Protein AF-0000000076745850 (afdb_homodimer)

InterPro domains:
  IPR009875 PilZ domain [PF07238] (132-235)
  IPR009926 Type III secretion system flagellar brake protein YcgR, PilZN domain [PF12945] (37-125)
  IPR012349 FMN-binding split barrel [G3DSA:2.30.110.10] (21-134)

Organism: NCBI:txid190893

Foldseek 3Di:
DPPPPPPPPPPPPPPPPPPQDKDKDFLVVLLVLADFQFKKKKWWADPVGDIDIFIWTFHHADPVQWTKIADGDDDPVCCVVGQDFFIKMWMWTWGQFFQIKIKIDIWTFHDADCPPGGMTITHTDGMIMITGDHPGTKFADWWWKWKDFPVDIDTWTWGIATLFWTKIKDFPPDDDDDFFTWIWIWTDLVDPPPDGQGTQTFTWHDWDDDPGIIMTITTGDPVNSVSRVVQQVQWDDPPRGTDGD/DPPPPPPPPPPPPPPPPPPQDKDKDFQVVLLVLADFQFKKKKWWADPVGDIDIFIWTFHHADPVQWTKIADGDDDPVCCVVGQDFFIKMWMWTWGQFFQIKIKIDIWTFHDADDPPGGMTITHTDGMIMITGDHPGTKFADWWWKWKDFPVDIDTWTWGIATLFWTKIKDFPPDDDDDFFTWIWIWTDLVDPPPDGQGTQTFTWHDWDDDPGIIMTITTGDPVNSVSRVVQQVQWDDPPRGTDGD

Sequence (490 aa):
MNTQAVAKTDKSSPVSSRDKSVSTLNSTDALAMLEHGGELTMGITTPVGTTFRCKSTFIGTHSKNFVLAELPKISDDDLDFFFQSGFWTAVRAISHRGEGAIVHFRSQLEHVMTEPIPMVALTIPNAMQVTQLRKEPRYDVNLAARVVASTHKLDCQIRDLSKSGCRFVTAPLSRPFQVGDDIALEVHSGMGKSNKFEPLFGKICNLQSSLHYARYGVQFDENGTINAKHLLANLKFDGSKLTLRMNTQAVAKTDKSSPVSSRDKSVSTLNSTDALAMLEHGGELTMGITTPVGTTFRCKSTFIGTHSKNFVLAELPKISDDDLDFFFQSGFWTAVRAISHRGEGAIVHFRSQLEHVMTEPIPMVALTIPNAMQVTQLRKEPRYDVNLAARVVASTHKLDCQIRDLSKSGCRFVTAPLSRPFQVGDDIALEVHSGMGKSNKFEPLFGKICNLQSSLHYARYGVQFDENGTINAKHLLANLKFDGSKLTLR

Solvent-accessible surface area (backbone atoms only — not comparable to full-atom values): 25885 Å² total; per-residue (Å²): 137,84,79,74,79,77,76,75,74,76,75,71,69,73,74,74,70,79,66,78,63,70,42,80,35,48,34,73,66,52,54,69,55,47,52,50,63,24,55,25,36,39,38,32,36,45,96,88,66,56,71,50,74,48,60,37,35,29,17,31,42,46,93,92,51,27,40,34,28,40,55,54,93,66,54,67,67,55,44,66,68,61,63,39,67,70,30,39,30,43,36,41,33,50,24,73,61,10,31,24,30,38,41,35,40,62,33,31,32,63,45,72,35,75,67,96,62,47,24,32,31,26,45,63,48,73,53,29,37,37,29,67,65,45,96,59,40,31,32,46,35,78,41,50,29,34,39,38,42,94,85,53,71,43,69,31,34,33,44,32,40,30,56,53,31,37,32,34,33,31,60,57,89,48,86,76,83,52,73,67,40,60,36,33,36,37,58,60,63,87,54,66,89,85,59,72,58,68,46,40,30,26,29,29,73,38,76,49,78,54,95,74,27,30,37,35,32,32,42,37,41,73,65,11,24,55,32,32,46,55,51,56,72,47,42,38,76,64,42,70,37,42,37,81,110,136,85,80,76,78,77,76,77,74,77,74,71,69,74,76,74,69,77,67,78,61,70,43,78,36,48,33,72,66,51,54,68,55,47,51,50,65,24,54,27,36,40,38,32,35,44,96,89,66,55,72,49,75,49,59,37,33,31,17,31,41,44,94,91,51,28,40,34,27,39,54,54,93,67,53,68,68,55,45,66,68,63,63,39,68,69,30,41,30,41,37,41,33,51,24,76,60,10,30,24,29,38,40,35,42,62,33,32,32,64,45,74,36,76,67,97,61,48,23,34,32,26,46,62,50,73,52,30,38,37,30,66,65,44,95,59,41,32,32,46,34,78,43,48,29,34,40,38,42,94,85,53,69,45,70,32,36,32,45,30,41,30,55,54,28,35,33,35,34,31,59,56,90,50,87,76,83,51,72,69,41,59,37,33,36,38,56,59,63,87,55,66,90,84,60,70,59,67,47,40,29,25,31,29,73,38,79,48,77,53,96,73,29,32,38,34,32,33,42,38,41,75,66,10,25,55,33,31,47,55,52,57,72,46,41,40,75,66,42,72,36,40,38,80,110

Radius of gyration: 26.57 Å; Cα contacts (8 Å, |Δi|>4): 1151; chains: 2; bounding box: 82×92×88 Å

pLDDT: mean 89.72, std 17.52, range [29.03, 98.81]

Nearest PDB structures (foldseek):
  2rde-assembly1_A  TM=9.278E-01  e=2.836E-30  Vibrio cholerae O395
  1yln-assembly1_A-2  TM=5.076E-01  e=2.561E-29  Vibrio cholerae O1
  3kyg-assembly1_B  TM=5.300E-01  e=1.997E-28  Vibrio cholerae
  5vx6-assembly1_A  TM=5.788E-01  e=2.142E-09  Bacillus subtilis subsp. subtilis str. 168
  5vx6-assembly2_B  TM=5.722E-01  e=4.029E-08  Bacillus subtilis subsp. subtilis str. 168

Structure (mmCIF, N/CA/C/O backbone):
data_AF-0000000076745850-model_v1
#
loop_
_entity.id
_entity.type
_entity.pdbx_description
1 polymer 'Cation tolerance protein CutA'
#
loop_
_atom_site.group_PDB
_atom_site.id
_atom_site.type_symbol
_atom_site.label_atom_id
_atom_site.label_alt_id
_atom_site.label_comp_id
_atom_site.label_asym_id
_atom_site.label_entity_id
_atom_site.label_seq_id
_atom_site.pdbx_PDB_ins_code
_atom_site.Cartn_x
_atom_site.Cartn_y
_atom_site.Cartn_z
_atom_site.occupancy
_atom_site.B_iso_or_equiv
_atom_site.auth_seq_id
_atom_site.auth_comp_id
_atom_site.auth_asym_id
_atom_site.auth_atom_id
_atom_site.pdbx_PDB_model_num
ATOM 1 N N . MET A 1 1 ? 43.531 23.094 56.094 1 30.16 1 MET A N 1
ATOM 2 C CA . MET A 1 1 ? 42.094 23.062 55.75 1 30.16 1 MET A CA 1
ATOM 3 C C . MET A 1 1 ? 41.875 22.422 54.406 1 30.16 1 MET A C 1
ATOM 5 O O . MET A 1 1 ? 42.188 23.016 53.375 1 30.16 1 MET A O 1
ATOM 9 N N . ASN A 1 2 ? 42 21.078 54.281 1 34.09 2 ASN A N 1
ATOM 10 C CA . ASN A 1 2 ? 42 20.094 53.219 1 34.09 2 ASN A CA 1
ATOM 11 C C . ASN A 1 2 ? 40.656 20.062 52.469 1 34.09 2 ASN A C 1
ATOM 13 O O . ASN A 1 2 ? 39.656 19.688 53.062 1 34.09 2 ASN A O 1
ATOM 17 N N . THR A 1 3 ? 40.375 21 51.562 1 31.61 3 THR A N 1
ATOM 18 C CA . THR A 1 3 ? 39.188 21.156 50.719 1 31.61 3 THR A CA 1
ATOM 19 C C . THR A 1 3 ? 38.969 19.891 49.875 1 31.61 3 THR A C 1
ATOM 21 O O . THR A 1 3 ? 39.75 19.578 48.969 1 31.61 3 THR A O 1
ATOM 24 N N . GLN A 1 4 ? 38.469 18.797 50.438 1 29.78 4 GLN A N 1
ATOM 25 C CA . GLN A 1 4 ? 38.094 17.594 49.719 1 29.78 4 GLN A CA 1
ATOM 26 C C . GLN A 1 4 ? 37 17.906 48.688 1 29.78 4 GLN A C 1
ATOM 28 O O . GLN A 1 4 ? 35.938 18.375 49.031 1 29.78 4 GLN A O 1
ATOM 33 N N . ALA A 1 5 ? 37.438 18.188 47.406 1 34.41 5 ALA A N 1
ATOM 34 C CA . ALA A 1 5 ? 36.562 18.312 46.25 1 34.41 5 ALA A CA 1
ATOM 35 C C . ALA A 1 5 ? 35.688 17.094 46.062 1 34.41 5 ALA A C 1
ATOM 37 O O . ALA A 1 5 ? 36.188 15.969 45.938 1 34.41 5 ALA A O 1
ATOM 38 N N . VAL A 1 6 ? 34.5 17.078 46.688 1 33.72 6 VAL A N 1
ATOM 39 C CA . VAL A 1 6 ? 33.5 16.031 46.438 1 33.72 6 VAL A CA 1
ATOM 40 C C . VAL A 1 6 ? 33.188 15.961 44.938 1 33.72 6 VAL A C 1
ATOM 42 O O . VAL A 1 6 ? 32.781 16.953 44.344 1 33.72 6 VAL A O 1
ATOM 45 N N . ALA A 1 7 ? 33.844 15.062 44.156 1 33.69 7 ALA A N 1
ATOM 46 C CA . ALA A 1 7 ? 33.531 14.758 42.75 1 33.69 7 ALA A CA 1
ATOM 47 C C . ALA A 1 7 ? 32.062 14.406 42.594 1 33.69 7 ALA A C 1
ATOM 49 O O . ALA A 1 7 ? 31.562 13.469 43.219 1 33.69 7 ALA A O 1
ATOM 50 N N . LYS A 1 8 ? 31.219 15.391 42.281 1 33.38 8 LYS A N 1
ATOM 51 C CA . LYS A 1 8 ? 29.844 15.133 41.844 1 33.38 8 LYS A CA 1
ATOM 52 C C . LYS A 1 8 ? 29.812 14.07 40.75 1 33.38 8 LYS A C 1
ATOM 54 O O . LYS A 1 8 ? 30.406 14.258 39.688 1 33.38 8 LYS A O 1
ATOM 59 N N . THR A 1 9 ? 29.781 12.797 41.125 1 33.66 9 THR A N 1
ATOM 60 C CA . THR A 1 9 ? 29.5 11.734 40.156 1 33.66 9 THR A CA 1
ATOM 61 C C . THR A 1 9 ? 28.266 12.07 39.312 1 33.66 9 THR A C 1
ATOM 63 O O . THR A 1 9 ? 27.188 12.281 39.844 1 33.66 9 THR A O 1
ATOM 66 N N . ASP A 1 10 ? 28.516 12.766 38.188 1 33.06 10 ASP A N 1
ATOM 67 C CA . ASP A 1 10 ? 27.484 12.953 37.188 1 33.06 10 ASP A CA 1
ATOM 68 C C . ASP A 1 10 ? 26.766 11.633 36.906 1 33.06 10 ASP A C 1
ATOM 70 O O . ASP A 1 10 ? 27.375 10.672 36.438 1 33.06 10 ASP A O 1
ATOM 74 N N . LYS A 1 11 ? 25.781 11.148 37.75 1 34.22 11 LYS A N 1
ATOM 75 C CA . LYS A 1 11 ? 24.875 10.086 37.344 1 34.22 11 LYS A CA 1
ATOM 76 C C . LYS A 1 11 ? 24.297 10.336 35.969 1 34.22 11 LYS A C 1
ATOM 78 O O . LYS A 1 11 ? 23.547 11.289 35.75 1 34.22 11 LYS A O 1
ATOM 83 N N . SER A 1 12 ? 25.141 10.086 34.938 1 35.56 12 SER A N 1
ATOM 84 C CA . SER A 1 12 ? 24.578 9.984 33.594 1 35.56 12 SER A CA 1
ATOM 85 C C . SER A 1 12 ? 23.281 9.188 33.594 1 35.56 12 SER A C 1
ATOM 87 O O . SER A 1 12 ? 23.219 8.086 34.125 1 35.56 12 SER A O 1
ATOM 89 N N . SER A 1 13 ? 22.156 9.906 33.781 1 37.91 13 SER A N 1
ATOM 90 C CA . SER A 1 13 ? 20.859 9.266 33.594 1 37.91 13 SER A CA 1
ATOM 91 C C . SER A 1 13 ? 20.906 8.289 32.406 1 37.91 13 SER A C 1
ATOM 93 O O . SER A 1 13 ? 21.453 8.609 31.359 1 37.91 13 SER A O 1
ATOM 95 N N . PRO A 1 14 ? 20.891 7.031 32.75 1 36.09 14 PRO A N 1
ATOM 96 C CA . PRO A 1 14 ? 20.844 6.086 31.625 1 36.09 14 PRO A CA 1
ATOM 97 C C . PRO A 1 14 ? 19.938 6.551 30.484 1 36.09 14 PRO A C 1
ATOM 99 O O . PRO A 1 14 ? 18.906 7.176 30.75 1 36.09 14 PRO A O 1
ATOM 102 N N . VAL A 1 15 ? 20.453 6.996 29.391 1 36.12 15 VAL A N 1
ATOM 103 C CA . VAL A 1 15 ? 19.688 7.133 28.141 1 36.12 15 VAL A CA 1
ATOM 104 C C . VAL A 1 15 ? 18.656 6.012 28.047 1 36.12 15 VAL A C 1
ATOM 106 O O . VAL A 1 15 ? 19 4.832 28.172 1 36.12 15 VAL A O 1
ATOM 109 N N . SER A 1 16 ? 17.453 6.223 28.531 1 35.88 16 SER A N 1
ATOM 110 C CA . SER A 1 16 ? 16.359 5.285 28.328 1 35.88 16 SER A CA 1
ATOM 111 C C . SER A 1 16 ? 16.453 4.621 26.953 1 35.88 16 SER A C 1
ATOM 113 O O . SER A 1 16 ? 16.5 5.305 25.922 1 35.88 16 SER A O 1
ATOM 115 N N . SER A 1 17 ? 17.188 3.598 26.828 1 38.75 17 SER A N 1
ATOM 116 C CA . SER A 1 17 ? 17.094 2.746 25.641 1 38.75 17 SER A CA 1
ATOM 117 C C . SER A 1 17 ? 15.672 2.732 25.094 1 38.75 17 SER A C 1
ATOM 119 O O . SER A 1 17 ? 14.727 2.354 25.797 1 38.75 17 SER A O 1
ATOM 121 N N . ARG A 1 18 ? 15.172 3.654 24.406 1 40.62 18 ARG A N 1
ATOM 122 C CA . ARG A 1 18 ? 13.867 3.523 23.766 1 40.62 18 ARG A CA 1
ATOM 123 C C . ARG A 1 18 ? 13.617 2.086 23.328 1 40.62 18 ARG A C 1
ATOM 125 O O . ARG A 1 18 ? 14.328 1.559 22.469 1 40.62 18 ARG A O 1
ATOM 132 N N . ASP A 1 19 ? 13.328 1.176 24.188 1 47.31 19 ASP A N 1
ATOM 133 C CA . ASP A 1 19 ? 12.914 -0.216 24.016 1 47.31 19 ASP A CA 1
ATOM 134 C C . ASP A 1 19 ? 12.133 -0.411 22.719 1 47.31 19 ASP A C 1
ATOM 136 O O . ASP A 1 19 ? 11.219 0.352 22.422 1 47.31 19 ASP A O 1
ATOM 140 N N . LYS A 1 20 ? 12.734 -0.907 21.672 1 60.31 20 LYS A N 1
ATOM 141 C CA . LYS A 1 20 ? 12.047 -1.302 20.453 1 60.31 20 LYS A CA 1
ATOM 142 C C . LYS A 1 20 ? 10.656 -1.85 20.75 1 60.31 20 LYS A C 1
ATOM 144 O O . LYS A 1 20 ? 10.516 -2.871 21.422 1 60.31 20 LYS A O 1
ATOM 149 N N . SER A 1 21 ? 9.586 -0.965 20.75 1 76.69 21 SER A N 1
ATOM 150 C CA . SER A 1 21 ? 8.188 -1.246 21.062 1 76.69 21 SER A CA 1
ATOM 151 C C . SER A 1 21 ? 7.617 -2.295 20.109 1 76.69 21 SER A C 1
ATOM 153 O O . SER A 1 21 ? 7.613 -2.102 18.891 1 76.69 21 SER A O 1
ATOM 155 N N . VAL A 1 22 ? 7.785 -3.564 20.516 1 89 22 VAL A N 1
ATOM 156 C CA . VAL A 1 22 ? 7.145 -4.668 19.797 1 89 22 VAL A CA 1
ATOM 157 C C . VAL A 1 22 ? 5.648 -4.68 20.109 1 89 22 VAL A C 1
ATOM 159 O O . VAL A 1 22 ? 5.246 -4.57 21.266 1 89 22 VAL A O 1
ATOM 162 N N . SER A 1 23 ? 4.902 -4.625 19.031 1 94.56 23 SER A N 1
ATOM 163 C CA . SER A 1 23 ? 3.457 -4.75 19.203 1 94.56 23 SER A CA 1
ATOM 164 C C . SER A 1 23 ? 2.91 -5.945 18.438 1 94.56 23 SER A C 1
ATOM 166 O O . SER A 1 23 ? 3.539 -6.418 17.484 1 94.56 23 SER A O 1
ATOM 168 N N . THR A 1 24 ? 1.836 -6.504 18.891 1 97.06 24 THR A N 1
ATOM 169 C CA . THR A 1 24 ? 1.136 -7.578 18.203 1 97.06 24 THR A CA 1
ATOM 170 C C . THR A 1 24 ? -0.122 -7.051 17.516 1 97.06 24 THR A C 1
ATOM 172 O O . THR A 1 24 ? -0.952 -6.395 18.141 1 97.06 24 THR A O 1
ATOM 175 N N . LEU A 1 25 ? -0.252 -7.289 16.266 1 96.81 25 LEU A N 1
ATOM 176 C CA . LEU A 1 25 ? -1.429 -6.906 15.492 1 96.81 25 LEU A CA 1
ATOM 177 C C . LEU A 1 25 ? -2.102 -8.133 14.891 1 96.81 25 LEU A C 1
ATOM 179 O O . LEU A 1 25 ? -1.442 -9.148 14.625 1 96.81 25 LEU A O 1
ATOM 183 N N . ASN A 1 26 ? -3.438 -8 14.703 1 95.69 26 ASN A N 1
ATOM 184 C CA . ASN A 1 26 ? -4.051 -9.055 13.898 1 95.69 26 ASN A CA 1
ATOM 185 C C . ASN A 1 26 ? -3.518 -9.039 12.469 1 95.69 26 ASN A C 1
ATOM 187 O O . ASN A 1 26 ? -2.998 -8.023 12 1 95.69 26 ASN A O 1
ATOM 191 N N . SER A 1 27 ? -3.592 -10.117 11.742 1 96.56 27 SER A N 1
ATOM 192 C CA . SER A 1 27 ? -2.943 -10.289 10.445 1 96.56 27 SER A CA 1
ATOM 193 C C . SER A 1 27 ? -3.521 -9.328 9.414 1 96.56 27 SER A C 1
ATOM 195 O O . SER A 1 27 ? -2.807 -8.867 8.516 1 96.56 27 SER A O 1
ATOM 197 N N . THR A 1 28 ? -4.816 -9.023 9.531 1 94.88 28 THR A N 1
ATOM 198 C CA . THR A 1 28 ? -5.43 -8.094 8.594 1 94.88 28 THR A CA 1
ATOM 199 C C . THR A 1 28 ? -4.742 -6.73 8.664 1 94.88 28 THR A C 1
ATOM 201 O O . THR A 1 28 ? -4.359 -6.172 7.629 1 94.88 28 THR A O 1
ATOM 204 N N . ASP A 1 29 ? -4.547 -6.215 9.859 1 95.69 29 ASP A N 1
ATOM 205 C CA . ASP A 1 29 ? -3.918 -4.914 10.055 1 95.69 29 ASP A CA 1
ATOM 206 C C . ASP A 1 29 ? -2.43 -4.969 9.719 1 95.69 29 ASP A C 1
ATOM 208 O O . ASP A 1 29 ? -1.89 -4.043 9.109 1 95.69 29 ASP A O 1
ATOM 212 N N . ALA A 1 30 ? -1.798 -6.055 10.094 1 97.25 30 ALA A N 1
ATOM 213 C CA . ALA A 1 30 ? -0.362 -6.184 9.859 1 97.25 30 ALA A CA 1
ATOM 214 C C . ALA A 1 30 ? -0.055 -6.285 8.367 1 97.25 30 ALA A C 1
ATOM 216 O O . ALA A 1 30 ? 0.862 -5.625 7.871 1 97.25 30 ALA A O 1
ATOM 217 N N . LEU A 1 31 ? -0.806 -7.086 7.648 1 97.19 31 LEU A N 1
ATOM 218 C CA . LEU A 1 31 ? -0.558 -7.297 6.227 1 97.19 31 LEU A CA 1
ATOM 219 C C . LEU A 1 31 ? -0.863 -6.031 5.43 1 97.19 31 LEU A C 1
ATOM 221 O O . LEU A 1 31 ? -0.262 -5.797 4.379 1 97.19 31 LEU A O 1
ATOM 225 N N . ALA A 1 32 ? -1.753 -5.219 5.969 1 95.31 32 ALA A N 1
ATOM 226 C CA . ALA A 1 32 ? -2.105 -3.971 5.297 1 95.31 32 ALA A CA 1
ATOM 227 C C . ALA A 1 32 ? -0.919 -3.012 5.266 1 95.31 32 ALA A C 1
ATOM 229 O O . ALA A 1 32 ? -0.911 -2.051 4.492 1 95.31 32 ALA A O 1
ATOM 230 N N . MET A 1 33 ? 0.07 -3.275 6.059 1 96.06 33 MET A N 1
ATOM 231 C CA . MET A 1 33 ? 1.252 -2.422 6.113 1 96.06 33 MET A CA 1
ATOM 232 C C . MET A 1 33 ? 2.217 -2.752 4.98 1 96.06 33 MET A C 1
ATOM 234 O O . MET A 1 33 ? 3.141 -1.984 4.699 1 96.06 33 MET A O 1
ATOM 238 N N . LEU A 1 34 ? 1.989 -3.855 4.355 1 97.62 34 LEU A N 1
ATOM 239 C CA . LEU A 1 34 ? 2.955 -4.34 3.375 1 97.62 34 LEU A CA 1
ATOM 240 C C . LEU A 1 34 ? 2.533 -3.959 1.96 1 97.62 34 LEU A C 1
ATOM 242 O O . LEU A 1 34 ? 1.349 -4.016 1.624 1 97.62 34 LEU A O 1
ATOM 246 N N . GLU A 1 35 ? 3.508 -3.6 1.195 1 96.75 35 GLU A N 1
ATOM 247 C CA . GLU A 1 35 ? 3.287 -3.266 -0.209 1 96.75 35 GLU A CA 1
ATOM 248 C C . GLU A 1 35 ? 3.73 -4.406 -1.122 1 96.75 35 GLU A C 1
ATOM 250 O O . GLU A 1 35 ? 4.766 -5.031 -0.885 1 96.75 35 GLU A O 1
ATOM 255 N N . HIS A 1 36 ? 2.943 -4.633 -2.152 1 97.81 36 HIS A N 1
ATOM 256 C CA . HIS A 1 36 ? 3.4 -5.617 -3.129 1 97.81 36 HIS A CA 1
ATOM 257 C C . HIS A 1 36 ? 4.738 -5.207 -3.74 1 97.81 36 HIS A C 1
ATOM 259 O O . HIS A 1 36 ? 4.98 -4.02 -3.969 1 97.81 36 HIS A O 1
ATOM 265 N N . GLY A 1 37 ? 5.547 -6.191 -3.932 1 95.62 37 GLY A N 1
ATOM 266 C CA . GLY A 1 37 ? 6.883 -5.926 -4.441 1 95.62 37 GLY A CA 1
ATOM 267 C C . GLY A 1 37 ? 7.902 -5.676 -3.348 1 95.62 37 GLY A C 1
ATOM 268 O O . GLY A 1 37 ? 9.094 -5.52 -3.623 1 95.62 37 GLY A O 1
ATOM 269 N N . GLY A 1 38 ? 7.43 -5.688 -2.088 1 95.69 38 GLY A N 1
ATOM 270 C CA . GLY A 1 38 ? 8.32 -5.414 -0.972 1 95.69 38 GLY A CA 1
ATOM 271 C C . GLY A 1 38 ? 9.234 -6.582 -0.642 1 95.69 38 GLY A C 1
ATOM 272 O O . GLY A 1 38 ? 8.977 -7.715 -1.051 1 95.69 38 GLY A O 1
ATOM 273 N N . GLU A 1 39 ? 10.234 -6.281 0.117 1 95.19 39 GLU A N 1
ATOM 274 C CA . GLU A 1 39 ? 11.211 -7.293 0.51 1 95.19 39 GLU A CA 1
ATOM 275 C C . GLU A 1 39 ? 10.656 -8.203 1.605 1 95.19 39 GLU A C 1
ATOM 277 O O . GLU A 1 39 ? 9.984 -7.73 2.527 1 95.19 39 GLU A O 1
ATOM 282 N N . LEU A 1 40 ? 11.047 -9.438 1.463 1 97 40 LEU A N 1
ATOM 283 C CA . LEU A 1 40 ? 10.625 -10.484 2.393 1 97 40 LEU A CA 1
ATOM 284 C C . LEU A 1 40 ? 11.758 -11.469 2.646 1 97 40 LEU A C 1
ATOM 286 O O . LEU A 1 40 ? 12.461 -11.867 1.716 1 97 40 LEU A O 1
ATOM 290 N N . THR A 1 41 ? 11.969 -11.859 3.906 1 98.38 41 THR A N 1
ATOM 291 C CA . THR A 1 41 ? 12.914 -12.906 4.266 1 98.38 41 THR A CA 1
ATOM 292 C C . THR A 1 41 ? 12.195 -14.102 4.875 1 98.38 41 THR A C 1
ATOM 294 O O . THR A 1 41 ? 11.281 -13.938 5.691 1 98.38 41 THR A O 1
ATOM 297 N N . MET A 1 42 ? 12.656 -15.25 4.484 1 98.5 42 MET A N 1
ATOM 298 C CA . MET A 1 42 ? 12.078 -16.484 4.992 1 98.5 42 MET A CA 1
ATOM 299 C C . MET A 1 42 ? 13.141 -17.359 5.656 1 98.5 42 MET A C 1
ATOM 301 O O . MET A 1 42 ? 14.227 -17.562 5.105 1 98.5 42 MET A O 1
ATOM 305 N N . GLY A 1 43 ? 12.828 -17.797 6.812 1 98.56 43 GLY A N 1
ATOM 306 C CA . GLY A 1 43 ? 13.602 -18.828 7.488 1 98.56 43 GLY A CA 1
ATOM 307 C C . GLY A 1 43 ? 12.875 -20.156 7.602 1 98.56 43 GLY A C 1
ATOM 308 O O . GLY A 1 43 ? 12.07 -20.344 8.508 1 98.56 43 GLY A O 1
ATOM 309 N N . ILE A 1 44 ? 13.227 -21.047 6.719 1 98.44 44 ILE A N 1
ATOM 310 C CA . ILE A 1 44 ? 12.531 -22.328 6.656 1 98.44 44 ILE A CA 1
ATOM 311 C C . ILE A 1 44 ? 13.195 -23.328 7.613 1 98.44 44 ILE A C 1
ATOM 313 O O . ILE A 1 44 ? 14.422 -23.391 7.699 1 98.44 44 ILE A O 1
ATOM 317 N N . THR A 1 45 ? 12.422 -24.062 8.273 1 97.19 45 THR A N 1
ATOM 318 C CA . THR A 1 45 ? 12.883 -25.109 9.172 1 97.19 45 THR A CA 1
ATOM 319 C C . THR A 1 45 ? 12.328 -26.469 8.75 1 97.19 45 THR A C 1
ATOM 321 O O . THR A 1 45 ? 11.109 -26.641 8.648 1 97.19 45 THR A O 1
ATOM 324 N N . THR A 1 46 ? 13.188 -27.422 8.562 1 95.31 46 THR A N 1
ATOM 325 C CA . THR A 1 46 ? 12.758 -28.781 8.219 1 95.31 46 THR A CA 1
ATOM 326 C C . THR A 1 46 ? 12.281 -29.531 9.461 1 95.31 46 THR A C 1
ATOM 328 O O . THR A 1 46 ? 12.555 -29.109 10.594 1 95.31 46 THR A O 1
ATOM 331 N N . PRO A 1 47 ? 11.633 -30.625 9.203 1 92.62 47 PRO A N 1
ATOM 332 C CA . PRO A 1 47 ? 11.172 -31.406 10.344 1 92.62 47 PRO A CA 1
ATOM 333 C C . PRO A 1 47 ? 12.312 -31.922 11.219 1 92.62 47 PRO A C 1
ATOM 335 O O . PRO A 1 47 ? 12.125 -32.156 12.422 1 92.62 47 PRO A O 1
ATOM 338 N N . VAL A 1 48 ? 13.484 -32.094 10.727 1 92.94 48 VAL A N 1
ATOM 339 C CA . VAL A 1 48 ? 14.609 -32.625 11.5 1 92.94 48 VAL A CA 1
ATOM 340 C C . VAL A 1 48 ? 15.406 -31.453 12.109 1 92.94 48 VAL A C 1
ATOM 342 O O . VAL A 1 48 ? 16.453 -31.672 12.727 1 92.94 48 VAL A O 1
ATOM 345 N N . GLY A 1 49 ? 14.984 -30.172 11.844 1 92.5 49 GLY A N 1
ATOM 346 C CA . GLY A 1 49 ? 15.523 -29.047 12.578 1 92.5 49 GLY A CA 1
ATOM 347 C C . GLY A 1 49 ? 16.531 -28.234 11.773 1 92.5 49 GLY A C 1
ATOM 348 O O . GLY A 1 49 ? 17.047 -27.219 12.258 1 92.5 49 GLY A O 1
ATOM 349 N N . THR A 1 50 ? 16.844 -28.625 10.531 1 95.19 50 THR A N 1
ATOM 350 C CA . THR A 1 50 ? 17.734 -27.859 9.664 1 95.19 50 THR A CA 1
ATOM 351 C C . THR A 1 50 ? 17.047 -26.578 9.18 1 95.19 50 THR A C 1
ATOM 353 O O . THR A 1 50 ? 15.867 -26.609 8.82 1 95.19 50 THR A O 1
ATOM 356 N N . THR A 1 51 ? 17.828 -25.5 9.211 1 96.5 51 THR A N 1
ATOM 357 C CA . THR A 1 51 ? 17.219 -24.219 8.844 1 96.5 51 THR A CA 1
ATOM 358 C C . THR A 1 51 ? 17.875 -23.656 7.582 1 96.5 51 THR A C 1
ATOM 360 O O . THR A 1 51 ? 19.016 -24 7.258 1 96.5 51 THR A O 1
ATOM 363 N N . PHE A 1 52 ? 17.156 -22.875 6.793 1 97.69 52 PHE A N 1
ATOM 364 C CA . PHE A 1 52 ? 17.594 -22.188 5.582 1 97.69 52 PHE A CA 1
ATOM 365 C C . PHE A 1 52 ? 16.984 -20.797 5.504 1 97.69 52 PHE A C 1
ATOM 367 O O . PHE A 1 52 ? 15.781 -20.625 5.727 1 97.69 52 PHE A O 1
ATOM 374 N N . ARG A 1 53 ? 17.797 -19.844 5.273 1 98.19 53 ARG A N 1
ATOM 375 C CA . ARG A 1 53 ? 17.328 -18.469 5.176 1 98.19 53 ARG A CA 1
ATOM 376 C C . ARG A 1 53 ? 17.531 -17.922 3.771 1 98.19 53 ARG A C 1
ATOM 378 O O . ARG A 1 53 ? 18.578 -18.156 3.152 1 98.19 53 ARG A O 1
ATOM 385 N N . CYS A 1 54 ? 16.531 -17.219 3.297 1 98.06 54 CYS A N 1
ATOM 386 C CA . CYS A 1 54 ? 16.641 -16.641 1.962 1 98.06 54 CYS A CA 1
ATOM 387 C C . CYS A 1 54 ? 15.789 -15.391 1.843 1 98.06 54 CYS A C 1
ATOM 389 O O . CYS A 1 54 ? 14.875 -15.172 2.648 1 98.06 54 CYS A O 1
ATOM 391 N N . LYS A 1 55 ? 16.094 -14.586 0.856 1 97.56 55 LYS A N 1
ATOM 392 C CA . LYS A 1 55 ? 15.32 -13.391 0.52 1 97.56 55 LYS A CA 1
ATOM 393 C C . LYS A 1 55 ? 14.336 -13.672 -0.616 1 97.56 55 LYS A C 1
ATOM 395 O O . LYS A 1 55 ? 14.617 -14.5 -1.488 1 97.56 55 LYS A O 1
ATOM 400 N N . SER A 1 56 ? 13.281 -13.055 -0.515 1 97.5 56 SER A N 1
ATOM 401 C CA . SER A 1 56 ? 12.258 -13.125 -1.553 1 97.5 56 SER A CA 1
ATOM 402 C C . SER A 1 56 ? 11.5 -11.805 -1.678 1 97.5 56 SER A C 1
ATOM 404 O O . SER A 1 56 ? 11.992 -10.766 -1.242 1 97.5 56 SER A O 1
ATOM 406 N N . THR A 1 57 ? 10.398 -11.852 -2.465 1 97.81 57 THR A N 1
ATOM 407 C CA . THR A 1 57 ? 9.594 -10.664 -2.73 1 97.81 57 THR A CA 1
ATOM 408 C C . THR A 1 57 ? 8.125 -10.922 -2.404 1 97.81 57 THR A C 1
ATOM 410 O O . THR A 1 57 ? 7.562 -11.938 -2.828 1 97.81 57 THR A O 1
ATOM 413 N N . PHE A 1 58 ? 7.613 -10.047 -1.65 1 98.69 58 PHE A N 1
ATOM 414 C CA . PHE A 1 58 ? 6.195 -10.109 -1.328 1 98.69 58 PHE A CA 1
ATOM 415 C C . PHE A 1 58 ? 5.348 -9.797 -2.557 1 98.69 58 PHE A C 1
ATOM 417 O O . PHE A 1 58 ? 5.508 -8.742 -3.176 1 98.69 58 PHE A O 1
ATOM 424 N N . ILE A 1 59 ? 4.477 -10.688 -2.906 1 98.69 59 ILE A N 1
ATOM 425 C CA . ILE A 1 59 ? 3.578 -10.461 -4.031 1 98.69 59 ILE A CA 1
ATOM 426 C C . ILE A 1 59 ? 2.285 -9.812 -3.539 1 98.69 59 ILE A C 1
ATOM 428 O O . ILE A 1 59 ? 1.89 -8.75 -4.023 1 98.69 59 ILE A O 1
ATOM 432 N N . GLY A 1 60 ? 1.658 -10.414 -2.652 1 98.69 60 GLY A N 1
ATOM 433 C CA . GLY A 1 60 ? 0.397 -9.961 -2.092 1 98.69 60 GLY A CA 1
ATOM 434 C C . GLY A 1 60 ? -0.367 -11.055 -1.371 1 98.69 60 GLY A C 1
ATOM 435 O O . GLY A 1 60 ? 0.222 -12.047 -0.937 1 98.69 60 GLY A O 1
ATOM 436 N N . THR A 1 61 ? -1.673 -10.836 -1.184 1 98.12 61 THR A N 1
ATOM 437 C CA . THR A 1 61 ? -2.504 -11.805 -0.478 1 98.12 61 THR A CA 1
ATOM 438 C C . THR A 1 61 ? -3.625 -12.32 -1.38 1 98.12 61 THR A C 1
ATOM 440 O O . THR A 1 61 ? -4.008 -11.648 -2.34 1 98.12 61 THR A O 1
ATOM 443 N N . HIS A 1 62 ? -4.039 -13.484 -1.091 1 97.5 62 HIS A N 1
ATOM 444 C CA . HIS A 1 62 ? -5.18 -14.117 -1.738 1 97.5 62 HIS A CA 1
ATOM 445 C C . HIS A 1 62 ? -6.297 -14.391 -0.739 1 97.5 62 HIS A C 1
ATOM 447 O O . HIS A 1 62 ? -6.031 -14.688 0.428 1 97.5 62 HIS A O 1
ATOM 453 N N . SER A 1 63 ? -7.512 -14.336 -1.151 1 91.69 63 SER A N 1
ATOM 454 C CA . SER A 1 63 ? -8.68 -14.438 -0.288 1 91.69 63 SER A CA 1
ATOM 455 C C . SER A 1 63 ? -8.781 -15.82 0.347 1 91.69 63 SER A C 1
ATOM 457 O O . SER A 1 63 ? -9.508 -16.016 1.324 1 91.69 63 SER A O 1
ATOM 459 N N . LYS A 1 64 ? -8.125 -16.875 -0.25 1 87.19 64 LYS A N 1
ATOM 460 C CA . LYS A 1 64 ? -8.078 -18.188 0.367 1 87.19 64 LYS A CA 1
ATOM 461 C C . LYS A 1 64 ? -7.145 -18.203 1.575 1 87.19 64 LYS A C 1
ATOM 463 O O . LYS A 1 64 ? -6.695 -19.266 2.014 1 87.19 64 LYS A O 1
ATOM 468 N N . ASN A 1 65 ? -6.715 -16.969 2.01 1 90.12 65 ASN A N 1
ATOM 469 C CA . ASN A 1 65 ? -5.922 -16.75 3.215 1 90.12 65 ASN A CA 1
ATOM 470 C C . ASN A 1 65 ? -4.473 -17.188 3.021 1 90.12 65 ASN A C 1
ATOM 472 O O . ASN A 1 65 ? -3.918 -17.906 3.854 1 90.12 65 ASN A O 1
ATOM 476 N N . PHE A 1 66 ? -3.902 -16.75 1.881 1 97.38 66 PHE A N 1
ATOM 477 C CA . PHE A 1 66 ? -2.488 -16.969 1.606 1 97.38 66 PHE A CA 1
ATOM 478 C C . PHE A 1 66 ? -1.752 -15.641 1.457 1 97.38 66 PHE A C 1
ATOM 480 O O . PHE A 1 66 ? -2.283 -14.695 0.879 1 97.38 66 PHE A O 1
ATOM 487 N N . VAL A 1 67 ? -0.612 -15.68 1.992 1 98.56 67 VAL A N 1
ATOM 488 C CA . VAL A 1 67 ? 0.417 -14.75 1.551 1 98.56 67 VAL A CA 1
ATOM 489 C C . VAL A 1 67 ? 1.199 -15.352 0.386 1 98.56 67 VAL A C 1
ATOM 491 O O . VAL A 1 67 ? 1.651 -16.5 0.461 1 98.56 67 VAL A O 1
ATOM 494 N N . LEU A 1 68 ? 1.323 -14.633 -0.66 1 98.81 68 LEU A N 1
ATOM 495 C CA . LEU A 1 68 ? 2.102 -15.102 -1.803 1 98.81 68 LEU A CA 1
ATOM 496 C C . LEU A 1 68 ? 3.438 -14.375 -1.885 1 98.81 68 LEU A C 1
ATOM 498 O O . LEU A 1 68 ? 3.496 -13.148 -1.728 1 98.81 68 LEU A O 1
ATOM 502 N N . ALA A 1 69 ? 4.488 -15.125 -2.125 1 98.81 69 ALA A N 1
ATOM 503 C CA . ALA A 1 69 ? 5.84 -14.602 -2.311 1 98.81 69 ALA A CA 1
ATOM 504 C C . ALA A 1 69 ? 6.516 -15.258 -3.512 1 98.81 69 ALA A C 1
ATOM 506 O O . ALA A 1 69 ? 6.18 -16.375 -3.889 1 98.81 69 ALA A O 1
ATOM 507 N N . GLU A 1 70 ? 7.41 -14.562 -4.07 1 98.44 70 GLU A N 1
ATOM 508 C CA . GLU A 1 70 ? 8.156 -15.156 -5.176 1 98.44 70 GLU A CA 1
ATOM 509 C C . GLU A 1 70 ? 9.086 -16.266 -4.684 1 98.44 70 GLU A C 1
ATOM 511 O O . GLU A 1 70 ? 9.594 -16.203 -3.562 1 98.44 70 GLU A O 1
ATOM 516 N N . LEU A 1 71 ? 9.266 -17.234 -5.539 1 97.62 71 LEU A N 1
ATOM 517 C CA . LEU A 1 71 ? 10.297 -18.203 -5.199 1 97.62 71 LEU A CA 1
ATOM 518 C C . LEU A 1 71 ? 11.672 -17.547 -5.168 1 97.62 71 LEU A C 1
ATOM 520 O O . LEU A 1 71 ? 12.016 -16.781 -6.062 1 97.62 71 LEU A O 1
ATOM 524 N N . PRO A 1 72 ? 12.359 -17.844 -4.145 1 97.12 72 PRO A N 1
ATOM 525 C CA . PRO A 1 72 ? 13.695 -17.25 -4.07 1 97.12 72 PRO A CA 1
ATOM 526 C C . PRO A 1 72 ? 14.633 -17.766 -5.152 1 97.12 72 PRO A C 1
ATOM 528 O O . PRO A 1 72 ? 14.422 -18.859 -5.691 1 97.12 72 PRO A O 1
ATOM 531 N N . LYS A 1 73 ? 15.562 -16.984 -5.449 1 94.75 73 LYS A N 1
ATOM 532 C CA . LYS A 1 73 ? 16.609 -17.406 -6.391 1 94.75 73 LYS A CA 1
ATOM 533 C C . LYS A 1 73 ? 17.703 -18.203 -5.688 1 94.75 73 LYS A C 1
ATOM 535 O O . LYS A 1 73 ? 18.719 -17.641 -5.281 1 94.75 73 LYS A O 1
ATOM 540 N N . ILE A 1 74 ? 17.516 -19.484 -5.602 1 96.38 74 ILE A N 1
ATOM 541 C CA . ILE A 1 74 ? 18.438 -20.406 -4.945 1 96.38 74 ILE A CA 1
ATOM 542 C C . ILE A 1 74 ? 18.641 -21.641 -5.805 1 96.38 74 ILE A C 1
ATOM 544 O O . ILE A 1 74 ? 18.016 -21.781 -6.867 1 96.38 74 ILE A O 1
ATOM 548 N N . SER A 1 75 ? 19.531 -22.5 -5.43 1 96.5 75 SER A N 1
ATOM 549 C CA . SER A 1 75 ? 19.781 -23.703 -6.211 1 96.5 75 SER A CA 1
ATOM 550 C C . SER A 1 75 ? 18.562 -24.625 -6.23 1 96.5 75 SER A C 1
ATOM 552 O O . SER A 1 75 ? 17.797 -24.656 -5.27 1 96.5 75 SER A O 1
ATOM 554 N N . ASP A 1 76 ? 18.469 -25.359 -7.242 1 95.69 76 ASP A N 1
ATOM 555 C CA . ASP A 1 76 ? 17.375 -26.312 -7.355 1 95.69 76 ASP A CA 1
ATOM 556 C C . ASP A 1 76 ? 17.406 -27.328 -6.203 1 95.69 76 ASP A C 1
ATOM 558 O O . ASP A 1 76 ? 16.359 -27.734 -5.699 1 95.69 76 ASP A O 1
ATOM 562 N N . ASP A 1 77 ? 18.578 -27.703 -5.852 1 96.31 77 ASP A N 1
ATOM 563 C CA . ASP A 1 77 ? 18.734 -28.656 -4.754 1 96.31 77 ASP A CA 1
ATOM 564 C C . ASP A 1 77 ? 18.156 -28.094 -3.457 1 96.31 77 ASP A C 1
ATOM 566 O O . ASP A 1 77 ? 17.422 -28.781 -2.748 1 96.31 77 ASP A O 1
ATOM 570 N N . ASP A 1 78 ? 18.5 -26.844 -3.18 1 96.38 78 ASP A N 1
ATOM 571 C CA . ASP A 1 78 ? 17.984 -26.203 -1.973 1 96.38 78 ASP A CA 1
ATOM 572 C C . ASP A 1 78 ? 16.469 -26.016 -2.039 1 96.38 78 ASP A C 1
ATOM 574 O O . ASP A 1 78 ? 15.773 -26.234 -1.048 1 96.38 78 ASP A O 1
ATOM 578 N N . LEU A 1 79 ? 16.047 -25.625 -3.174 1 96.81 79 LEU A N 1
ATOM 579 C CA . LEU A 1 79 ? 14.602 -25.438 -3.359 1 96.81 79 LEU A CA 1
ATOM 580 C C . LEU A 1 79 ? 13.852 -26.734 -3.076 1 96.81 79 LEU A C 1
ATOM 582 O O . LEU A 1 79 ? 12.898 -26.75 -2.303 1 96.81 79 LEU A O 1
ATOM 586 N N . ASP A 1 80 ? 14.328 -27.844 -3.6 1 95.88 80 ASP A N 1
ATOM 587 C CA . ASP A 1 80 ? 13.68 -29.141 -3.453 1 95.88 80 ASP A CA 1
ATOM 588 C C . ASP A 1 80 ? 13.727 -29.609 -2.002 1 95.88 80 ASP A C 1
ATOM 590 O O . ASP A 1 80 ? 12.781 -30.25 -1.52 1 95.88 80 ASP A O 1
ATOM 594 N N . PHE A 1 81 ? 14.758 -29.281 -1.417 1 96.69 81 PHE A N 1
ATOM 595 C CA . PHE A 1 81 ? 14.977 -29.781 -0.067 1 96.69 81 PHE A CA 1
ATOM 596 C C . PHE A 1 81 ? 14.18 -28.969 0.948 1 96.69 81 PHE A C 1
ATOM 598 O O . PHE A 1 81 ? 13.531 -29.531 1.832 1 96.69 81 PHE A O 1
ATOM 605 N N . PHE A 1 82 ? 14.172 -27.703 0.791 1 97.81 82 PHE A N 1
ATOM 606 C CA . PHE A 1 82 ? 13.664 -26.844 1.862 1 97.81 82 PHE A CA 1
ATOM 607 C C . PHE A 1 82 ? 12.242 -26.406 1.568 1 97.81 82 PHE A C 1
ATOM 609 O O . PHE A 1 82 ? 11.469 -26.125 2.488 1 97.81 82 PHE A O 1
ATOM 616 N N . PHE A 1 83 ? 11.867 -26.234 0.378 1 98 83 PHE A N 1
ATOM 617 C CA . PHE A 1 83 ? 10.547 -25.719 0.023 1 98 83 PHE A CA 1
ATOM 618 C C . PHE A 1 83 ? 9.57 -26.844 -0.251 1 98 83 PHE A C 1
ATOM 620 O O . PHE A 1 83 ? 9.219 -27.109 -1.403 1 98 83 PHE A O 1
ATOM 627 N N . GLN A 1 84 ? 9.07 -27.375 0.82 1 97 84 GLN A N 1
ATOM 628 C CA . GLN A 1 84 ? 8.094 -28.453 0.777 1 97 84 GLN A CA 1
ATOM 629 C C . GLN A 1 84 ? 6.824 -28.078 1.535 1 97 84 GLN A C 1
ATOM 631 O O . GLN A 1 84 ? 6.891 -27.438 2.594 1 97 84 GLN A O 1
ATOM 636 N N . SER A 1 85 ? 5.711 -28.5 0.954 1 97.06 85 SER A N 1
ATOM 637 C CA . SER A 1 85 ? 4.438 -28.234 1.611 1 97.06 85 SER A CA 1
ATOM 638 C C . SER A 1 85 ? 4.441 -28.734 3.051 1 97.06 85 SER A C 1
ATOM 640 O O . SER A 1 85 ? 4.906 -29.844 3.322 1 97.06 85 SER A O 1
ATOM 642 N N . GLY A 1 86 ? 4.016 -27.922 3.947 1 97.06 86 GLY A N 1
ATOM 643 C CA . GLY A 1 86 ? 3.918 -28.297 5.348 1 97.06 86 GLY A CA 1
ATOM 644 C C . GLY A 1 86 ? 5.082 -27.812 6.188 1 97.06 86 GLY A C 1
ATOM 645 O O . GLY A 1 86 ? 4.992 -27.766 7.414 1 97.06 86 GLY A O 1
ATOM 646 N N . PHE A 1 87 ? 6.215 -27.469 5.586 1 98.06 87 PHE A N 1
ATOM 647 C CA . PHE A 1 87 ? 7.359 -26.969 6.348 1 98.06 87 PHE A CA 1
ATOM 648 C C . PHE A 1 87 ? 7.055 -25.625 6.973 1 98.06 87 PHE A C 1
ATOM 650 O O . PHE A 1 87 ? 6.379 -24.781 6.363 1 98.06 87 PHE A O 1
ATOM 657 N N . TRP A 1 88 ? 7.645 -25.391 8.125 1 98.12 88 TRP A N 1
ATOM 658 C CA . TRP A 1 88 ? 7.473 -24.141 8.836 1 98.12 88 TRP A CA 1
ATOM 659 C C . TRP A 1 88 ? 8.461 -23.094 8.336 1 98.12 88 TRP A C 1
ATOM 661 O O . TRP A 1 88 ? 9.555 -23.422 7.875 1 98.12 88 TRP A O 1
ATOM 671 N N . THR A 1 89 ? 8.055 -21.859 8.461 1 98.5 89 THR A N 1
ATOM 672 C CA . THR A 1 89 ? 8.93 -20.75 8.086 1 98.5 89 THR A CA 1
ATOM 673 C C . THR A 1 89 ? 8.672 -19.531 8.953 1 98.5 89 THR A C 1
ATOM 675 O O . THR A 1 89 ? 7.527 -19.219 9.266 1 98.5 89 THR A O 1
ATOM 678 N N . ALA A 1 90 ? 9.719 -18.906 9.383 1 98.56 90 ALA A N 1
ATOM 679 C CA . ALA A 1 90 ? 9.664 -17.562 9.969 1 98.56 90 ALA A CA 1
ATOM 680 C C . ALA A 1 90 ? 9.797 -16.5 8.898 1 98.56 90 ALA A C 1
ATOM 682 O O . ALA A 1 90 ? 10.758 -16.516 8.117 1 98.56 90 ALA A O 1
ATOM 683 N N . VAL A 1 91 ? 8.906 -15.578 8.906 1 98.75 91 VAL A N 1
ATOM 684 C CA . VAL A 1 91 ? 8.883 -14.586 7.844 1 98.75 91 VAL A CA 1
ATOM 685 C C . VAL A 1 91 ? 9.102 -13.195 8.43 1 98.75 91 VAL A C 1
ATOM 687 O O . VAL A 1 91 ? 8.547 -12.859 9.484 1 98.75 91 VAL A O 1
ATOM 690 N N . ARG A 1 92 ? 9.867 -12.461 7.738 1 98.5 92 ARG A N 1
ATOM 691 C CA . ARG A 1 92 ? 10.078 -11.047 8.031 1 98.5 92 ARG A CA 1
ATOM 692 C C . ARG A 1 92 ? 9.828 -10.188 6.797 1 98.5 92 ARG A C 1
ATOM 694 O O . ARG A 1 92 ? 10.492 -10.352 5.773 1 98.5 92 ARG A O 1
ATOM 701 N N . ALA A 1 93 ? 8.922 -9.312 6.941 1 98.44 93 ALA A N 1
ATOM 702 C CA . ALA A 1 93 ? 8.617 -8.398 5.848 1 98.44 93 ALA A CA 1
ATOM 703 C C . ALA A 1 93 ? 8.766 -6.945 6.289 1 98.44 93 ALA A C 1
ATOM 705 O O . ALA A 1 93 ? 8.508 -6.609 7.445 1 98.44 93 ALA A O 1
ATOM 706 N N . ILE A 1 94 ? 9.102 -6.066 5.355 1 96.88 94 ILE A N 1
ATOM 707 C CA . ILE A 1 94 ? 9.422 -4.688 5.711 1 96.88 94 ILE A CA 1
ATOM 708 C C . ILE A 1 94 ? 8.344 -3.75 5.16 1 96.88 94 ILE A C 1
ATOM 710 O O . ILE A 1 94 ? 7.945 -3.867 4 1 96.88 94 ILE A O 1
ATOM 714 N N . SER A 1 95 ? 7.867 -2.889 5.977 1 95.94 95 SER A N 1
ATOM 715 C CA . SER A 1 95 ? 7.047 -1.739 5.605 1 95.94 95 SER A CA 1
ATOM 716 C C . SER A 1 95 ? 7.867 -0.454 5.598 1 95.94 95 SER A C 1
ATOM 718 O O . SER A 1 95 ? 8.562 -0.149 6.57 1 95.94 95 SER A O 1
ATOM 720 N N . HIS A 1 96 ? 7.723 0.378 4.59 1 92.75 96 HIS A N 1
ATOM 721 C CA . HIS A 1 96 ? 8.594 1.541 4.461 1 92.75 96 HIS A CA 1
ATOM 722 C C . HIS A 1 96 ? 7.863 2.822 4.848 1 92.75 96 HIS A C 1
ATOM 724 O O . HIS A 1 96 ? 8.461 3.898 4.887 1 92.75 96 HIS A O 1
ATOM 730 N N . ARG A 1 97 ? 6.688 2.73 5.219 1 89.81 97 ARG A N 1
ATOM 731 C CA . ARG A 1 97 ? 5.879 3.914 5.492 1 89.81 97 ARG A CA 1
ATOM 732 C C . ARG A 1 97 ? 6.254 4.535 6.836 1 89.81 97 ARG A C 1
ATOM 734 O O . ARG A 1 97 ? 6.418 3.824 7.828 1 89.81 97 ARG A O 1
ATOM 741 N N . GLY A 1 98 ? 6.406 5.891 6.852 1 92.81 98 GLY A N 1
ATOM 742 C CA . GLY A 1 98 ? 6.695 6.594 8.094 1 92.81 98 GLY A CA 1
ATOM 743 C C . GLY A 1 98 ? 7.973 6.125 8.758 1 92.81 98 GLY A C 1
ATOM 744 O O . GLY A 1 98 ? 9.039 6.098 8.133 1 92.81 98 GLY A O 1
ATOM 745 N N . GLU A 1 99 ? 7.824 5.621 9.953 1 93.25 99 GLU A N 1
ATOM 746 C CA . GLU A 1 99 ? 8.984 5.137 10.695 1 93.25 99 GLU A CA 1
ATOM 747 C C . GLU A 1 99 ? 9.367 3.725 10.266 1 93.25 99 GLU A C 1
ATOM 749 O O . GLU A 1 99 ? 10.375 3.182 10.727 1 93.25 99 GLU A O 1
ATOM 754 N N . GLY A 1 100 ? 8.664 3.221 9.328 1 94.06 100 GLY A N 1
ATOM 755 C CA . GLY A 1 100 ? 8.93 1.856 8.898 1 94.06 100 GLY A CA 1
ATOM 756 C C . GLY A 1 100 ? 8.57 0.823 9.953 1 94.06 100 GLY A C 1
ATOM 757 O O . GLY A 1 100 ? 8.352 1.165 11.117 1 94.06 100 GLY A O 1
ATOM 758 N N . ALA A 1 101 ? 8.438 -0.4 9.492 1 96.06 101 ALA A N 1
ATOM 759 C CA . ALA A 1 101 ? 8.133 -1.495 10.406 1 96.06 101 ALA A CA 1
ATOM 760 C C . ALA A 1 101 ? 8.625 -2.8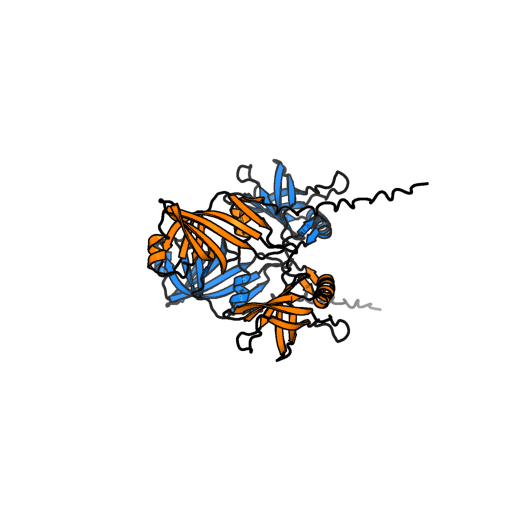28 9.852 1 96.06 101 ALA A C 1
ATOM 762 O O . ALA A 1 101 ? 8.758 -2.99 8.633 1 96.06 101 ALA A O 1
ATOM 763 N N . ILE A 1 102 ? 8.992 -3.672 10.773 1 97.75 102 ILE A N 1
ATOM 764 C CA . ILE A 1 102 ? 9.203 -5.074 10.438 1 97.75 102 ILE A CA 1
ATOM 765 C C . ILE A 1 102 ? 8.016 -5.906 10.914 1 97.75 102 ILE A C 1
ATOM 767 O O . ILE A 1 102 ? 7.648 -5.863 12.086 1 97.75 102 ILE A O 1
ATOM 771 N N . VAL A 1 103 ? 7.445 -6.57 9.992 1 98.44 103 VAL A N 1
ATOM 772 C CA . VAL A 1 103 ? 6.367 -7.5 10.305 1 98.44 103 VAL A CA 1
ATOM 773 C C . VAL A 1 103 ? 6.918 -8.922 10.375 1 98.44 103 VAL A C 1
ATOM 775 O O . VAL A 1 103 ? 7.449 -9.445 9.391 1 98.44 103 VAL A O 1
ATOM 778 N N . HIS A 1 104 ? 6.766 -9.492 11.477 1 98.5 104 HIS A N 1
ATOM 779 C CA . HIS A 1 104 ? 7.281 -10.836 11.719 1 98.5 104 HIS A CA 1
ATOM 780 C C . HIS A 1 104 ? 6.152 -11.805 12.039 1 98.5 104 HIS A C 1
ATOM 782 O O . HIS A 1 104 ? 5.293 -11.516 12.867 1 98.5 104 HIS A O 1
ATOM 788 N N . PHE A 1 105 ? 6.223 -13.016 11.422 1 98.62 105 PHE A N 1
ATOM 789 C CA . PHE A 1 105 ? 5.227 -14.031 11.75 1 98.62 105 PHE A CA 1
ATOM 790 C C . PHE A 1 105 ? 5.715 -15.414 11.352 1 98.62 105 PHE A C 1
ATOM 792 O O . PHE A 1 105 ? 6.629 -15.547 10.531 1 98.62 105 PHE A O 1
ATOM 799 N N . ARG A 1 106 ? 5.121 -16.344 11.906 1 98.19 106 ARG A N 1
ATOM 800 C CA . ARG A 1 106 ? 5.355 -17.734 11.555 1 98.19 106 ARG A CA 1
ATOM 801 C C . ARG A 1 106 ? 4.246 -18.266 10.664 1 98.19 106 ARG A C 1
ATOM 803 O O . ARG A 1 106 ? 3.066 -17.984 10.883 1 98.19 106 ARG A O 1
ATOM 810 N N . SER A 1 107 ? 4.66 -19.047 9.727 1 97.94 107 SER A N 1
ATOM 811 C CA . SER A 1 107 ? 3.723 -19.609 8.758 1 97.94 107 SER A CA 1
ATOM 812 C C . SER A 1 107 ? 4.184 -20.984 8.266 1 97.94 107 SER A C 1
ATOM 814 O O . SER A 1 107 ? 5.211 -21.484 8.719 1 97.94 107 SER A O 1
ATOM 816 N N . GLN A 1 108 ? 3.35 -21.578 7.43 1 98.12 108 GLN A N 1
ATOM 817 C CA . GLN A 1 108 ? 3.709 -22.828 6.766 1 98.12 108 GLN A CA 1
ATOM 818 C C . GLN A 1 108 ? 3.635 -22.688 5.246 1 98.12 108 GLN A C 1
ATOM 820 O O . GLN A 1 108 ? 2.781 -21.953 4.727 1 98.12 108 GLN A O 1
ATOM 825 N N . LEU A 1 109 ? 4.527 -23.453 4.609 1 98.44 109 LEU A N 1
ATOM 826 C CA . LEU A 1 109 ? 4.43 -23.547 3.156 1 98.44 109 LEU A CA 1
ATOM 827 C C . LEU A 1 109 ? 3.223 -24.391 2.748 1 98.44 109 LEU A C 1
ATOM 829 O O . LEU A 1 109 ? 3.152 -25.578 3.07 1 98.44 109 LEU A O 1
ATOM 833 N N . GLU A 1 110 ? 2.291 -23.75 2.09 1 98.25 110 GLU A N 1
ATOM 834 C CA . GLU A 1 110 ? 1.106 -24.5 1.66 1 98.25 110 GLU A CA 1
ATOM 835 C C . GLU A 1 110 ? 1.271 -25.031 0.239 1 98.25 110 GLU A C 1
ATOM 837 O O . GLU A 1 110 ? 1.008 -26.203 -0.026 1 98.25 110 GLU A O 1
ATOM 842 N N . HIS A 1 111 ? 1.638 -24.141 -0.699 1 97.81 111 HIS A N 1
ATOM 843 C CA . HIS A 1 111 ? 1.884 -24.5 -2.09 1 97.81 111 HIS A CA 1
ATOM 844 C C . HIS A 1 111 ? 3.199 -23.922 -2.588 1 97.81 111 HIS A C 1
ATOM 846 O O . HIS A 1 111 ? 3.525 -22.766 -2.281 1 97.81 111 HIS A O 1
ATOM 852 N N . VAL A 1 112 ? 3.928 -24.703 -3.234 1 97.88 112 VAL A N 1
ATOM 853 C CA . VAL A 1 112 ? 5.133 -24.266 -3.926 1 97.88 112 VAL A CA 1
ATOM 854 C C . VAL A 1 112 ? 4.965 -24.469 -5.434 1 97.88 112 VAL A C 1
ATOM 856 O O . VAL A 1 112 ? 4.816 -25.594 -5.906 1 97.88 112 VAL A O 1
ATOM 859 N N . MET A 1 113 ? 4.969 -23.375 -6.129 1 96.5 113 MET A N 1
ATOM 860 C CA . MET A 1 113 ? 4.738 -23.422 -7.57 1 96.5 113 MET A CA 1
ATOM 861 C C . MET A 1 113 ? 5.973 -22.953 -8.336 1 96.5 113 MET A C 1
ATOM 863 O O . MET A 1 113 ? 6.453 -21.844 -8.125 1 96.5 113 MET A O 1
ATOM 867 N N . THR A 1 114 ? 6.426 -23.719 -9.242 1 95.38 114 THR A N 1
ATOM 868 C CA . THR A 1 114 ? 7.605 -23.359 -10.023 1 95.38 114 THR A CA 1
ATOM 869 C C . THR A 1 114 ? 7.211 -22.844 -11.398 1 95.38 114 THR A C 1
ATOM 871 O O . THR A 1 114 ? 7.98 -22.125 -12.047 1 95.38 114 THR A O 1
ATOM 874 N N . GLU A 1 115 ? 6.094 -23.281 -11.875 1 93.94 115 GLU A N 1
ATOM 875 C CA . GLU A 1 115 ? 5.531 -22.875 -13.164 1 93.94 115 GLU A CA 1
ATOM 876 C C . GLU A 1 115 ? 4.016 -22.719 -13.078 1 93.94 115 GLU A C 1
ATOM 878 O O . GLU A 1 115 ? 3.365 -23.375 -12.258 1 93.94 115 GLU A O 1
ATOM 883 N N . PRO A 1 116 ? 3.365 -21.828 -13.914 1 95.75 116 PRO A N 1
ATOM 884 C CA . PRO A 1 116 ? 3.973 -20.891 -14.859 1 95.75 116 PRO A CA 1
ATOM 885 C C . PRO A 1 116 ? 4.531 -19.641 -14.18 1 95.75 116 PRO A C 1
ATOM 887 O O . PRO A 1 116 ? 5.328 -18.922 -14.773 1 95.75 116 PRO A O 1
ATOM 890 N N . ILE A 1 117 ? 4.137 -19.438 -12.93 1 96.44 117 ILE A N 1
ATOM 891 C CA . ILE A 1 117 ? 4.617 -18.297 -12.148 1 96.44 117 ILE A CA 1
ATOM 892 C C . ILE A 1 117 ? 5.285 -18.797 -10.867 1 96.44 117 ILE A C 1
ATOM 894 O O . ILE A 1 117 ? 4.609 -19.266 -9.953 1 96.44 117 ILE A O 1
ATOM 898 N N . PRO A 1 118 ? 6.555 -18.75 -10.812 1 97.56 118 PRO A N 1
ATOM 899 C CA . PRO A 1 118 ? 7.234 -19.25 -9.617 1 97.56 118 PRO A CA 1
ATOM 900 C C . PRO A 1 118 ? 6.867 -18.469 -8.359 1 97.56 118 PRO A C 1
ATOM 902 O O . PRO A 1 118 ? 7.129 -17.266 -8.273 1 97.56 118 PRO A O 1
ATOM 905 N N . MET A 1 119 ? 6.277 -19.141 -7.395 1 98.25 119 MET A N 1
ATOM 906 C CA . MET A 1 119 ? 5.863 -18.484 -6.16 1 98.25 119 MET A CA 1
ATOM 907 C C . MET A 1 119 ? 5.566 -19.516 -5.07 1 98.25 119 MET A C 1
ATOM 909 O O . MET A 1 119 ? 5.461 -20.703 -5.352 1 98.25 119 MET A O 1
ATOM 913 N N . VAL A 1 120 ? 5.477 -19.078 -3.914 1 98.5 120 VAL A N 1
ATOM 914 C CA . VAL A 1 120 ? 5.125 -19.906 -2.76 1 98.5 120 VAL A CA 1
ATOM 915 C C . VAL A 1 120 ? 3.945 -19.266 -2.02 1 98.5 120 VAL A C 1
ATOM 917 O O . VAL A 1 120 ? 3.879 -18.047 -1.868 1 98.5 120 VAL A O 1
ATOM 920 N N . ALA A 1 121 ? 3.031 -20.109 -1.645 1 98.69 121 ALA A N 1
ATOM 921 C CA . ALA A 1 121 ? 1.888 -19.703 -0.84 1 98.69 121 ALA A CA 1
ATOM 922 C C . ALA A 1 121 ? 2.094 -20.047 0.631 1 98.69 121 ALA A C 1
ATOM 924 O O . ALA A 1 121 ? 2.354 -21.203 0.971 1 98.69 121 ALA A O 1
ATOM 925 N N . LEU A 1 122 ? 1.951 -19.078 1.463 1 98.75 122 LEU A N 1
ATOM 926 C CA . LEU A 1 122 ? 2.123 -19.234 2.902 1 98.75 122 LEU A CA 1
ATOM 927 C C . LEU A 1 122 ? 0.796 -19.047 3.631 1 98.75 122 LEU A C 1
ATOM 929 O O . LEU A 1 122 ? -0.004 -18.188 3.268 1 98.75 122 LEU A O 1
ATOM 933 N N . THR A 1 123 ? 0.62 -19.781 4.695 1 98.38 123 THR A N 1
ATOM 934 C CA . THR A 1 123 ? -0.574 -19.594 5.512 1 98.38 123 THR A CA 1
ATOM 935 C C . THR A 1 123 ? -0.507 -18.281 6.277 1 98.38 123 THR A C 1
ATOM 937 O O . THR A 1 123 ? 0.581 -17.766 6.535 1 98.38 123 THR A O 1
ATOM 940 N N . ILE A 1 124 ? -1.611 -17.766 6.594 1 97.88 124 ILE A N 1
ATOM 941 C CA . ILE A 1 124 ? -1.688 -16.516 7.348 1 97.88 124 ILE A CA 1
ATOM 942 C C . ILE A 1 124 ? -2.076 -16.812 8.797 1 97.88 124 ILE A C 1
ATOM 944 O O . ILE A 1 124 ? -3.162 -17.328 9.062 1 97.88 124 ILE A O 1
ATOM 948 N N . PRO A 1 125 ? -1.229 -16.484 9.727 1 97.44 125 PRO A N 1
ATOM 949 C CA . PRO A 1 125 ? -1.614 -16.641 11.133 1 97.44 125 PRO A CA 1
ATOM 950 C C . PRO A 1 125 ? -2.643 -15.602 11.578 1 97.44 125 PRO A C 1
ATOM 952 O O . PRO A 1 125 ? -2.975 -14.688 10.812 1 97.44 125 PRO A O 1
ATOM 955 N N . ASN A 1 126 ? -3.113 -15.711 12.781 1 94.94 126 ASN A N 1
ATOM 956 C CA . ASN A 1 126 ? -4.129 -14.789 13.289 1 94.94 126 ASN A CA 1
ATOM 957 C C . ASN A 1 126 ? -3.523 -13.438 13.664 1 94.94 126 ASN A C 1
ATOM 959 O O . ASN A 1 126 ? -4.199 -12.406 13.578 1 94.94 126 ASN A O 1
ATOM 963 N N . ALA A 1 127 ? -2.232 -13.555 14.094 1 96.69 127 ALA A N 1
ATOM 964 C CA . ALA A 1 127 ? -1.567 -12.336 14.555 1 96.69 127 ALA A CA 1
ATOM 965 C C . ALA A 1 127 ? -0.108 -12.305 14.109 1 96.69 127 ALA A C 1
ATOM 967 O O . ALA A 1 127 ? 0.476 -13.352 13.805 1 96.69 127 ALA A O 1
ATOM 968 N N . MET A 1 128 ? 0.408 -11.18 14.078 1 98.19 128 MET A N 1
ATOM 969 C CA . MET A 1 128 ? 1.792 -10.938 13.68 1 98.19 128 MET A CA 1
ATOM 970 C C . MET A 1 128 ? 2.459 -9.93 14.602 1 98.19 128 MET A C 1
ATOM 972 O O . MET A 1 128 ? 1.782 -9.094 15.203 1 98.19 128 MET A O 1
ATOM 976 N N . GLN A 1 129 ? 3.705 -9.992 14.664 1 98.31 129 GLN A N 1
ATOM 977 C CA . GLN A 1 129 ? 4.488 -9.047 15.453 1 98.31 129 GLN A CA 1
ATOM 978 C C . GLN A 1 129 ? 5.012 -7.91 14.578 1 98.31 129 GLN A C 1
ATOM 980 O O . GLN A 1 129 ? 5.488 -8.141 13.461 1 98.31 129 GLN A O 1
ATOM 985 N N . VAL A 1 130 ? 4.891 -6.727 15.125 1 97.56 130 VAL A N 1
ATOM 986 C CA . VAL A 1 130 ? 5.348 -5.555 14.391 1 97.56 130 VAL A CA 1
ATOM 987 C C . VAL A 1 130 ? 6.332 -4.758 15.25 1 97.56 130 VAL A C 1
ATOM 989 O O . VAL A 1 130 ? 6.051 -4.453 16.406 1 97.56 130 VAL A O 1
ATOM 992 N N . THR A 1 131 ? 7.438 -4.477 14.648 1 96.56 131 THR A N 1
ATOM 993 C CA . THR A 1 131 ? 8.453 -3.666 15.312 1 96.56 131 THR A CA 1
ATOM 994 C C . THR A 1 131 ? 8.805 -2.443 14.469 1 96.56 131 THR A C 1
ATOM 996 O O . THR A 1 131 ? 8.945 -2.541 13.25 1 96.56 131 THR A O 1
ATOM 999 N N . GLN A 1 132 ? 8.984 -1.377 15.18 1 93.19 132 GLN A N 1
ATOM 1000 C CA . GLN A 1 132 ? 9.359 -0.158 14.469 1 93.19 132 GLN A CA 1
ATOM 1001 C C . GLN A 1 132 ? 10.781 -0.266 13.914 1 93.19 132 GLN A C 1
ATOM 1003 O O . GLN A 1 132 ? 11.68 -0.767 14.586 1 93.19 132 GLN A O 1
ATOM 1008 N N . LEU A 1 133 ? 11.039 0.255 12.719 1 92.88 133 LEU A N 1
ATOM 1009 C CA . LEU A 1 133 ? 12.297 0.096 12 1 92.88 133 LEU A CA 1
ATOM 1010 C C . LEU A 1 133 ? 13.18 1.322 12.18 1 92.88 133 LEU A C 1
ATOM 1012 O O . LEU A 1 133 ? 14.406 1.197 12.312 1 92.88 133 LEU A O 1
ATOM 1016 N N . ARG A 1 134 ? 12.594 2.561 12.055 1 91.94 134 ARG A N 1
ATOM 1017 C CA . ARG A 1 134 ? 13.398 3.779 12.016 1 91.94 134 ARG A CA 1
ATOM 1018 C C . ARG A 1 134 ? 13.078 4.68 13.203 1 91.94 134 ARG A C 1
ATOM 1020 O O . ARG A 1 134 ? 11.945 4.691 13.695 1 91.94 134 ARG A O 1
ATOM 1027 N N . LYS A 1 135 ? 14.047 5.441 13.586 1 87.06 135 LYS A N 1
ATOM 1028 C CA . LYS A 1 135 ? 13.891 6.41 14.664 1 87.06 135 LYS A CA 1
ATOM 1029 C C . LYS A 1 135 ? 13.078 7.617 14.211 1 87.06 135 LYS A C 1
ATOM 1031 O O . LYS A 1 135 ? 12.352 8.227 15 1 87.06 135 LYS A O 1
ATOM 1036 N N . GLU A 1 136 ? 13.242 7.941 12.953 1 91.5 136 GLU A N 1
ATOM 1037 C CA . GLU A 1 136 ? 12.531 9.078 12.375 1 91.5 136 GLU A CA 1
ATOM 1038 C C . GLU A 1 136 ? 11.719 8.656 11.148 1 91.5 136 GLU A C 1
ATOM 1040 O O . GLU A 1 136 ? 12.172 7.82 10.359 1 91.5 136 GLU A O 1
ATOM 1045 N N . PRO A 1 137 ? 10.602 9.352 11.039 1 95.12 137 PRO A N 1
ATOM 1046 C CA . PRO A 1 137 ? 9.75 8.969 9.906 1 95.12 137 PRO A CA 1
ATOM 1047 C C . PRO A 1 137 ? 10.289 9.469 8.57 1 95.12 137 PRO A C 1
ATOM 1049 O O . PRO A 1 137 ? 10.883 10.547 8.5 1 95.12 137 PRO A O 1
ATOM 1052 N N . ARG A 1 138 ? 10.047 8.719 7.539 1 95.5 138 ARG A N 1
ATOM 1053 C CA . ARG A 1 138 ? 10.164 9.156 6.152 1 95.5 138 ARG A CA 1
ATOM 1054 C C . ARG A 1 138 ? 8.812 9.609 5.605 1 95.5 138 ARG A C 1
ATOM 1056 O O . ARG A 1 138 ? 7.781 8.992 5.883 1 95.5 138 ARG A O 1
ATOM 1063 N N . TYR A 1 139 ? 8.836 10.695 4.863 1 97.25 139 TYR A N 1
ATOM 1064 C CA . TYR A 1 139 ? 7.621 11.211 4.238 1 97.25 139 TYR A CA 1
ATOM 1065 C C . TYR A 1 139 ? 7.66 11.008 2.729 1 97.25 139 TYR A C 1
ATOM 1067 O O . TYR A 1 139 ? 8.664 11.32 2.078 1 97.25 139 TYR A O 1
ATOM 1075 N N . ASP A 1 140 ? 6.559 10.5 2.174 1 96 140 ASP A N 1
ATOM 1076 C CA . ASP A 1 140 ? 6.441 10.422 0.721 1 96 140 ASP A CA 1
ATOM 1077 C C . ASP A 1 140 ? 6.34 11.82 0.107 1 96 140 ASP A C 1
ATOM 1079 O O . ASP A 1 140 ? 5.559 12.656 0.574 1 96 140 ASP A O 1
ATOM 1083 N N . VAL A 1 141 ? 7.156 12.086 -0.887 1 96.5 141 VAL A N 1
ATOM 1084 C CA . VAL A 1 141 ? 7.137 13.336 -1.633 1 96.5 141 VAL A CA 1
ATOM 1085 C C . VAL A 1 141 ? 7.281 13.055 -3.127 1 96.5 141 VAL A C 1
ATOM 1087 O O . VAL A 1 141 ? 7.445 11.898 -3.531 1 96.5 141 VAL A O 1
ATOM 1090 N N . ASN A 1 142 ? 7.059 13.969 -3.936 1 94.81 142 ASN A N 1
ATOM 1091 C CA . ASN A 1 142 ? 7.375 14 -5.359 1 94.81 142 ASN A CA 1
ATOM 1092 C C . ASN A 1 142 ? 7.902 15.367 -5.789 1 94.81 142 ASN A C 1
ATOM 1094 O O . ASN A 1 142 ? 7.191 16.141 -6.434 1 94.81 142 ASN A O 1
ATOM 1098 N N . LEU A 1 143 ? 9.172 15.578 -5.523 1 96.38 143 LEU A N 1
ATOM 1099 C CA . LEU A 1 143 ? 9.773 16.891 -5.738 1 96.38 143 LEU A CA 1
ATOM 1100 C C . LEU A 1 143 ? 10.773 16.844 -6.891 1 96.38 143 LEU A C 1
ATOM 1102 O O . LEU A 1 143 ? 11.703 16.047 -6.883 1 96.38 143 LEU A O 1
ATOM 1106 N N . ALA A 1 144 ? 10.57 17.703 -7.82 1 96.56 144 ALA A N 1
ATOM 1107 C CA . ALA A 1 144 ? 11.555 17.859 -8.883 1 96.56 144 ALA A CA 1
ATOM 1108 C C . ALA A 1 144 ? 12.844 18.484 -8.352 1 96.56 144 ALA A C 1
ATOM 1110 O O . ALA A 1 144 ? 12.797 19.453 -7.574 1 96.56 144 ALA A O 1
ATOM 1111 N N . ALA A 1 145 ? 13.977 17.891 -8.773 1 96.94 145 ALA A N 1
ATOM 1112 C CA . ALA A 1 145 ? 15.266 18.391 -8.305 1 96.94 145 ALA A CA 1
ATOM 1113 C C . ALA A 1 145 ? 16.359 18.125 -9.32 1 96.94 145 ALA A C 1
ATOM 1115 O O . ALA A 1 145 ? 16.125 17.516 -10.367 1 96.94 145 ALA A O 1
ATOM 1116 N N . ARG A 1 146 ? 17.5 18.688 -9.039 1 97.19 146 ARG A N 1
ATOM 1117 C CA . ARG A 1 146 ? 18.75 18.406 -9.742 1 97.19 146 ARG A CA 1
ATOM 1118 C C . ARG A 1 146 ? 19.797 17.844 -8.789 1 97.19 146 ARG A C 1
ATOM 1120 O O . ARG A 1 146 ? 20.047 18.422 -7.719 1 97.19 146 ARG A O 1
ATOM 1127 N N . VAL A 1 147 ? 20.328 16.688 -9.195 1 97.88 147 VAL A N 1
ATOM 1128 C CA . VAL A 1 147 ? 21.406 16.125 -8.406 1 97.88 147 VAL A CA 1
ATOM 1129 C C . VAL A 1 147 ? 22.75 16.516 -9.023 1 97.88 147 VAL A C 1
ATOM 1131 O O . VAL A 1 147 ? 22.969 16.344 -10.227 1 97.88 147 VAL A O 1
ATOM 1134 N N . VAL A 1 148 ? 23.625 17.078 -8.172 1 97.56 148 VAL A N 1
ATOM 1135 C CA . VAL A 1 148 ? 24.938 17.531 -8.609 1 97.56 148 VAL A CA 1
ATOM 1136 C C . VAL A 1 148 ? 26.031 16.734 -7.887 1 97.56 148 VAL A C 1
ATOM 1138 O O . VAL A 1 148 ? 26.062 16.703 -6.652 1 97.56 148 VAL A O 1
ATOM 1141 N N . ALA A 1 149 ? 26.859 16.094 -8.617 1 96.19 149 ALA A N 1
ATOM 1142 C CA . ALA A 1 149 ? 28.078 15.461 -8.117 1 96.19 149 ALA A CA 1
ATOM 1143 C C . ALA A 1 149 ? 29.312 16.094 -8.742 1 96.19 149 ALA A C 1
ATOM 1145 O O . ALA A 1 149 ? 29.203 17.031 -9.523 1 96.19 149 ALA A O 1
ATOM 1146 N N . SER A 1 150 ? 30.531 15.625 -8.305 1 93.69 150 SER A N 1
ATOM 1147 C CA . SER A 1 150 ? 31.766 16.141 -8.867 1 93.69 150 SER A CA 1
ATOM 1148 C C . SER A 1 150 ? 31.891 15.797 -10.352 1 93.69 150 SER A C 1
ATOM 1150 O O . SER A 1 150 ? 32.5 16.562 -11.117 1 93.69 150 SER A O 1
ATOM 1152 N N . THR A 1 151 ? 31.188 14.773 -10.758 1 90.44 151 THR A N 1
ATOM 1153 C CA . THR A 1 151 ? 31.375 14.25 -12.102 1 90.44 151 THR A CA 1
ATOM 1154 C C . THR A 1 151 ? 30.344 14.836 -13.055 1 90.44 151 THR A C 1
ATOM 1156 O O . THR A 1 151 ? 30.672 15.211 -14.188 1 90.44 151 THR A O 1
ATOM 1159 N N . HIS A 1 152 ? 29.109 14.859 -12.641 1 92.69 152 HIS A N 1
ATOM 1160 C CA . HIS A 1 152 ? 28.047 15.32 -13.516 1 92.69 152 HIS A CA 1
ATOM 1161 C C . HIS A 1 152 ? 26.797 15.711 -12.719 1 92.69 152 HIS A C 1
ATOM 1163 O O . HIS A 1 152 ? 26.781 15.602 -11.492 1 92.69 152 HIS A O 1
ATOM 1169 N N . LYS A 1 153 ? 25.828 16.281 -13.469 1 95.25 153 LYS A N 1
ATOM 1170 C CA . LYS A 1 153 ? 24.531 16.656 -12.906 1 95.25 153 LYS A CA 1
ATOM 1171 C C . LYS A 1 153 ? 23.391 16.047 -13.711 1 95.25 153 LYS A C 1
ATOM 1173 O O . LYS A 1 153 ? 23.5 15.852 -14.922 1 95.25 153 LYS A O 1
ATOM 1178 N N . LEU A 1 154 ? 22.328 15.734 -13 1 96.06 154 LEU A N 1
ATOM 1179 C CA . LEU A 1 154 ? 21.172 15.133 -13.641 1 96.06 154 LEU A CA 1
ATOM 1180 C C . LEU A 1 154 ? 19.875 15.625 -13 1 96.06 154 LEU A C 1
ATOM 1182 O O . LEU A 1 154 ? 19.844 15.898 -11.797 1 96.06 154 LEU A O 1
ATOM 1186 N N . ASP A 1 155 ? 18.828 15.734 -13.836 1 96.06 155 ASP A N 1
ATOM 1187 C CA . ASP A 1 155 ? 17.5 15.93 -13.273 1 96.06 155 ASP A CA 1
ATOM 1188 C C . ASP A 1 155 ? 17.031 14.672 -12.547 1 96.06 155 ASP A C 1
ATOM 1190 O O . ASP A 1 155 ? 17.328 13.555 -12.969 1 96.06 155 ASP A O 1
ATOM 1194 N N . CYS A 1 156 ? 16.297 14.883 -11.469 1 97 156 CYS A N 1
ATOM 1195 C CA . CYS A 1 156 ? 15.805 13.75 -10.695 1 97 156 CYS A CA 1
ATOM 1196 C C . CYS A 1 156 ? 14.508 14.102 -9.969 1 97 156 CYS A C 1
ATOM 1198 O O . CYS A 1 156 ? 14 15.211 -10.102 1 97 156 CYS A O 1
ATOM 1200 N N . GLN A 1 157 ? 13.945 13.102 -9.375 1 96.94 157 GLN A N 1
ATOM 1201 C CA . GLN A 1 157 ? 12.766 13.258 -8.523 1 96.94 157 GLN A CA 1
ATOM 1202 C C . GLN A 1 157 ? 13.023 12.695 -7.125 1 96.94 157 GLN A C 1
ATOM 1204 O O . GLN A 1 157 ? 13.43 11.547 -6.977 1 96.94 157 GLN A O 1
ATOM 1209 N N . ILE A 1 158 ? 12.82 13.539 -6.117 1 98.12 158 ILE A N 1
ATOM 1210 C CA . ILE A 1 158 ? 12.883 13.047 -4.746 1 98.12 158 ILE A CA 1
ATOM 1211 C C . ILE A 1 158 ? 11.555 12.383 -4.383 1 98.12 158 ILE A C 1
ATOM 1213 O O . ILE A 1 158 ? 10.492 13 -4.484 1 98.12 158 ILE A O 1
ATOM 1217 N N . ARG A 1 159 ? 11.648 11.156 -3.893 1 97.25 159 ARG A N 1
ATOM 1218 C CA . ARG A 1 159 ? 10.438 10.352 -3.721 1 97.25 159 ARG A CA 1
ATOM 1219 C C . ARG A 1 159 ? 10.086 10.203 -2.246 1 97.25 159 ARG A C 1
ATOM 1221 O O . ARG A 1 159 ? 8.938 9.906 -1.904 1 97.25 159 ARG A O 1
ATOM 1228 N N . ASP A 1 160 ? 11.031 10.266 -1.402 1 97.44 160 ASP A N 1
ATOM 1229 C CA . ASP A 1 160 ? 10.781 10.344 0.033 1 97.44 160 ASP A CA 1
ATOM 1230 C C . ASP A 1 160 ? 11.828 11.211 0.729 1 97.44 160 ASP A C 1
ATOM 1232 O O . ASP A 1 160 ? 12.859 11.539 0.14 1 97.44 160 ASP A O 1
ATOM 1236 N N . LEU A 1 161 ? 11.477 11.656 1.913 1 97.75 161 LEU A N 1
ATOM 1237 C CA . LEU A 1 161 ? 12.32 12.602 2.629 1 97.75 161 LEU A CA 1
ATOM 1238 C C . LEU A 1 161 ? 12.195 12.414 4.137 1 97.75 161 LEU A C 1
ATOM 1240 O O . LEU A 1 161 ? 11.094 12.242 4.656 1 97.75 161 LEU A O 1
ATOM 1244 N N . SER A 1 162 ? 13.289 12.312 4.777 1 97.19 162 SER A N 1
ATOM 1245 C CA . SER A 1 162 ? 13.383 12.438 6.23 1 97.19 162 SER A CA 1
ATOM 1246 C C . SER A 1 162 ? 14.367 13.539 6.621 1 97.19 162 SER A C 1
ATOM 1248 O O . SER A 1 162 ? 14.992 14.156 5.758 1 97.19 162 SER A O 1
ATOM 1250 N N . LYS A 1 163 ? 14.492 13.797 7.887 1 96.94 163 LYS A N 1
ATOM 1251 C CA . LYS A 1 163 ? 15.445 14.797 8.367 1 96.94 163 LYS A CA 1
ATOM 1252 C C . LYS A 1 163 ? 16.875 14.398 8.031 1 96.94 163 LYS A C 1
ATOM 1254 O O . LYS A 1 163 ? 17.734 15.258 7.82 1 96.94 163 LYS A O 1
ATOM 1259 N N . SER A 1 164 ? 17.047 13.07 7.836 1 97.62 164 SER A N 1
ATOM 1260 C CA . SER A 1 164 ? 18.438 12.602 7.77 1 97.62 164 SER A CA 1
ATOM 1261 C C . SER A 1 164 ? 18.75 12.023 6.395 1 97.62 164 SER A C 1
ATOM 1263 O O . SER A 1 164 ? 19.906 11.688 6.109 1 97.62 164 SER A O 1
ATOM 1265 N N . GLY A 1 165 ? 17.719 11.914 5.559 1 97.88 165 GLY A N 1
ATOM 1266 C CA . GLY A 1 165 ? 18.016 11.312 4.27 1 97.88 165 GLY A CA 1
ATOM 1267 C C . GLY A 1 165 ? 16.828 11.336 3.324 1 97.88 165 GLY A C 1
ATOM 1268 O O . GLY A 1 165 ? 15.766 11.875 3.66 1 97.88 165 GLY A O 1
ATOM 1269 N N . CYS A 1 166 ? 17.109 10.773 2.148 1 98.5 166 CYS A N 1
ATOM 1270 C CA . CYS A 1 166 ? 16.047 10.727 1.148 1 98.5 166 CYS A CA 1
ATOM 1271 C C . CYS A 1 166 ? 16.344 9.664 0.095 1 98.5 166 CYS A C 1
ATOM 1273 O O . CYS A 1 166 ? 17.406 9.055 0.101 1 98.5 166 CYS A O 1
ATOM 1275 N N . ARG A 1 167 ? 15.328 9.383 -0.647 1 97.94 167 ARG A N 1
ATOM 1276 C CA . ARG A 1 167 ? 15.461 8.602 -1.871 1 97.94 167 ARG A CA 1
ATOM 1277 C C . ARG A 1 167 ? 15.125 9.438 -3.098 1 97.94 167 ARG A C 1
ATOM 1279 O O . ARG A 1 167 ? 14.109 10.141 -3.117 1 97.94 167 ARG A O 1
ATOM 1286 N N . PHE A 1 168 ? 15.969 9.469 -4.074 1 98.06 168 PHE A N 1
ATOM 1287 C CA . PHE A 1 168 ? 15.641 10.109 -5.344 1 98.06 168 PHE A CA 1
ATOM 1288 C C . PHE A 1 168 ? 15.82 9.125 -6.5 1 98.06 168 PHE A C 1
ATOM 1290 O O . PHE A 1 168 ? 16.469 8.086 -6.348 1 98.06 168 PHE A O 1
ATOM 1297 N N . VAL A 1 169 ? 15.164 9.445 -7.648 1 97.38 169 VAL A N 1
ATOM 1298 C CA . VAL A 1 169 ? 15.227 8.555 -8.797 1 97.38 169 VAL A CA 1
ATOM 1299 C C . VAL A 1 169 ? 15.617 9.336 -10.047 1 97.38 169 VAL A C 1
ATOM 1301 O O . VAL A 1 169 ? 15.336 10.539 -10.148 1 97.38 169 VAL A O 1
ATOM 1304 N N . THR A 1 170 ? 16.328 8.734 -10.922 1 96.62 170 THR A N 1
ATOM 1305 C CA . THR A 1 170 ? 16.656 9.242 -12.25 1 96.62 170 THR A CA 1
ATOM 1306 C C . THR A 1 170 ? 16.219 8.266 -13.336 1 96.62 170 THR A C 1
ATOM 1308 O O . THR A 1 170 ? 15.828 7.133 -13.039 1 96.62 170 THR A O 1
ATOM 1311 N N . ALA A 1 171 ? 16.234 8.789 -14.547 1 92 171 ALA A N 1
ATOM 1312 C CA . ALA A 1 171 ? 16.016 7.871 -15.664 1 92 171 ALA A CA 1
ATOM 1313 C C . ALA A 1 171 ? 17.109 6.812 -15.719 1 92 171 ALA A C 1
ATOM 1315 O O . ALA A 1 171 ? 18.266 7.086 -15.375 1 92 171 ALA A O 1
ATOM 1316 N N . PRO A 1 172 ? 16.719 5.633 -16.156 1 86.38 172 PRO A N 1
ATOM 1317 C CA . PRO A 1 172 ? 17.672 4.523 -16.141 1 86.38 172 PRO A CA 1
ATOM 1318 C C . PRO A 1 172 ? 18.859 4.75 -17.078 1 86.38 172 PRO A C 1
ATOM 1320 O O . PRO A 1 172 ? 19.953 4.238 -16.844 1 86.38 172 PRO A O 1
ATOM 1323 N N . LEU A 1 173 ? 18.797 5.512 -18.156 1 76.56 173 LEU A N 1
ATOM 1324 C CA . LEU A 1 173 ? 19.812 5.648 -19.188 1 76.56 173 LEU A CA 1
ATOM 1325 C C . LEU A 1 173 ? 20.828 6.723 -18.797 1 76.56 173 LEU A C 1
ATOM 1327 O O . LEU A 1 173 ? 21.812 6.93 -19.5 1 76.56 173 LEU A O 1
ATOM 1331 N N . SER A 1 174 ? 20.734 7.145 -17.656 1 78.31 174 SER A N 1
ATOM 1332 C CA . SER A 1 174 ? 21.656 8.172 -17.203 1 78.31 174 SER A CA 1
ATOM 1333 C C . SER A 1 174 ? 22.922 7.547 -16.609 1 78.31 174 SER A C 1
ATOM 1335 O O . SER A 1 174 ? 22.906 6.402 -16.156 1 78.31 174 SER A O 1
ATOM 1337 N N . ARG A 1 175 ? 24.031 8.258 -16.766 1 87.12 175 ARG A N 1
ATOM 1338 C CA . ARG A 1 175 ? 25.234 7.832 -16.062 1 87.12 175 ARG A CA 1
ATOM 1339 C C . ARG A 1 175 ? 24.969 7.695 -14.562 1 87.12 175 ARG A C 1
ATOM 1341 O O . ARG A 1 175 ? 24.656 8.68 -13.891 1 87.12 175 ARG A O 1
ATOM 1348 N N . PRO A 1 176 ? 25.109 6.48 -14.07 1 91.06 176 PRO A N 1
ATOM 1349 C CA . PRO A 1 176 ? 24.75 6.254 -12.664 1 91.06 176 PRO A CA 1
ATOM 1350 C C . PRO A 1 176 ? 25.734 6.887 -11.688 1 91.06 176 PRO A C 1
ATOM 1352 O O . PRO A 1 176 ? 26.922 6.977 -11.984 1 91.06 176 PRO A O 1
ATOM 1355 N N . PHE A 1 177 ? 25.203 7.367 -10.625 1 95.25 177 PHE A N 1
ATOM 1356 C CA . PHE A 1 177 ? 26.016 7.699 -9.461 1 95.25 177 PHE A CA 1
ATOM 1357 C C . PHE A 1 177 ? 26.422 6.441 -8.703 1 95.25 177 PHE A C 1
ATOM 1359 O O . PHE A 1 177 ? 25.812 5.383 -8.875 1 95.25 177 PHE A O 1
ATOM 1366 N N . GLN A 1 178 ? 27.484 6.586 -7.926 1 95 178 GLN A N 1
ATOM 1367 C CA . GLN A 1 178 ? 27.984 5.426 -7.203 1 95 178 GLN A CA 1
ATOM 1368 C C . GLN A 1 178 ? 27.797 5.594 -5.695 1 95 178 GLN A C 1
ATOM 1370 O O . GLN A 1 178 ? 27.828 6.711 -5.18 1 95 178 GLN A O 1
ATOM 1375 N N . VAL A 1 179 ? 27.609 4.453 -5.086 1 96.94 179 VAL A N 1
ATOM 1376 C CA . VAL A 1 179 ? 27.609 4.473 -3.625 1 96.94 179 VAL A CA 1
ATOM 1377 C C . VAL A 1 179 ? 28.891 5.109 -3.109 1 96.94 179 VAL A C 1
ATOM 1379 O O . VAL A 1 179 ? 29.984 4.773 -3.564 1 96.94 179 VAL A O 1
ATOM 1382 N N . GLY A 1 180 ? 28.734 6.035 -2.215 1 97.5 180 GLY A N 1
ATOM 1383 C CA . GLY A 1 180 ? 29.891 6.746 -1.686 1 97.5 180 GLY A CA 1
ATOM 1384 C C . GLY A 1 180 ? 30.047 8.141 -2.268 1 97.5 180 GLY A C 1
ATOM 1385 O O . GLY A 1 180 ? 30.75 8.977 -1.707 1 97.5 180 GLY A O 1
ATOM 1386 N N . ASP A 1 181 ? 29.391 8.43 -3.4 1 97.62 181 ASP A N 1
ATOM 1387 C CA . ASP A 1 181 ? 29.484 9.75 -4.016 1 97.62 181 ASP A CA 1
ATOM 1388 C C . ASP A 1 181 ? 28.891 10.82 -3.105 1 97.62 181 ASP A C 1
ATOM 1390 O O . ASP A 1 181 ? 27.812 10.625 -2.533 1 97.62 181 ASP A O 1
ATOM 1394 N N . ASP A 1 182 ? 29.609 11.93 -2.971 1 98.5 182 ASP A N 1
ATOM 1395 C CA . ASP A 1 182 ? 29.047 13.133 -2.369 1 98.5 182 ASP A CA 1
ATOM 1396 C C . ASP A 1 182 ? 28.203 13.906 -3.383 1 98.5 182 ASP A C 1
ATOM 1398 O O . ASP A 1 182 ? 28.656 14.18 -4.496 1 98.5 182 ASP A O 1
ATOM 1402 N N . ILE A 1 183 ? 26.984 14.242 -2.908 1 98.5 183 ILE A N 1
ATOM 1403 C CA . ILE A 1 183 ? 26.109 14.906 -3.875 1 98.5 183 ILE A CA 1
ATOM 1404 C C . ILE A 1 183 ? 25.406 16.078 -3.203 1 98.5 183 ILE A C 1
ATOM 1406 O O . ILE A 1 183 ? 25.422 16.203 -1.976 1 98.5 183 ILE A O 1
ATOM 1410 N N . ALA A 1 184 ? 24.844 16.953 -4.051 1 98.62 184 ALA A N 1
ATOM 1411 C CA . ALA A 1 184 ? 23.922 18.016 -3.666 1 98.62 184 ALA A CA 1
ATOM 1412 C C . ALA A 1 184 ? 22.625 17.922 -4.457 1 98.62 184 ALA A C 1
ATOM 1414 O O . ALA A 1 184 ? 22.641 17.844 -5.688 1 98.62 184 ALA A O 1
ATOM 1415 N N . LEU A 1 185 ? 21.516 17.859 -3.775 1 98.31 185 LEU A N 1
ATOM 1416 C CA . LEU A 1 185 ? 20.203 17.875 -4.414 1 98.31 185 LEU A CA 1
ATOM 1417 C C . LEU A 1 185 ? 19.594 19.281 -4.363 1 98.31 185 LEU A C 1
ATOM 1419 O O . LEU A 1 185 ? 19.344 19.812 -3.281 1 98.31 185 LEU A O 1
ATOM 1423 N N . GLU A 1 186 ? 19.312 19.812 -5.48 1 97.12 186 GLU A N 1
ATOM 1424 C CA . GLU A 1 186 ? 18.703 21.141 -5.594 1 97.12 186 GLU A CA 1
ATOM 1425 C C . GLU A 1 186 ? 17.219 21.031 -5.957 1 97.12 186 GLU A C 1
ATOM 1427 O O . GLU A 1 186 ? 16.891 20.75 -7.109 1 97.12 186 GLU A O 1
ATOM 1432 N N . VAL A 1 187 ? 16.391 21.312 -5.023 1 96.62 187 VAL A N 1
ATOM 1433 C CA . VAL A 1 187 ? 14.945 21.172 -5.219 1 96.62 187 VAL A CA 1
ATOM 1434 C C . VAL A 1 187 ? 14.422 22.359 -6.031 1 96.62 187 VAL A C 1
ATOM 1436 O O . VAL A 1 187 ? 14.766 23.5 -5.754 1 96.62 187 VAL A O 1
ATOM 1439 N N . HIS A 1 188 ? 13.531 22 -6.977 1 90.56 188 HIS A N 1
ATOM 1440 C CA . HIS A 1 188 ? 12.914 23.031 -7.793 1 90.56 188 HIS A CA 1
ATOM 1441 C C . HIS A 1 188 ? 11.656 23.578 -7.125 1 90.56 188 HIS A C 1
ATOM 1443 O O . HIS A 1 188 ? 10.742 22.828 -6.797 1 90.56 188 HIS A O 1
ATOM 1449 N N . SER A 1 189 ? 11.523 24.719 -6.621 1 76.44 189 SER A N 1
ATOM 1450 C CA . SER A 1 189 ? 10.398 25.266 -5.879 1 76.44 189 SER A CA 1
ATOM 1451 C C . SER A 1 189 ? 9.297 25.75 -6.824 1 76.44 189 SER A C 1
ATOM 1453 O O . SER A 1 189 ? 8.148 25.906 -6.41 1 76.44 189 SER A O 1
ATOM 1455 N N . GLY A 1 190 ? 9.352 25.422 -8.117 1 66.81 190 GLY A N 1
ATOM 1456 C CA . GLY A 1 190 ? 8.383 25.969 -9.055 1 66.81 190 GLY A CA 1
ATOM 1457 C C . GLY A 1 190 ? 8.219 27.484 -8.922 1 66.81 190 GLY A C 1
ATOM 1458 O O . GLY A 1 190 ? 7.637 28.125 -9.797 1 66.81 190 GLY A O 1
ATOM 1459 N N . MET A 1 191 ? 8.219 28.047 -7.629 1 57.84 191 MET A N 1
ATOM 1460 C CA . MET A 1 191 ? 7.934 29.453 -7.418 1 57.84 191 MET A CA 1
ATOM 1461 C C . MET A 1 191 ? 9.164 30.312 -7.715 1 57.84 191 MET A C 1
ATOM 1463 O O . MET A 1 191 ? 10.289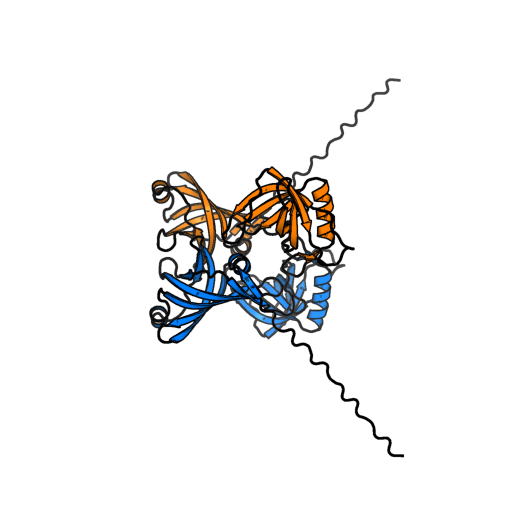 29.906 -7.402 1 57.84 191 MET A O 1
ATOM 1467 N N . GLY A 1 192 ? 9.148 31.047 -8.625 1 54.22 192 GLY A N 1
ATOM 1468 C CA . GLY A 1 192 ? 10.125 32.031 -9.039 1 54.22 192 GLY A CA 1
ATOM 1469 C C . GLY A 1 192 ? 11.328 32.125 -8.109 1 54.22 192 GLY A C 1
ATOM 1470 O O . GLY A 1 192 ? 11.469 31.297 -7.203 1 54.22 192 GLY A O 1
ATOM 1471 N N . LYS A 1 193 ? 12.398 32.969 -8.422 1 54.81 193 LYS A N 1
ATOM 1472 C CA . LYS A 1 193 ? 13.742 33.188 -7.891 1 54.81 193 LYS A CA 1
ATOM 1473 C C . LYS A 1 193 ? 13.711 33.344 -6.371 1 54.81 193 LYS A C 1
ATOM 1475 O O . LYS A 1 193 ? 14.695 33.031 -5.691 1 54.81 193 LYS A O 1
ATOM 1480 N N . SER A 1 194 ? 12.617 33.75 -5.715 1 53.41 194 SER A N 1
ATOM 1481 C CA . SER A 1 194 ? 12.641 34.25 -4.348 1 53.41 194 SER A CA 1
ATOM 1482 C C . SER A 1 194 ? 12.547 33.125 -3.33 1 53.41 194 SER A C 1
ATOM 1484 O O . SER A 1 194 ? 12.953 33.281 -2.178 1 53.41 194 SER A O 1
ATOM 1486 N N . ASN A 1 195 ? 12.039 31.875 -3.639 1 61.31 195 ASN A N 1
ATOM 1487 C CA . ASN A 1 195 ? 11.93 30.859 -2.59 1 61.31 195 ASN A CA 1
ATOM 1488 C C . ASN A 1 195 ? 12.812 29.656 -2.875 1 61.31 195 ASN A C 1
ATOM 1490 O O . ASN A 1 195 ? 12.32 28.531 -2.969 1 61.31 195 ASN A O 1
ATOM 1494 N N . LYS A 1 196 ? 14.102 29.969 -2.918 1 80.38 196 LYS A N 1
ATOM 1495 C CA . LYS A 1 196 ? 15.07 28.938 -3.25 1 80.38 196 LYS A CA 1
ATOM 1496 C C . LYS A 1 196 ? 15.5 28.156 -2.006 1 80.38 196 LYS A C 1
ATOM 1498 O O . LYS A 1 196 ? 15.914 28.75 -1.01 1 80.38 196 LYS A O 1
ATOM 1503 N N . PHE A 1 197 ? 15.203 26.922 -1.979 1 92.31 197 PHE A N 1
ATOM 1504 C CA . PHE A 1 197 ? 15.695 26.047 -0.923 1 92.31 197 PHE A CA 1
ATOM 1505 C C . PHE A 1 197 ? 17.172 25.75 -1.109 1 92.31 197 PHE A C 1
ATOM 1507 O O . PHE A 1 197 ? 17.641 25.562 -2.236 1 92.31 197 PHE A O 1
ATOM 1514 N N . GLU A 1 198 ? 17.891 25.797 0.087 1 96.19 198 GLU A N 1
ATOM 1515 C CA . GLU A 1 198 ? 19.281 25.375 0.054 1 96.19 198 GLU A CA 1
ATOM 1516 C C . GLU A 1 198 ? 19.406 23.906 -0.335 1 96.19 198 GLU A C 1
ATOM 1518 O O . GLU A 1 198 ? 18.516 23.094 -0.031 1 96.19 198 GLU A O 1
ATOM 1523 N N . PRO A 1 199 ? 20.469 23.516 -0.938 1 97.81 199 PRO A N 1
ATOM 1524 C CA . PRO A 1 199 ? 20.641 22.141 -1.4 1 97.81 199 PRO A CA 1
ATOM 1525 C C . PRO A 1 199 ? 20.672 21.141 -0.252 1 97.81 199 PRO A C 1
ATOM 1527 O O . PRO A 1 199 ? 21.109 21.469 0.852 1 97.81 199 PRO A O 1
ATOM 1530 N N . LEU A 1 200 ? 20.25 19.938 -0.532 1 98.69 200 LEU A N 1
ATOM 1531 C CA . LEU A 1 200 ? 20.375 18.812 0.389 1 98.69 200 LEU A CA 1
ATOM 1532 C C . LEU A 1 200 ? 21.688 18.047 0.146 1 98.69 200 LEU A C 1
ATOM 1534 O O . LEU A 1 200 ? 21.75 17.203 -0.745 1 98.69 200 LEU A O 1
ATOM 1538 N N . PHE A 1 201 ? 22.672 18.297 1.011 1 98.75 201 PHE A N 1
ATOM 1539 C CA . PHE A 1 201 ? 23.984 17.688 0.867 1 98.75 201 PHE A CA 1
ATOM 1540 C C . PHE A 1 201 ? 24.031 16.328 1.536 1 98.75 201 PHE A C 1
ATOM 1542 O O . PHE A 1 201 ? 23.484 16.141 2.627 1 98.75 201 PHE A O 1
ATOM 1549 N N . GLY A 1 202 ? 24.625 15.398 0.825 1 98.69 202 GLY A N 1
ATOM 1550 C CA . GLY A 1 202 ? 24.75 14.078 1.431 1 98.69 202 GLY A CA 1
ATOM 1551 C C . GLY A 1 202 ? 25.562 13.109 0.592 1 98.69 202 GLY A C 1
ATOM 1552 O O . GLY A 1 202 ? 26.25 13.516 -0.344 1 98.69 202 GLY A O 1
ATOM 1553 N N . LYS A 1 203 ? 25.484 11.836 1.018 1 98.75 203 LYS A N 1
ATOM 1554 C CA . LYS A 1 203 ? 26.219 10.75 0.381 1 98.75 203 LYS A CA 1
ATOM 1555 C C . LYS A 1 203 ? 25.281 9.633 -0.068 1 98.75 203 LYS A C 1
ATOM 1557 O O . LYS A 1 203 ? 24.359 9.258 0.663 1 98.75 203 LYS A O 1
ATOM 1562 N N . ILE A 1 204 ? 25.578 9.125 -1.263 1 98.38 204 ILE A N 1
ATOM 1563 C CA . ILE A 1 204 ? 24.797 7.996 -1.753 1 98.38 204 ILE A CA 1
ATOM 1564 C C . ILE A 1 204 ? 25.156 6.734 -0.969 1 98.38 204 ILE A C 1
ATOM 1566 O O . ILE A 1 204 ? 26.328 6.352 -0.908 1 98.38 204 ILE A O 1
ATOM 1570 N N . CYS A 1 205 ? 24.188 6.105 -0.417 1 98.25 205 CYS A N 1
ATOM 1571 C CA . CYS A 1 205 ? 24.438 4.93 0.406 1 98.25 205 CYS A CA 1
ATOM 1572 C C . CYS A 1 205 ? 23.797 3.688 -0.196 1 98.25 205 CYS A C 1
ATOM 1574 O O . CYS A 1 205 ? 24.047 2.57 0.255 1 98.25 205 CYS A O 1
ATOM 1576 N N . ASN A 1 206 ? 22.922 3.885 -1.106 1 95.62 206 ASN A N 1
ATOM 1577 C CA . ASN A 1 206 ? 22.234 2.76 -1.739 1 95.62 206 ASN A CA 1
ATOM 1578 C C . ASN A 1 206 ? 21.906 3.055 -3.199 1 95.62 206 ASN A C 1
ATOM 1580 O O . ASN A 1 206 ? 21.672 4.207 -3.564 1 95.62 206 ASN A O 1
ATOM 1584 N N . LEU A 1 207 ? 21.984 2.049 -3.963 1 94.94 207 LEU A N 1
ATOM 1585 C CA . LEU A 1 207 ? 21.625 2.119 -5.379 1 94.94 207 LEU A CA 1
ATOM 1586 C C . LEU A 1 207 ? 20.859 0.88 -5.809 1 94.94 207 LEU A C 1
ATOM 1588 O O . LEU A 1 207 ? 21.281 -0.247 -5.559 1 94.94 207 LEU A O 1
ATOM 1592 N N . GLN A 1 208 ? 19.656 1.147 -6.359 1 90.38 208 GLN A N 1
ATOM 1593 C CA . GLN A 1 208 ? 18.828 0.075 -6.91 1 90.38 208 GLN A CA 1
ATOM 1594 C C . GLN A 1 208 ? 18.297 0.445 -8.289 1 90.38 208 GLN A C 1
ATOM 1596 O O . GLN A 1 208 ? 17.891 1.586 -8.523 1 90.38 208 GLN A O 1
ATOM 1601 N N . SER A 1 209 ? 18.297 -0.475 -9.164 1 87.56 209 SER A N 1
ATOM 1602 C CA . SER A 1 209 ? 17.781 -0.224 -10.508 1 87.56 209 SER A CA 1
ATOM 1603 C C . SER A 1 209 ? 16.453 -0.946 -10.742 1 87.56 209 SER A C 1
ATOM 1605 O O . SER A 1 209 ? 16.25 -2.045 -10.219 1 87.56 209 SER A O 1
ATOM 1607 N N . SER A 1 210 ? 15.562 -0.254 -11.398 1 82.81 210 SER A N 1
ATOM 1608 C CA . SER A 1 210 ? 14.312 -0.854 -11.859 1 82.81 210 SER A CA 1
ATOM 1609 C C . SER A 1 210 ? 14.07 -0.56 -13.336 1 82.81 210 SER A C 1
ATOM 1611 O O . SER A 1 210 ? 14.93 0.007 -14.016 1 82.81 210 SER A O 1
ATOM 1613 N N . LEU A 1 211 ? 12.875 -1.052 -13.812 1 83.19 211 LEU A N 1
ATOM 1614 C CA . LEU A 1 211 ? 12.508 -0.901 -15.219 1 83.19 211 LEU A CA 1
ATOM 1615 C C . LEU A 1 211 ? 12.516 0.568 -15.625 1 83.19 211 LEU A C 1
ATOM 1617 O O . LEU A 1 211 ? 13.086 0.924 -16.656 1 83.19 211 LEU A O 1
ATOM 1621 N N . HIS A 1 212 ? 12.008 1.452 -14.758 1 91.75 212 HIS A N 1
ATOM 1622 C CA . HIS A 1 212 ? 11.773 2.824 -15.195 1 91.75 212 HIS A CA 1
ATOM 1623 C C . HIS A 1 212 ? 12.703 3.795 -14.477 1 91.75 212 HIS A C 1
ATOM 1625 O O . HIS A 1 212 ? 12.812 4.961 -14.867 1 91.75 212 HIS A O 1
ATOM 1631 N N . TYR A 1 213 ? 13.453 3.225 -13.414 1 93.88 213 TYR A N 1
ATOM 1632 C CA . TYR A 1 213 ? 14.195 4.191 -12.617 1 93.88 213 TYR A CA 1
ATOM 1633 C C . TYR A 1 213 ? 15.492 3.59 -12.086 1 93.88 213 TYR A C 1
ATOM 1635 O O . TYR A 1 213 ? 15.586 2.377 -11.898 1 93.88 213 TYR A O 1
ATOM 1643 N N . ALA A 1 214 ? 16.469 4.438 -11.977 1 95.44 214 ALA A N 1
ATOM 1644 C CA . ALA A 1 214 ? 17.531 4.227 -11.008 1 95.44 214 ALA A CA 1
ATOM 1645 C C . ALA A 1 214 ? 17.219 4.926 -9.688 1 95.44 214 ALA A C 1
ATOM 1647 O O . ALA A 1 214 ? 16.891 6.113 -9.672 1 95.44 214 ALA A O 1
ATOM 1648 N N . ARG A 1 215 ? 17.297 4.203 -8.625 1 96.5 215 ARG A N 1
ATOM 1649 C CA . ARG A 1 215 ? 16.922 4.723 -7.312 1 96.5 215 ARG A CA 1
ATOM 1650 C C . ARG A 1 215 ? 18.141 4.875 -6.41 1 96.5 215 ARG A C 1
ATOM 1652 O O . ARG A 1 215 ? 18.953 3.959 -6.309 1 96.5 215 ARG A O 1
ATOM 1659 N N . TYR A 1 216 ? 18.219 5.992 -5.719 1 97.56 216 TYR A N 1
ATOM 1660 C CA . TYR A 1 216 ? 19.375 6.293 -4.887 1 97.56 216 TYR A CA 1
ATOM 1661 C C . TYR A 1 216 ? 18.938 6.664 -3.469 1 97.56 216 TYR A C 1
ATOM 1663 O O . TYR A 1 216 ? 18.078 7.512 -3.279 1 97.56 216 TYR A O 1
ATOM 1671 N N . GLY A 1 217 ? 19.531 5.98 -2.531 1 98 217 GLY A N 1
ATOM 1672 C CA . GLY A 1 217 ? 19.406 6.398 -1.144 1 98 217 GLY A CA 1
ATOM 1673 C C . GLY A 1 217 ? 20.531 7.312 -0.696 1 98 217 GLY A C 1
ATOM 1674 O O . GLY A 1 217 ? 21.703 7.035 -0.956 1 98 217 GLY A O 1
ATOM 1675 N N . VAL A 1 218 ? 20.141 8.391 0.007 1 98.69 218 VAL A N 1
ATOM 1676 C CA . VAL A 1 218 ? 21.125 9.398 0.395 1 98.69 218 VAL A CA 1
ATOM 1677 C C . VAL A 1 218 ? 21.078 9.609 1.907 1 98.69 218 VAL A C 1
ATOM 1679 O O . VAL A 1 218 ? 20 9.695 2.496 1 98.69 218 VAL A O 1
ATOM 1682 N N . GLN A 1 219 ? 22.172 9.625 2.482 1 98.62 219 GLN A N 1
ATOM 1683 C CA . GLN A 1 219 ? 22.328 10.102 3.854 1 98.62 219 GLN A CA 1
ATOM 1684 C C . GLN A 1 219 ? 22.844 11.539 3.881 1 98.62 219 GLN A C 1
ATOM 1686 O O . GLN A 1 219 ? 23.891 11.836 3.326 1 98.62 219 GLN A O 1
ATOM 1691 N N . PHE A 1 220 ? 22.156 12.398 4.566 1 98.62 220 PHE A N 1
ATOM 1692 C CA . PHE A 1 220 ? 22.516 13.812 4.582 1 98.62 220 PHE A CA 1
ATOM 1693 C C . PHE A 1 220 ? 23.688 14.055 5.531 1 98.62 220 PHE A C 1
ATOM 1695 O O . PHE A 1 220 ? 23.812 13.375 6.555 1 98.62 220 PHE A O 1
ATOM 1702 N N . ASP A 1 221 ? 24.5 15.016 5.211 1 98.56 221 ASP A N 1
ATOM 1703 C CA . ASP A 1 221 ? 25.469 15.516 6.18 1 98.56 221 ASP A CA 1
ATOM 1704 C C . ASP A 1 221 ? 24.844 16.578 7.082 1 98.56 221 ASP A C 1
ATOM 1706 O O . ASP A 1 221 ? 23.625 16.766 7.078 1 98.56 221 ASP A O 1
ATOM 1710 N N . GLU A 1 222 ? 25.625 17.25 7.871 1 98.38 222 GLU A N 1
ATOM 1711 C CA . GLU A 1 222 ? 25.109 18.203 8.844 1 98.38 222 GLU A CA 1
ATOM 1712 C C . GLU A 1 222 ? 24.328 19.328 8.156 1 98.38 222 GLU A C 1
ATOM 1714 O O . GLU A 1 222 ? 23.219 19.656 8.547 1 98.38 222 GLU A O 1
ATOM 1719 N N . ASN A 1 223 ? 24.953 19.891 7.145 1 98.19 223 ASN A N 1
ATOM 1720 C CA . ASN A 1 223 ? 24.281 20.969 6.406 1 98.19 223 ASN A CA 1
ATOM 1721 C C . ASN A 1 223 ? 23.031 20.453 5.695 1 98.19 223 ASN A C 1
ATOM 1723 O O . ASN A 1 223 ? 22.016 21.141 5.668 1 98.19 223 ASN A O 1
ATOM 1727 N N . GLY A 1 224 ? 23.156 19.25 5.102 1 98.38 224 GLY A N 1
ATOM 1728 C CA . GLY A 1 224 ? 22 18.641 4.48 1 98.38 224 GLY A CA 1
ATOM 1729 C C . GLY A 1 224 ? 20.844 18.453 5.445 1 98.38 224 GLY A C 1
ATOM 1730 O O . GLY A 1 224 ? 19.688 18.688 5.082 1 98.38 224 GLY A O 1
ATOM 1731 N N . THR A 1 225 ? 21.141 18.062 6.605 1 98.25 225 THR A N 1
ATOM 1732 C CA . THR A 1 225 ? 20.125 17.844 7.633 1 98.25 225 THR A CA 1
ATOM 1733 C C . THR A 1 225 ? 19.422 19.141 7.992 1 98.25 225 THR A C 1
ATOM 1735 O O . THR A 1 225 ? 18.188 19.172 8.109 1 98.25 225 THR A O 1
ATOM 1738 N N . ILE A 1 226 ? 20.156 20.203 8.148 1 98.25 226 ILE A N 1
ATOM 1739 C CA . ILE A 1 226 ? 19.594 21.5 8.461 1 98.25 226 ILE A CA 1
ATOM 1740 C C . ILE A 1 226 ? 18.656 21.938 7.34 1 98.25 226 ILE A C 1
ATOM 1742 O O . ILE A 1 226 ? 17.531 22.375 7.598 1 98.25 226 ILE A O 1
ATOM 1746 N N . ASN A 1 227 ? 19.109 21.797 6.164 1 97.94 227 ASN A N 1
ATOM 1747 C CA . ASN A 1 227 ? 18.328 22.219 5.004 1 97.94 227 ASN A CA 1
ATOM 1748 C C . ASN A 1 227 ? 17.078 21.359 4.84 1 97.94 227 ASN A C 1
ATOM 1750 O O . ASN A 1 227 ? 16.031 21.859 4.434 1 97.94 227 ASN A O 1
ATOM 1754 N N . ALA A 1 228 ? 17.234 20.047 5.137 1 98.06 228 ALA A N 1
ATOM 1755 C CA . ALA A 1 228 ? 16.094 19.125 5.043 1 98.06 228 ALA A CA 1
ATOM 1756 C C . ALA A 1 228 ? 15 19.516 6.031 1 98.06 228 ALA A C 1
ATOM 1758 O O . ALA A 1 228 ? 13.812 19.469 5.699 1 98.06 228 ALA A O 1
ATOM 1759 N N . LYS A 1 229 ? 15.398 19.891 7.18 1 97.38 229 LYS A N 1
ATOM 1760 C CA . LYS A 1 229 ? 14.43 20.344 8.172 1 97.38 229 LYS A CA 1
ATOM 1761 C C . LYS A 1 229 ? 13.664 21.562 7.688 1 97.38 229 LYS A C 1
ATOM 1763 O O . LYS A 1 229 ? 12.445 21.656 7.863 1 97.38 229 LYS A O 1
ATOM 1768 N N . HIS A 1 230 ? 14.406 22.484 7.105 1 96.5 230 HIS A N 1
ATOM 1769 C CA . HIS A 1 230 ? 13.781 23.672 6.551 1 96.5 230 HIS A CA 1
ATOM 1770 C C . HIS A 1 230 ? 12.812 23.328 5.434 1 96.5 230 HIS A C 1
ATOM 1772 O O . HIS A 1 230 ? 11.703 23.859 5.379 1 96.5 230 HIS A O 1
ATOM 1778 N N . LEU A 1 231 ? 13.242 22.469 4.574 1 96.5 231 LEU A N 1
ATOM 1779 C CA . LEU A 1 231 ? 12.375 22.031 3.477 1 96.5 231 LEU A CA 1
ATOM 1780 C C . LEU A 1 231 ? 11.109 21.375 4.008 1 96.5 231 LEU A C 1
ATOM 1782 O O . LEU A 1 231 ? 10 21.734 3.588 1 96.5 231 LEU A O 1
ATOM 1786 N N . LEU A 1 232 ? 11.273 20.453 4.957 1 96 232 LEU A N 1
ATOM 1787 C CA . LEU A 1 232 ? 10.148 19.719 5.543 1 96 232 LEU A CA 1
ATOM 1788 C C . LEU A 1 232 ? 9.148 20.688 6.16 1 96 232 LEU A C 1
ATOM 1790 O O . LEU A 1 232 ? 7.938 20.469 6.082 1 96 232 LEU A O 1
ATOM 1794 N N . ALA A 1 233 ? 9.602 21.781 6.727 1 94.75 233 ALA A N 1
ATOM 1795 C CA . ALA A 1 233 ? 8.758 22.766 7.379 1 94.75 233 ALA A CA 1
ATOM 1796 C C . ALA A 1 233 ? 7.906 23.531 6.363 1 94.75 233 ALA A C 1
ATOM 1798 O O . ALA A 1 233 ? 6.949 24.203 6.727 1 94.75 233 ALA A O 1
ATOM 1799 N N . ASN A 1 234 ? 8.297 23.375 5.113 1 94.06 234 ASN A N 1
ATOM 1800 C CA . ASN A 1 234 ? 7.59 24.109 4.066 1 94.06 234 ASN A CA 1
ATOM 1801 C C . ASN A 1 234 ? 6.742 23.188 3.203 1 94.06 234 ASN A C 1
ATOM 1803 O O . ASN A 1 234 ? 6.332 23.547 2.102 1 94.06 234 ASN A O 1
ATOM 1807 N N . LEU A 1 235 ? 6.574 21.969 3.631 1 93.88 235 LEU A N 1
ATOM 1808 C CA . LEU A 1 235 ? 5.723 21 2.943 1 93.88 235 LEU A CA 1
ATOM 1809 C C . LEU A 1 235 ? 4.414 20.797 3.695 1 93.88 235 LEU A C 1
ATOM 1811 O O . LEU A 1 235 ? 4.359 20.969 4.914 1 93.88 235 LEU A O 1
ATOM 1815 N N . LYS A 1 236 ? 3.393 20.547 2.984 1 92.12 236 LYS A N 1
ATOM 1816 C CA . LYS A 1 236 ? 2.078 20.25 3.549 1 92.12 236 LYS A CA 1
ATOM 1817 C C . LYS A 1 236 ? 1.564 18.891 3.068 1 92.12 236 LYS A C 1
ATOM 1819 O O . LYS A 1 236 ? 1.787 18.516 1.918 1 92.12 236 LYS A O 1
ATOM 1824 N N . PHE A 1 237 ? 0.861 18.25 3.961 1 93.88 237 PHE A N 1
ATOM 1825 C CA . PHE A 1 237 ? 0.318 16.922 3.637 1 93.88 237 PHE A CA 1
ATOM 1826 C C . PHE A 1 237 ? -0.999 17.062 2.881 1 93.88 237 PHE A C 1
ATOM 1828 O O . PHE A 1 237 ? -1.93 17.719 3.354 1 93.88 237 PHE A O 1
ATOM 1835 N N . ASP A 1 238 ? -1.154 16.344 1.751 1 87.69 238 ASP A N 1
ATOM 1836 C CA . ASP A 1 238 ? -2.332 16.516 0.906 1 87.69 238 ASP A CA 1
ATOM 1837 C C . ASP A 1 238 ? -3.256 15.312 0.996 1 87.69 238 ASP A C 1
ATOM 1839 O O . ASP A 1 238 ? -4.168 15.156 0.181 1 87.69 238 ASP A O 1
ATOM 1843 N N . GLY A 1 239 ? -2.9 14.391 1.91 1 88.94 239 GLY A N 1
ATOM 1844 C CA . GLY A 1 239 ? -3.684 13.172 2.029 1 88.94 239 GLY A CA 1
ATOM 1845 C C . GLY A 1 239 ? -2.949 11.938 1.533 1 88.94 239 GLY A C 1
ATOM 1846 O O . GLY A 1 239 ? -3.287 10.812 1.907 1 88.94 239 GLY A O 1
ATOM 1847 N N . SER A 1 240 ? -1.936 12.203 0.717 1 89.69 240 SER A N 1
ATOM 1848 C CA . SER A 1 240 ? -1.175 11.086 0.163 1 89.69 240 SER A CA 1
ATOM 1849 C C . SER A 1 240 ? 0.325 11.312 0.313 1 89.69 240 SER A C 1
ATOM 1851 O O . SER A 1 240 ? 1.067 10.391 0.65 1 89.69 240 SER A O 1
ATOM 1853 N N . LYS A 1 241 ? 0.702 12.539 0.082 1 93.31 241 LYS A N 1
ATOM 1854 C CA . LYS A 1 241 ? 2.111 12.906 0.139 1 93.31 241 LYS A CA 1
ATOM 1855 C C . LYS A 1 241 ? 2.283 14.328 0.667 1 93.31 241 LYS A C 1
ATOM 1857 O O . LYS A 1 241 ? 1.314 15.086 0.759 1 93.31 241 LYS A O 1
ATOM 1862 N N . LEU A 1 242 ? 3.541 14.617 1.005 1 94.06 242 LEU A N 1
ATOM 1863 C CA . LEU A 1 242 ? 3.879 16 1.293 1 94.06 242 LEU A CA 1
ATOM 1864 C C . LEU A 1 242 ? 4.184 16.766 0.008 1 94.06 242 LEU A C 1
ATOM 1866 O O . LEU A 1 242 ? 4.898 16.266 -0.863 1 94.06 242 LEU A O 1
ATOM 1870 N N . THR A 1 243 ? 3.627 17.906 -0.142 1 92.25 243 THR A N 1
ATOM 1871 C CA . THR A 1 243 ? 3.836 18.781 -1.297 1 92.25 243 THR A CA 1
ATOM 1872 C C . THR A 1 243 ? 4.246 20.172 -0.855 1 92.25 243 THR A C 1
ATOM 1874 O O . THR A 1 243 ? 4.02 20.562 0.293 1 92.25 243 THR A O 1
ATOM 1877 N N . LEU A 1 244 ? 4.879 20.875 -1.792 1 90.25 244 LEU A N 1
ATOM 1878 C CA . LEU A 1 244 ? 5.281 22.25 -1.472 1 90.25 244 LEU A CA 1
ATOM 1879 C C . LEU A 1 244 ? 4.059 23.125 -1.221 1 90.25 244 LEU A C 1
ATOM 1881 O O . LEU A 1 244 ? 3.062 23.031 -1.94 1 90.25 244 LEU A O 1
ATOM 1885 N N . ARG A 1 245 ? 4.004 23.906 -0.172 1 80.31 245 ARG A N 1
ATOM 1886 C CA . ARG A 1 245 ? 2.949 24.844 0.19 1 80.31 245 ARG A CA 1
ATOM 1887 C C . ARG A 1 245 ? 2.799 25.938 -0.867 1 80.31 245 ARG A C 1
ATOM 1889 O O . ARG A 1 245 ? 3.777 26.328 -1.506 1 80.31 245 ARG A O 1
ATOM 1896 N N . MET B 1 1 ? -40.719 59.406 -18.859 1 29.47 1 MET B N 1
ATOM 1897 C CA . MET B 1 1 ? -39.312 59 -18.703 1 29.47 1 MET B CA 1
ATOM 1898 C C . MET B 1 1 ? -39.25 57.5 -18.375 1 29.47 1 MET B C 1
ATOM 1900 O O . MET B 1 1 ? -39.688 57.062 -17.312 1 29.47 1 MET B O 1
ATOM 1904 N N . ASN B 1 2 ? -39.281 56.594 -19.391 1 33.03 2 ASN B N 1
ATOM 1905 C CA . ASN B 1 2 ? -39.375 55.156 -19.547 1 33.03 2 ASN B CA 1
ATOM 1906 C C . ASN B 1 2 ? -38.125 54.469 -18.984 1 33.03 2 ASN B C 1
ATOM 1908 O O . ASN B 1 2 ? -37.031 54.625 -19.516 1 33.03 2 ASN B O 1
ATOM 1912 N N . THR B 1 3 ? -38.031 54.312 -17.656 1 31.3 3 THR B N 1
ATOM 1913 C CA . THR B 1 3 ? -36.969 53.656 -16.906 1 31.3 3 THR B CA 1
ATOM 1914 C C . THR B 1 3 ? -36.844 52.188 -17.359 1 31.3 3 THR B C 1
ATOM 1916 O O . THR B 1 3 ? -37.75 51.375 -17.109 1 31.3 3 THR B O 1
ATOM 1919 N N . GLN B 1 4 ? -36.312 51.906 -18.531 1 29.03 4 GLN B N 1
ATOM 1920 C CA . GLN B 1 4 ? -36.031 50.562 -18.984 1 29.03 4 GLN B CA 1
ATOM 1921 C C . GLN B 1 4 ? -35.031 49.875 -18.031 1 29.03 4 GLN B C 1
ATOM 1923 O O . GLN B 1 4 ? -33.938 50.344 -17.828 1 29.03 4 GLN B O 1
ATOM 1928 N N . ALA B 1 5 ? -35.594 49.125 -17.016 1 34.38 5 ALA B N 1
ATOM 1929 C CA . ALA B 1 5 ? -34.844 48.219 -16.141 1 34.38 5 ALA B CA 1
ATOM 1930 C C . ALA B 1 5 ? -34 47.219 -16.969 1 34.38 5 ALA B C 1
ATOM 1932 O O . ALA B 1 5 ? -34.562 46.438 -17.734 1 34.38 5 ALA B O 1
ATOM 1933 N N . VAL B 1 6 ? -32.812 47.562 -17.344 1 33.25 6 VAL B N 1
ATOM 1934 C CA . VAL B 1 6 ? -31.875 46.625 -17.969 1 33.25 6 VAL B CA 1
ATOM 1935 C C . VAL B 1 6 ? -31.656 45.438 -17.031 1 33.25 6 VAL B C 1
ATOM 1937 O O . VAL B 1 6 ? -31.203 45.625 -15.891 1 33.25 6 VAL B O 1
ATOM 1940 N N . ALA B 1 7 ? -32.438 44.344 -17.125 1 33.38 7 ALA B N 1
ATOM 1941 C CA . ALA B 1 7 ? -32.188 43.094 -16.422 1 33.38 7 ALA B CA 1
ATOM 1942 C C . ALA B 1 7 ? -30.75 42.594 -16.656 1 33.38 7 ALA B C 1
ATOM 1944 O O . ALA B 1 7 ? -30.328 42.406 -17.797 1 33.38 7 ALA B O 1
ATOM 1945 N N . LYS B 1 8 ? -29.844 42.938 -15.773 1 32.88 8 LYS B N 1
ATOM 1946 C CA . LYS B 1 8 ? -28.516 42.344 -15.742 1 32.88 8 LYS B CA 1
ATOM 1947 C C . LYS B 1 8 ? -28.609 40.812 -15.75 1 32.88 8 LYS B C 1
ATOM 1949 O O . LYS B 1 8 ? -29.203 40.219 -14.844 1 32.88 8 LYS B O 1
ATOM 1954 N N . THR B 1 9 ? -28.688 40.188 -16.938 1 33.12 9 THR B N 1
ATOM 1955 C CA . THR B 1 9 ? -28.516 38.75 -17.047 1 33.12 9 THR B CA 1
ATOM 1956 C C . THR B 1 9 ? -27.281 38.312 -16.297 1 33.12 9 THR B C 1
ATOM 1958 O O . THR B 1 9 ? -26.172 38.781 -16.562 1 33.12 9 THR B O 1
ATOM 1961 N N . ASP B 1 10 ? -27.469 37.938 -15.023 1 32.78 10 ASP B N 1
ATOM 1962 C CA . ASP B 1 10 ? -26.453 37.25 -14.25 1 32.78 10 ASP B CA 1
ATOM 1963 C C . ASP B 1 10 ? -25.812 36.125 -15.055 1 32.78 10 ASP B C 1
ATOM 1965 O O . ASP B 1 10 ? -26.5 35.156 -15.414 1 32.78 10 ASP B O 1
ATOM 1969 N N . LYS B 1 11 ? -24.922 36.375 -16.047 1 34.03 11 LYS B N 1
ATOM 1970 C CA . LYS B 1 11 ? -24.078 35.344 -16.609 1 34.03 11 LYS B CA 1
ATOM 1971 C C . LYS B 1 11 ? -23.453 34.469 -15.5 1 34.03 11 LYS B C 1
ATOM 1973 O O . LYS B 1 11 ? 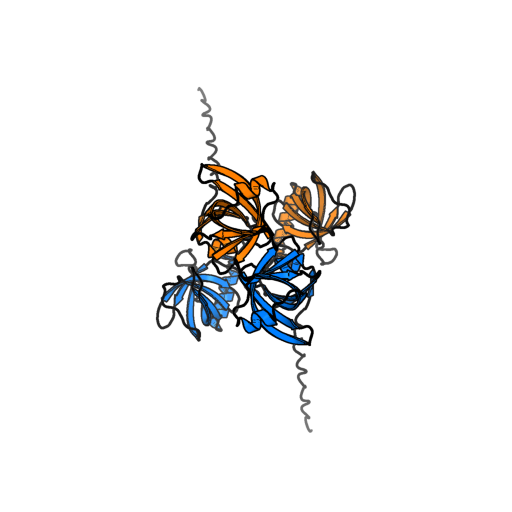-22.641 34.969 -14.727 1 34.03 11 LYS B O 1
ATOM 1978 N N . SER B 1 12 ? -24.297 33.562 -14.922 1 35.19 12 SER B N 1
ATOM 1979 C CA . SER B 1 12 ? -23.734 32.5 -14.109 1 35.19 12 SER B CA 1
ATOM 1980 C C . SER B 1 12 ? -22.469 31.953 -14.75 1 35.19 12 SER B C 1
ATOM 1982 O O . SER B 1 12 ? -22.438 31.625 -15.938 1 35.19 12 SER B O 1
ATOM 1984 N N . SER B 1 13 ? -21.312 32.531 -14.391 1 37.34 13 SER B N 1
ATOM 1985 C CA . SER B 1 13 ? -20.031 31.938 -14.75 1 37.34 13 SER B CA 1
ATOM 1986 C C . SER B 1 13 ? -20.109 30.422 -14.719 1 37.34 13 SER B C 1
ATOM 1988 O O . SER B 1 13 ? -20.656 29.828 -13.781 1 37.34 13 SER B O 1
ATOM 1990 N N . PRO B 1 14 ? -20.141 29.844 -15.883 1 35.84 14 PRO B N 1
ATOM 1991 C CA . PRO B 1 14 ? -20.125 28.375 -15.867 1 35.84 14 PRO B CA 1
ATOM 1992 C C . PRO B 1 14 ? -19.203 27.812 -14.789 1 35.84 14 PRO B C 1
ATOM 1994 O O . PRO B 1 14 ? -18.156 28.391 -14.484 1 35.84 14 PRO B O 1
ATOM 1997 N N . VAL B 1 15 ? -19.703 27.25 -13.734 1 35.78 15 VAL B N 1
ATOM 1998 C CA . VAL B 1 15 ? -18.953 26.375 -12.844 1 35.78 15 VAL B CA 1
ATOM 1999 C C . VAL B 1 15 ? -17.922 25.578 -13.641 1 35.78 15 VAL B C 1
ATOM 2001 O O . VAL B 1 15 ? -18.266 24.906 -14.617 1 35.78 15 VAL B O 1
ATOM 2004 N N . SER B 1 16 ? -16.719 26.078 -13.789 1 35.53 16 SER B N 1
ATOM 2005 C CA . SER B 1 16 ? -15.633 25.312 -14.375 1 35.53 16 SER B CA 1
ATOM 2006 C C . SER B 1 16 ? -15.734 23.828 -14 1 35.53 16 SER B C 1
ATOM 2008 O O . SER B 1 16 ? -15.781 23.5 -12.812 1 35.53 16 SER B O 1
ATOM 2010 N N . SER B 1 17 ? -16.469 23.078 -14.68 1 38.59 17 SER B N 1
ATOM 2011 C CA . SER B 1 17 ? -16.391 21.625 -14.578 1 38.59 17 SER B CA 1
ATOM 2012 C C . SER B 1 17 ? -14.969 21.188 -14.242 1 38.59 17 SER B C 1
ATOM 2014 O O . SER B 1 17 ? -14.031 21.453 -15 1 38.59 17 SER B O 1
ATOM 2016 N N . ARG B 1 18 ? -14.445 21.266 -13.109 1 40.44 18 ARG B N 1
ATOM 2017 C CA . ARG B 1 18 ? -13.141 20.672 -12.797 1 40.44 18 ARG B CA 1
ATOM 2018 C C . ARG B 1 18 ? -12.914 19.391 -13.609 1 40.44 18 ARG B C 1
ATOM 2020 O O . ARG B 1 18 ? -13.641 18.406 -13.445 1 40.44 18 ARG B O 1
ATOM 2027 N N . ASP B 1 19 ? -12.641 19.469 -14.852 1 47.19 19 ASP B N 1
ATOM 2028 C CA . ASP B 1 19 ? -12.266 18.438 -15.82 1 47.19 19 ASP B CA 1
ATOM 2029 C C . ASP B 1 19 ? -11.484 17.312 -15.141 1 47.19 19 ASP B C 1
ATOM 2031 O O . ASP B 1 19 ? -10.555 17.562 -14.375 1 47.19 19 ASP B O 1
ATOM 2035 N N . LYS B 1 20 ? -12.086 16.203 -14.836 1 60.41 20 LYS B N 1
ATOM 2036 C CA . LYS B 1 20 ? -11.414 15 -14.352 1 60.41 20 LYS B CA 1
ATOM 2037 C C . LYS B 1 20 ? -10.039 14.844 -14.984 1 60.41 20 LYS B C 1
ATOM 2039 O O . LYS B 1 20 ? -9.922 14.68 -16.203 1 60.41 20 LYS B O 1
ATOM 2044 N N . SER B 1 21 ? -8.938 15.43 -14.359 1 76.69 21 SER B N 1
ATOM 2045 C CA . SER B 1 21 ? -7.547 15.453 -14.797 1 76.69 21 SER B CA 1
ATOM 2046 C C . SER B 1 21 ? -6.996 14.039 -14.969 1 76.69 21 SER B C 1
ATOM 2048 O O . SER B 1 21 ? -6.992 13.25 -14.031 1 76.69 21 SER B O 1
ATOM 2050 N N . VAL B 1 22 ? -7.176 13.516 -16.203 1 89.06 22 VAL B N 1
ATOM 2051 C CA . VAL B 1 22 ? -6.555 12.25 -16.578 1 89.06 22 VAL B CA 1
ATOM 2052 C C . VAL B 1 22 ? -5.059 12.453 -16.797 1 89.06 22 VAL B C 1
ATOM 2054 O O . VAL B 1 22 ? -4.645 13.398 -17.469 1 89.06 22 VAL B O 1
ATOM 2057 N N . SER B 1 23 ? -4.312 11.664 -16.047 1 94.62 23 SER B N 1
ATOM 2058 C CA . SER B 1 23 ? -2.871 11.688 -16.266 1 94.62 23 SER B CA 1
ATOM 2059 C C . SER B 1 23 ? -2.348 10.312 -16.672 1 94.62 23 SER B C 1
ATOM 2061 O O . SER B 1 23 ? -2.992 9.297 -16.406 1 94.62 23 SER B O 1
ATOM 2063 N N . THR B 1 24 ? -1.276 10.281 -17.406 1 97.06 24 THR B N 1
ATOM 2064 C CA . THR B 1 24 ? -0.601 9.047 -17.781 1 97.06 24 THR B CA 1
ATOM 2065 C C . THR B 1 24 ? 0.66 8.844 -16.938 1 97.06 24 THR B C 1
ATOM 2067 O O . THR B 1 24 ? 1.509 9.734 -16.859 1 97.06 24 THR B O 1
ATOM 2070 N N . LEU B 1 25 ? 0.768 7.742 -16.312 1 96.88 25 LEU B N 1
ATOM 2071 C CA . LEU B 1 25 ? 1.943 7.379 -15.531 1 96.88 25 LEU B CA 1
ATOM 2072 C C . LEU B 1 25 ? 2.59 6.113 -16.078 1 96.88 25 LEU B C 1
ATOM 2074 O O . LEU B 1 25 ? 1.911 5.27 -16.656 1 96.88 25 LEU B O 1
ATOM 2078 N N . ASN B 1 26 ? 3.932 6.039 -15.875 1 95.88 26 ASN B N 1
ATOM 2079 C CA . ASN B 1 26 ? 4.516 4.734 -16.156 1 95.88 26 ASN B CA 1
ATOM 2080 C C . ASN B 1 26 ? 3.975 3.664 -15.203 1 95.88 26 ASN B C 1
ATOM 2082 O O . ASN B 1 26 ? 3.471 3.979 -14.125 1 95.88 26 ASN B O 1
ATOM 2086 N N . SER B 1 27 ? 4.027 2.404 -15.555 1 96.69 27 SER B N 1
ATOM 2087 C CA . SER B 1 27 ? 3.363 1.32 -14.844 1 96.69 27 SER B CA 1
ATOM 2088 C C . SER B 1 27 ? 3.947 1.146 -13.445 1 96.69 27 SER B C 1
ATOM 2090 O O . SER B 1 27 ? 3.23 0.781 -12.508 1 96.69 27 SER B O 1
ATOM 2092 N N . THR B 1 28 ? 5.242 1.406 -13.297 1 95 28 THR B N 1
ATOM 2093 C CA . THR B 1 28 ? 5.859 1.289 -11.984 1 95 28 THR B CA 1
ATOM 2094 C C . THR B 1 28 ? 5.199 2.238 -10.984 1 95 28 THR B C 1
ATOM 2096 O O . THR B 1 28 ? 4.812 1.827 -9.891 1 95 28 THR B O 1
ATOM 2099 N N . ASP B 1 29 ? 5.035 3.494 -11.375 1 95.81 29 ASP B N 1
ATOM 2100 C CA . ASP B 1 29 ? 4.426 4.5 -10.508 1 95.81 29 ASP B CA 1
ATOM 2101 C C . ASP B 1 29 ? 2.934 4.23 -10.32 1 95.81 29 ASP B C 1
ATOM 2103 O O . ASP B 1 29 ? 2.404 4.379 -9.219 1 95.81 29 ASP B O 1
ATOM 2107 N N . ALA B 1 30 ? 2.287 3.822 -11.383 1 97.31 30 ALA B N 1
ATOM 2108 C CA . ALA B 1 30 ? 0.847 3.588 -11.32 1 97.31 30 ALA B CA 1
ATOM 2109 C C . ALA B 1 30 ? 0.524 2.395 -10.43 1 97.31 30 ALA B C 1
ATOM 2111 O O . ALA B 1 30 ? -0.385 2.461 -9.602 1 97.31 30 ALA B O 1
ATOM 2112 N N . LEU B 1 31 ? 1.256 1.314 -10.562 1 97.31 31 LEU B N 1
ATOM 2113 C CA . LEU B 1 31 ? 0.99 0.102 -9.797 1 97.31 31 LEU B CA 1
ATOM 2114 C C . LEU B 1 31 ? 1.313 0.311 -8.32 1 97.31 31 LEU B C 1
ATOM 2116 O O . LEU B 1 31 ? 0.711 -0.325 -7.457 1 97.31 31 LEU B O 1
ATOM 2120 N N . ALA B 1 32 ? 2.217 1.238 -8.07 1 95.44 32 ALA B N 1
ATOM 2121 C CA . ALA B 1 32 ? 2.584 1.528 -6.684 1 95.44 32 ALA B CA 1
ATOM 2122 C C . ALA B 1 32 ? 1.413 2.143 -5.922 1 95.44 32 ALA B C 1
ATOM 2124 O O . ALA B 1 32 ? 1.417 2.182 -4.691 1 95.44 32 ALA B O 1
ATOM 2125 N N . MET B 1 33 ? 0.428 2.586 -6.621 1 96.12 33 MET B N 1
ATOM 2126 C CA . MET B 1 33 ? -0.74 3.201 -6 1 96.12 33 MET B CA 1
ATOM 2127 C C . MET B 1 33 ? -1.721 2.139 -5.512 1 96.12 33 MET B C 1
ATOM 2129 O O . MET B 1 33 ? -2.637 2.439 -4.746 1 96.12 33 MET B O 1
ATOM 2133 N N . LEU B 1 34 ? -1.506 0.947 -5.949 1 97.62 34 LEU B N 1
ATOM 2134 C CA . LEU B 1 34 ? -2.486 -0.099 -5.68 1 97.62 34 LEU B CA 1
ATOM 2135 C C . LEU B 1 34 ? -2.068 -0.935 -4.473 1 97.62 34 LEU B C 1
ATOM 2137 O O . LEU B 1 34 ? -0.887 -1.245 -4.305 1 97.62 34 LEU B O 1
ATOM 2141 N N . GLU B 1 35 ? -3.055 -1.276 -3.693 1 96.75 35 GLU B N 1
ATOM 2142 C CA . GLU B 1 35 ? -2.842 -2.133 -2.531 1 96.75 35 GLU B CA 1
ATOM 2143 C C . GLU B 1 35 ? -3.312 -3.559 -2.801 1 96.75 35 GLU B C 1
ATOM 2145 O O . GLU B 1 35 ? -4.355 -3.766 -3.422 1 96.75 35 GLU B O 1
ATOM 2150 N N . HIS B 1 36 ? -2.529 -4.504 -2.316 1 97.81 36 HIS B N 1
ATOM 2151 C CA . HIS B 1 36 ? -3.014 -5.875 -2.424 1 97.81 36 HIS B CA 1
ATOM 2152 C C . HIS B 1 36 ? -4.348 -6.043 -1.702 1 97.81 36 HIS B C 1
ATOM 2154 O O . HIS B 1 36 ? -4.566 -5.445 -0.649 1 97.81 36 HIS B O 1
ATOM 2160 N N . GLY B 1 37 ? -5.18 -6.82 -2.314 1 95.5 37 GLY B N 1
ATOM 2161 C CA . GLY B 1 37 ? -6.516 -7.008 -1.767 1 95.5 37 GLY B CA 1
ATOM 2162 C C . GLY B 1 37 ? -7.516 -5.988 -2.279 1 95.5 37 GLY B C 1
ATOM 2163 O O . GLY B 1 37 ? -8.703 -6.074 -1.971 1 95.5 37 GLY B O 1
ATOM 2164 N N . GLY B 1 38 ? -7.031 -5.051 -3.111 1 95.62 38 GLY B N 1
ATOM 2165 C CA . GLY B 1 38 ? -7.906 -4.008 -3.623 1 95.62 38 GLY B CA 1
ATOM 2166 C C . GLY B 1 38 ? -8.844 -4.496 -4.715 1 95.62 38 GLY B C 1
ATOM 2167 O O . GLY B 1 38 ? -8.609 -5.551 -5.309 1 95.62 38 GLY B O 1
ATOM 2168 N N . GLU B 1 39 ? -9.82 -3.703 -4.984 1 95.12 39 GLU B N 1
ATOM 2169 C CA . GLU B 1 39 ? -10.812 -4.039 -6 1 95.12 39 GLU B CA 1
ATOM 2170 C C . GLU B 1 39 ? -10.266 -3.811 -7.406 1 95.12 39 GLU B C 1
ATOM 2172 O O . GLU B 1 39 ? -9.57 -2.82 -7.652 1 95.12 39 GLU B O 1
ATOM 2177 N N . LEU B 1 40 ? -10.68 -4.711 -8.258 1 97.06 40 LEU B N 1
ATOM 2178 C CA . LEU B 1 40 ? -10.273 -4.691 -9.656 1 97.06 40 LEU B CA 1
ATOM 2179 C C . LEU B 1 40 ? -11.422 -5.121 -10.57 1 97.06 40 LEU B C 1
ATOM 2181 O O . LEU B 1 40 ? -12.141 -6.074 -10.258 1 97.06 40 LEU B O 1
ATOM 2185 N N . THR B 1 41 ? -11.625 -4.418 -11.68 1 98.38 41 THR B N 1
ATOM 2186 C CA . THR B 1 41 ? -12.594 -4.805 -12.695 1 98.38 41 THR B CA 1
ATOM 2187 C C . THR B 1 41 ? -11.891 -5.133 -14.008 1 98.38 41 THR B C 1
ATOM 2189 O O . THR B 1 41 ? -10.969 -4.422 -14.422 1 98.38 41 THR B O 1
ATOM 2192 N N . MET B 1 42 ? -12.375 -6.16 -14.633 1 98.5 42 MET B N 1
ATOM 2193 C CA . MET B 1 42 ? -11.812 -6.59 -15.906 1 98.5 42 MET B CA 1
ATOM 2194 C C . MET B 1 42 ? -12.891 -6.625 -16.984 1 98.5 42 MET B C 1
ATOM 2196 O O . MET B 1 42 ? -13.977 -7.156 -16.766 1 98.5 42 MET B O 1
ATOM 2200 N N . GLY B 1 43 ? -12.578 -6.035 -18.078 1 98.56 43 GLY B N 1
ATOM 2201 C CA . GLY B 1 43 ? -13.367 -6.172 -19.297 1 98.56 43 GLY B CA 1
ATOM 2202 C C . GLY B 1 43 ? -12.656 -6.961 -20.375 1 98.56 43 GLY B C 1
ATOM 2203 O O . GLY B 1 43 ? -11.852 -6.406 -21.125 1 98.56 43 GLY B O 1
ATOM 2204 N N . ILE B 1 44 ? -13.016 -8.219 -20.484 1 98.38 44 ILE B N 1
ATOM 2205 C CA . ILE B 1 44 ? -12.344 -9.102 -21.422 1 98.38 44 ILE B CA 1
ATOM 2206 C C . ILE B 1 44 ? -13.008 -9.008 -22.781 1 98.38 44 ILE B C 1
ATOM 2208 O O . ILE B 1 44 ? -14.242 -8.961 -22.875 1 98.38 44 ILE B O 1
ATOM 2212 N N . THR B 1 45 ? -12.242 -8.992 -23.781 1 97.12 45 THR B N 1
ATOM 2213 C CA . THR B 1 45 ? -12.719 -8.984 -25.156 1 97.12 45 THR B CA 1
ATOM 2214 C C . THR B 1 45 ? -12.188 -10.195 -25.922 1 97.12 45 THR B C 1
ATOM 2216 O O . THR B 1 45 ? -10.977 -10.406 -26 1 97.12 45 THR B O 1
ATOM 2219 N N . THR B 1 46 ? -13.07 -10.945 -26.531 1 95.31 46 THR B N 1
ATOM 2220 C CA . THR B 1 46 ? -12.672 -12.094 -27.344 1 95.31 46 THR B CA 1
ATOM 2221 C C . THR B 1 46 ? -12.195 -11.641 -28.719 1 95.31 46 THR B C 1
ATOM 2223 O O . THR B 1 46 ? -12.453 -10.508 -29.125 1 95.31 46 THR B O 1
ATOM 2226 N N . PRO B 1 47 ? -11.555 -12.555 -29.391 1 92.56 47 PRO B N 1
ATOM 2227 C CA . PRO B 1 47 ? -11.094 -12.211 -30.734 1 92.56 47 PRO B CA 1
ATOM 2228 C C . PRO B 1 47 ? -12.242 -11.867 -31.672 1 92.56 47 PRO B C 1
ATOM 2230 O O . PRO B 1 47 ? -12.055 -11.117 -32.625 1 92.56 47 PRO B O 1
ATOM 2233 N N . VAL B 1 48 ? -13.422 -12.336 -31.469 1 92.88 48 VAL B N 1
ATOM 2234 C CA . VAL B 1 48 ? -14.555 -12.086 -32.344 1 92.88 48 VAL B CA 1
ATOM 2235 C C . VAL B 1 48 ? -15.328 -10.867 -31.875 1 92.88 48 VAL B C 1
ATOM 2237 O O . VAL B 1 48 ? -16.375 -10.531 -32.438 1 92.88 48 VAL B O 1
ATOM 2240 N N . GLY B 1 49 ? -14.883 -10.219 -30.734 1 92.38 49 GLY B N 1
ATOM 2241 C CA . GLY B 1 49 ? -15.414 -8.922 -30.359 1 92.38 49 GLY B CA 1
ATOM 2242 C C . GLY B 1 49 ? -16.406 -8.984 -29.219 1 92.38 49 GLY B C 1
ATOM 2243 O O . GLY B 1 49 ? -16.906 -7.953 -28.75 1 92.38 49 GLY B O 1
ATOM 2244 N N . THR B 1 50 ? -16.734 -10.18 -28.688 1 95.19 50 THR B N 1
ATOM 2245 C CA . THR B 1 50 ? -17.609 -10.32 -27.531 1 95.19 50 THR B CA 1
ATOM 2246 C C . THR B 1 50 ? -16.906 -9.875 -26.266 1 95.19 50 THR B C 1
ATOM 2248 O O . THR B 1 50 ? -15.727 -10.18 -26.062 1 95.19 50 THR B O 1
ATOM 2251 N N . THR B 1 51 ? -17.672 -9.133 -25.438 1 96.5 51 THR B N 1
ATOM 2252 C CA . THR B 1 51 ? -17.047 -8.594 -24.234 1 96.5 51 THR B CA 1
ATOM 2253 C C . THR B 1 51 ? -17.703 -9.172 -22.984 1 96.5 51 THR B C 1
ATOM 2255 O O . THR B 1 51 ? -18.844 -9.625 -23.031 1 96.5 51 THR B O 1
ATOM 2258 N N . PHE B 1 52 ? -16.984 -9.273 -21.891 1 97.69 52 PHE B N 1
ATOM 2259 C CA . PHE B 1 52 ? -17.406 -9.742 -20.578 1 97.69 52 PHE B CA 1
ATOM 2260 C C . PHE B 1 52 ? -16.781 -8.906 -19.469 1 97.69 52 PHE B C 1
ATOM 2262 O O . PHE B 1 52 ? -15.578 -8.656 -19.484 1 97.69 52 PHE B O 1
ATOM 2269 N N . ARG B 1 53 ? -17.594 -8.461 -18.594 1 98.19 53 ARG B N 1
ATOM 2270 C CA . ARG B 1 53 ? -17.094 -7.645 -17.484 1 98.19 53 ARG B CA 1
ATOM 2271 C C . ARG B 1 53 ? -17.297 -8.352 -16.141 1 98.19 53 ARG B C 1
ATOM 2273 O O . ARG B 1 53 ? -18.359 -8.953 -15.914 1 98.19 53 ARG B O 1
ATOM 2280 N N . CYS B 1 54 ? -16.281 -8.281 -15.32 1 98.06 54 CYS B N 1
ATOM 2281 C CA . CYS B 1 54 ? -16.391 -8.922 -14.016 1 98.06 54 CYS B CA 1
ATOM 2282 C C . CYS B 1 54 ? -15.516 -8.211 -12.992 1 98.06 54 CYS B C 1
ATOM 2284 O O . CYS B 1 54 ? -14.594 -7.477 -13.352 1 98.06 54 CYS B O 1
ATOM 2286 N N . LYS B 1 55 ? -15.828 -8.43 -11.734 1 97.62 55 LYS B N 1
ATOM 2287 C CA . LYS B 1 55 ? -15.031 -7.926 -10.617 1 97.62 55 LYS B CA 1
ATOM 2288 C C . LYS B 1 55 ? -14.07 -8.992 -10.102 1 97.62 55 LYS B C 1
ATOM 2290 O O . LYS B 1 55 ? -14.367 -10.188 -10.164 1 97.62 55 LYS B O 1
ATOM 2295 N N . SER B 1 56 ? -13 -8.531 -9.711 1 97.5 56 SER B N 1
ATOM 2296 C CA . SER B 1 56 ? -11.984 -9.383 -9.102 1 97.5 56 SER B CA 1
ATOM 2297 C C . SER B 1 56 ? -11.211 -8.641 -8.023 1 97.5 56 SER B C 1
ATOM 2299 O O . SER B 1 56 ? -11.68 -7.625 -7.5 1 97.5 56 SER B O 1
ATOM 2301 N N . THR B 1 57 ? -10.109 -9.273 -7.547 1 97.75 57 THR B N 1
ATOM 2302 C CA . THR B 1 57 ? -9.289 -8.727 -6.477 1 97.75 57 THR B CA 1
ATOM 2303 C C . THR B 1 57 ? -7.82 -8.672 -6.898 1 97.75 57 THR B C 1
ATOM 2305 O O . THR B 1 57 ? -7.277 -9.656 -7.402 1 97.75 57 THR B O 1
ATOM 2308 N N . PHE B 1 58 ? -7.281 -7.543 -6.723 1 98.69 58 PHE B N 1
ATOM 2309 C CA . PHE B 1 58 ? -5.859 -7.359 -6.988 1 98.69 58 PHE B CA 1
ATOM 2310 C C . PHE B 1 58 ? -5.016 -8.109 -5.961 1 98.69 58 PHE B C 1
ATOM 2312 O O . PHE B 1 58 ? -5.152 -7.883 -4.758 1 98.69 58 PHE B O 1
ATOM 2319 N N . ILE B 1 59 ? -4.176 -8.961 -6.426 1 98.69 59 ILE B N 1
ATOM 2320 C CA . ILE B 1 59 ? -3.287 -9.695 -5.527 1 98.69 59 ILE B CA 1
ATOM 2321 C C . ILE B 1 59 ? -1.977 -8.922 -5.367 1 98.69 59 ILE B C 1
ATOM 2323 O O . ILE B 1 59 ? -1.565 -8.617 -4.246 1 98.69 59 ILE B O 1
ATOM 2327 N N . GLY B 1 60 ? -1.346 -8.648 -6.402 1 98.69 60 GLY B N 1
ATOM 2328 C CA . GLY B 1 60 ? -0.069 -7.953 -6.426 1 98.69 60 GLY B CA 1
ATOM 2329 C C . GLY B 1 60 ? 0.682 -8.125 -7.734 1 98.69 60 GLY B C 1
ATOM 2330 O O . GLY B 1 60 ? 0.084 -8.453 -8.758 1 98.69 60 GLY B O 1
ATOM 2331 N N . THR B 1 61 ? 1.99 -7.852 -7.707 1 98.25 61 THR B N 1
ATOM 2332 C CA . THR B 1 61 ? 2.809 -7.961 -8.914 1 98.25 61 THR B CA 1
ATOM 2333 C C . THR B 1 61 ? 3.908 -9 -8.727 1 98.25 61 THR B C 1
ATOM 2335 O O . THR B 1 61 ? 4.293 -9.312 -7.598 1 98.25 61 THR B O 1
ATOM 2338 N N . HIS B 1 62 ? 4.297 -9.547 -9.805 1 97.69 62 HIS B N 1
ATOM 2339 C CA . HIS B 1 62 ? 5.41 -10.484 -9.875 1 97.69 62 HIS B CA 1
ATOM 2340 C C . HIS B 1 62 ? 6.539 -9.938 -10.742 1 97.69 62 HIS B C 1
ATOM 2342 O O . HIS B 1 62 ? 6.285 -9.242 -11.734 1 97.69 62 HIS B O 1
ATOM 2348 N N . SER B 1 63 ? 7.754 -10.242 -10.438 1 92.81 63 SER B N 1
ATOM 2349 C CA . SER B 1 63 ? 8.938 -9.68 -11.078 1 92.81 63 SER B CA 1
ATOM 2350 C C . SER B 1 63 ? 9.008 -10.07 -12.547 1 92.81 63 SER B C 1
ATOM 2352 O O . SER B 1 63 ? 9.758 -9.477 -13.32 1 92.81 63 SER B O 1
ATOM 2354 N N . LYS B 1 64 ? 8.273 -11.164 -12.961 1 88.94 64 LYS B N 1
ATOM 2355 C CA . LYS B 1 64 ? 8.211 -11.539 -14.375 1 88.94 64 LYS B CA 1
ATOM 2356 C C . LYS B 1 64 ? 7.297 -10.594 -15.148 1 88.94 64 LYS B C 1
ATOM 2358 O O . LYS B 1 64 ? 6.848 -10.922 -16.25 1 88.94 64 LYS B O 1
ATOM 2363 N N . ASN B 1 65 ? 6.91 -9.438 -14.484 1 91.19 65 ASN B N 1
ATOM 2364 C CA . ASN B 1 65 ? 6.125 -8.359 -15.078 1 91.19 65 ASN B CA 1
ATOM 2365 C C . ASN B 1 65 ? 4.664 -8.766 -15.266 1 91.19 65 ASN B C 1
ATOM 2367 O O . ASN B 1 65 ? 4.098 -8.578 -16.344 1 91.19 65 ASN B O 1
ATOM 2371 N N . PHE B 1 66 ? 4.117 -9.391 -14.195 1 97.75 66 PHE B N 1
ATOM 2372 C CA . PHE B 1 66 ? 2.699 -9.734 -14.172 1 97.75 66 PHE B CA 1
ATOM 2373 C C . PHE B 1 66 ? 1.977 -8.984 -13.062 1 97.75 66 PHE B C 1
ATOM 2375 O O . PHE B 1 66 ? 2.512 -8.82 -11.969 1 97.75 66 PHE B O 1
ATOM 2382 N N . VAL B 1 67 ? 0.847 -8.57 -13.43 1 98.69 67 VAL B N 1
ATOM 2383 C CA . VAL B 1 67 ? -0.172 -8.289 -12.43 1 98.69 67 VAL B CA 1
ATOM 2384 C C . VAL B 1 67 ? -0.974 -9.547 -12.125 1 98.69 67 VAL B C 1
ATOM 2386 O O . VAL B 1 67 ? -1.452 -10.219 -13.039 1 98.69 67 VAL B O 1
ATOM 2389 N N . LEU B 1 68 ? -1.077 -9.875 -10.906 1 98.81 68 LEU B N 1
ATOM 2390 C CA . LEU B 1 68 ? -1.871 -11.039 -10.516 1 98.81 68 LEU B CA 1
ATOM 2391 C C . LEU B 1 68 ? -3.197 -10.609 -9.898 1 98.81 68 LEU B C 1
ATOM 2393 O O . LEU B 1 68 ? -3.23 -9.703 -9.055 1 98.81 68 LEU B O 1
ATOM 2397 N N . ALA B 1 69 ? -4.258 -11.258 -10.312 1 98.81 69 ALA B N 1
ATOM 2398 C CA . ALA B 1 69 ? -5.602 -11.039 -9.781 1 98.81 69 ALA B CA 1
ATOM 2399 C C . ALA B 1 69 ? -6.301 -12.367 -9.484 1 98.81 69 ALA B C 1
ATOM 2401 O O . ALA B 1 69 ? -5.992 -13.383 -10.102 1 98.81 69 ALA B O 1
ATOM 2402 N N . GLU B 1 70 ? -7.184 -12.32 -8.586 1 98.44 70 GLU B N 1
ATOM 2403 C CA . GLU B 1 70 ? -7.953 -13.531 -8.305 1 98.44 70 GLU B CA 1
ATOM 2404 C C . GLU B 1 70 ? -8.898 -13.859 -9.461 1 98.44 70 GLU B C 1
ATOM 2406 O O . GLU B 1 70 ? -9.391 -12.961 -10.148 1 98.44 70 GLU B O 1
ATOM 2411 N N . LEU B 1 71 ? -9.086 -15.141 -9.633 1 97.56 71 LEU B N 1
ATOM 2412 C CA . LEU B 1 71 ? -10.133 -15.5 -10.586 1 97.56 71 LEU B CA 1
ATOM 2413 C C . LEU B 1 71 ? -11.5 -15.023 -10.102 1 97.56 71 LEU B C 1
ATOM 2415 O O . LEU B 1 71 ? -11.836 -15.188 -8.93 1 97.56 71 LEU B O 1
ATOM 2419 N N . PRO B 1 72 ? -12.18 -14.422 -10.992 1 97.12 72 PRO B N 1
ATOM 2420 C CA . PRO B 1 72 ? -13.5 -13.945 -10.578 1 97.12 72 PRO B CA 1
ATOM 2421 C C . PRO B 1 72 ? -14.469 -15.086 -10.258 1 97.12 72 PRO B C 1
ATOM 2423 O O . PRO B 1 72 ? -14.281 -16.203 -10.742 1 97.12 72 PRO B O 1
ATOM 2426 N N . LYS B 1 73 ? -15.383 -14.781 -9.477 1 94.81 73 LYS B N 1
ATOM 2427 C CA . LYS B 1 73 ? -16.438 -15.734 -9.164 1 94.81 73 LYS B CA 1
ATOM 2428 C C . LYS B 1 73 ? -17.547 -15.703 -10.227 1 94.81 73 LYS B C 1
ATOM 2430 O O . LYS B 1 73 ? -18.547 -15.008 -10.062 1 94.81 73 LYS B O 1
ATOM 2435 N N . ILE B 1 74 ? -17.375 -16.484 -11.258 1 96.38 74 ILE B N 1
ATOM 2436 C CA . ILE B 1 74 ? -18.312 -16.562 -12.383 1 96.38 74 ILE B CA 1
ATOM 2437 C C . ILE B 1 74 ? -18.531 -18.031 -12.766 1 96.38 74 ILE B C 1
ATOM 2439 O O . ILE B 1 74 ? -17.922 -18.938 -12.18 1 96.38 74 ILE B O 1
ATOM 2443 N N . SER B 1 75 ? -19.438 -18.281 -13.633 1 96.5 75 SER B N 1
ATOM 2444 C CA . SER B 1 75 ? -19.719 -19.656 -14.039 1 96.5 75 SER B CA 1
ATOM 2445 C C . SER B 1 75 ? -18.516 -20.281 -14.734 1 96.5 75 SER B C 1
ATOM 2447 O O . SER B 1 75 ? -17.734 -19.594 -15.391 1 96.5 75 SER B O 1
ATOM 2449 N N . ASP B 1 76 ? -18.422 -21.531 -14.633 1 95.69 76 ASP B N 1
ATOM 2450 C CA . ASP B 1 76 ? -17.344 -22.266 -15.297 1 95.69 76 ASP B CA 1
ATOM 2451 C C . ASP B 1 76 ? -17.391 -22.047 -16.812 1 95.69 76 ASP B C 1
ATOM 2453 O O . ASP B 1 76 ? -16.344 -21.953 -17.453 1 95.69 76 ASP B O 1
ATOM 2457 N N . ASP B 1 77 ? -18.562 -22.016 -17.312 1 96.25 77 ASP B N 1
ATOM 2458 C CA . ASP B 1 77 ? -18.719 -21.797 -18.75 1 96.25 77 ASP B CA 1
ATOM 2459 C C . ASP B 1 77 ? -18.125 -20.453 -19.172 1 96.25 77 ASP B C 1
ATOM 2461 O O . ASP B 1 77 ? -17.406 -20.375 -20.156 1 96.25 77 ASP B O 1
ATOM 2465 N N . ASP B 1 78 ? -18.453 -19.422 -18.406 1 96.38 78 ASP B N 1
ATOM 2466 C CA . ASP B 1 78 ? -17.938 -18.094 -18.703 1 96.38 78 ASP B CA 1
ATOM 2467 C C . ASP B 1 78 ? -16.422 -18.047 -18.531 1 96.38 78 ASP B C 1
ATOM 2469 O O . ASP B 1 78 ? -15.719 -17.438 -19.344 1 96.38 78 ASP B O 1
ATOM 2473 N N . LEU B 1 79 ? -15.992 -18.656 -17.5 1 96.81 79 LEU B N 1
ATOM 2474 C CA . LEU B 1 79 ? -14.555 -18.703 -17.266 1 96.81 79 LEU B CA 1
ATOM 2475 C C . LEU B 1 79 ? -13.828 -19.344 -18.438 1 96.81 79 LEU B C 1
ATOM 2477 O O . LEU B 1 79 ? -12.859 -18.781 -18.953 1 96.81 79 LEU B O 1
ATOM 2481 N N . ASP B 1 80 ? -14.32 -20.438 -18.922 1 95.81 80 ASP B N 1
ATOM 2482 C CA . ASP B 1 80 ? -13.695 -21.188 -20.016 1 95.81 80 ASP B CA 1
ATOM 2483 C C . ASP B 1 80 ? -13.742 -20.406 -21.312 1 95.81 80 ASP B C 1
ATOM 2485 O O . ASP B 1 80 ? -12.805 -20.453 -22.125 1 95.81 80 ASP B O 1
ATOM 2489 N N . PHE B 1 81 ? -14.766 -19.719 -21.438 1 96.62 81 PHE B N 1
ATOM 2490 C CA . PHE B 1 81 ? -14.969 -19.016 -22.703 1 96.62 81 PHE B CA 1
ATOM 2491 C C . PHE B 1 81 ? -14.156 -17.734 -22.75 1 96.62 81 PHE B C 1
ATOM 2493 O O . PHE B 1 81 ? -13.508 -17.438 -23.766 1 96.62 81 PHE B O 1
ATOM 2500 N N . PHE B 1 82 ? -14.133 -17.016 -21.688 1 97.75 82 PHE B N 1
ATOM 2501 C CA . PHE B 1 82 ? -13.602 -15.664 -21.734 1 97.75 82 PHE B CA 1
ATOM 2502 C C . PHE B 1 82 ? -12.172 -15.617 -21.219 1 97.75 82 PHE B C 1
ATOM 2504 O O . PHE B 1 82 ? -11.391 -14.75 -21.609 1 97.75 82 PHE B O 1
ATOM 2511 N N . PHE B 1 83 ? -11.797 -16.422 -20.328 1 98.06 83 PHE B N 1
ATOM 2512 C CA . PHE B 1 83 ? -10.477 -16.375 -19.703 1 98.06 83 PHE B CA 1
ATOM 2513 C C . PHE B 1 83 ? -9.523 -17.344 -20.391 1 98.06 83 PHE B C 1
ATOM 2515 O O . PHE B 1 83 ? -9.18 -18.391 -19.844 1 98.06 83 PHE B O 1
ATOM 2522 N N . GLN B 1 84 ? -9.031 -16.891 -21.5 1 97 84 GLN B N 1
ATOM 2523 C CA . GLN B 1 84 ? -8.062 -17.641 -22.297 1 97 84 GLN B CA 1
ATOM 2524 C C . GLN B 1 84 ? -6.785 -16.844 -22.5 1 97 84 GLN B C 1
ATOM 2526 O O . GLN B 1 84 ? -6.828 -15.633 -22.719 1 97 84 GLN B O 1
ATOM 2531 N N . SER B 1 85 ? -5.68 -17.578 -22.453 1 97.12 85 SER B N 1
ATOM 2532 C CA . SER B 1 85 ? -4.395 -16.922 -22.688 1 97.12 85 SER B CA 1
ATOM 2533 C C . SER B 1 85 ? -4.395 -16.156 -24 1 97.12 85 SER B C 1
ATOM 2535 O O . SER B 1 85 ? -4.879 -16.656 -25.016 1 97.12 85 SER B O 1
ATOM 2537 N N . GLY B 1 86 ? -3.943 -14.945 -23.969 1 97.12 86 GLY B N 1
ATOM 2538 C CA . GLY B 1 86 ? -3.836 -14.141 -25.172 1 97.12 86 GLY B CA 1
ATOM 2539 C C . GLY B 1 86 ? -4.984 -13.156 -25.328 1 97.12 86 GLY B C 1
ATOM 2540 O O . GLY B 1 86 ? -4.883 -12.203 -26.094 1 97.12 86 GLY B O 1
ATOM 2541 N N . PHE B 1 87 ? -6.125 -13.367 -24.672 1 98.06 87 PHE B N 1
ATOM 2542 C CA . PHE B 1 87 ? -7.25 -12.453 -24.781 1 98.06 87 PHE B CA 1
ATOM 2543 C C . PHE B 1 87 ? -6.918 -11.102 -24.172 1 98.06 87 PHE B C 1
ATOM 2545 O O . PHE B 1 87 ? -6.238 -11.031 -23.141 1 98.06 87 PHE B O 1
ATOM 2552 N N . TRP B 1 88 ? -7.488 -10.07 -24.734 1 98.12 88 TRP B N 1
ATOM 2553 C CA . TRP B 1 88 ? -7.293 -8.711 -24.25 1 98.12 88 TRP B CA 1
ATOM 2554 C C . TRP B 1 88 ? -8.266 -8.391 -23.125 1 98.12 88 TRP B C 1
ATOM 2556 O O . TRP B 1 88 ? -9.367 -8.945 -23.078 1 98.12 88 TRP B O 1
ATOM 2566 N N . THR B 1 89 ? -7.836 -7.508 -22.266 1 98.5 89 THR B N 1
ATOM 2567 C CA . THR B 1 89 ? -8.703 -7.066 -21.188 1 98.5 89 THR B CA 1
ATOM 2568 C C . THR B 1 89 ? -8.414 -5.609 -20.828 1 98.5 89 THR B C 1
ATOM 2570 O O . THR B 1 89 ? -7.258 -5.191 -20.797 1 98.5 89 THR B O 1
ATOM 2573 N N . ALA B 1 90 ? -9.453 -4.859 -20.609 1 98.56 90 ALA B N 1
ATOM 2574 C CA . ALA B 1 90 ? -9.367 -3.547 -19.984 1 98.56 90 ALA B CA 1
ATOM 2575 C C . ALA B 1 90 ? -9.5 -3.664 -18.469 1 98.56 90 ALA B C 1
ATOM 2577 O O . ALA B 1 90 ? -10.461 -4.25 -17.953 1 98.56 90 ALA B O 1
ATOM 2578 N N . VAL B 1 91 ? -8.586 -3.084 -17.781 1 98.75 91 VAL B N 1
ATOM 2579 C CA . VAL B 1 91 ? -8.547 -3.246 -16.328 1 98.75 91 VAL B CA 1
ATOM 2580 C C . VAL B 1 91 ? -8.734 -1.892 -15.656 1 98.75 91 VAL B C 1
ATOM 2582 O O . VAL B 1 91 ? -8.164 -0.89 -16.094 1 98.75 91 VAL B O 1
ATOM 2585 N N . ARG B 1 92 ? -9.5 -1.926 -14.641 1 98.5 92 ARG B N 1
ATOM 2586 C CA . ARG B 1 92 ? -9.672 -0.78 -13.758 1 98.5 92 ARG B CA 1
ATOM 2587 C C . ARG B 1 92 ? -9.422 -1.167 -12.297 1 98.5 92 ARG B C 1
ATOM 2589 O O . ARG B 1 92 ? -10.102 -2.041 -11.758 1 98.5 92 ARG B O 1
ATOM 2596 N N . ALA B 1 93 ? -8.5 -0.508 -11.734 1 98.44 93 ALA B N 1
ATOM 2597 C CA . ALA B 1 93 ? -8.195 -0.748 -10.328 1 98.44 93 ALA B CA 1
ATOM 2598 C C . ALA B 1 93 ? -8.32 0.534 -9.516 1 98.44 93 ALA B C 1
ATOM 2600 O O . ALA B 1 93 ? -8.047 1.628 -10.016 1 98.44 93 ALA B O 1
ATOM 2601 N N . ILE B 1 94 ? -8.648 0.395 -8.234 1 96.88 94 ILE B N 1
ATOM 2602 C CA . ILE B 1 94 ? -8.945 1.563 -7.414 1 96.88 94 ILE B CA 1
ATOM 2603 C C . ILE B 1 94 ? -7.859 1.738 -6.355 1 96.88 94 ILE B C 1
ATOM 2605 O O . ILE B 1 94 ? -7.469 0.774 -5.695 1 96.88 94 ILE B O 1
ATOM 2609 N N . SER B 1 95 ? -7.363 2.916 -6.234 1 95.94 95 SER B N 1
ATOM 2610 C CA . SER B 1 95 ? -6.531 3.367 -5.121 1 95.94 95 SER B CA 1
ATOM 2611 C C . SER B 1 95 ? -7.336 4.199 -4.129 1 95.94 95 SER B C 1
ATOM 2613 O O . SER B 1 95 ? -8.031 5.141 -4.52 1 95.94 95 SER B O 1
ATOM 2615 N N . HIS B 1 96 ? -7.176 3.973 -2.84 1 92.56 96 HIS B N 1
ATOM 2616 C CA . HIS B 1 96 ? -8.016 4.645 -1.856 1 92.56 96 HIS B CA 1
ATOM 2617 C C . HIS B 1 96 ? -7.246 5.754 -1.142 1 92.56 96 HIS B C 1
ATOM 2619 O O . HIS B 1 96 ? -7.812 6.473 -0.315 1 92.56 96 HIS B O 1
ATOM 2625 N N . ARG B 1 97 ? -6.09 5.957 -1.485 1 89.81 97 ARG B N 1
ATOM 2626 C CA . ARG B 1 97 ? -5.246 6.918 -0.78 1 89.81 97 ARG B CA 1
ATOM 2627 C C . ARG B 1 97 ? -5.605 8.352 -1.169 1 89.81 97 ARG B C 1
ATOM 2629 O O . ARG B 1 97 ? -5.793 8.648 -2.35 1 89.81 97 ARG B O 1
ATOM 2636 N N . GLY B 1 98 ? -5.723 9.242 -0.149 1 92.69 98 GLY B N 1
ATOM 2637 C CA . GLY B 1 98 ? -5.988 10.648 -0.412 1 92.69 98 GLY B CA 1
ATOM 2638 C C . GLY B 1 98 ? -7.273 10.875 -1.183 1 92.69 98 GLY B C 1
ATOM 2639 O O . GLY B 1 98 ? -8.336 10.406 -0.777 1 92.69 98 GLY B O 1
ATOM 2640 N N . GLU B 1 99 ? -7.137 11.453 -2.355 1 93.06 99 GLU B N 1
ATOM 2641 C CA . GLU B 1 99 ? -8.305 11.719 -3.188 1 93.06 99 GLU B CA 1
ATOM 2642 C C . GLU B 1 99 ? -8.727 10.484 -3.973 1 93.06 99 GLU B C 1
ATOM 2644 O O . GLU B 1 99 ? -9.742 10.5 -4.672 1 93.06 99 GLU B O 1
ATOM 2649 N N . GLY B 1 100 ? -8.047 9.422 -3.742 1 94 100 GLY B N 1
ATOM 2650 C CA . GLY B 1 100 ? -8.352 8.219 -4.508 1 94 100 GLY B CA 1
ATOM 2651 C C . GLY B 1 100 ? -8 8.344 -5.977 1 94 100 GLY B C 1
ATOM 2652 O O . GLY B 1 100 ? -7.773 9.445 -6.477 1 94 100 GLY B O 1
ATOM 2653 N N . ALA B 1 101 ? -7.875 7.203 -6.617 1 96 101 ALA B N 1
ATOM 2654 C CA . ALA B 1 101 ? -7.578 7.188 -8.047 1 96 101 ALA B CA 1
ATOM 2655 C C . ALA B 1 101 ? -8.094 5.91 -8.703 1 96 101 ALA B C 1
ATOM 2657 O O . ALA B 1 101 ? -8.234 4.879 -8.039 1 96 101 ALA B O 1
ATOM 2658 N N . ILE B 1 102 ? -8.477 6.062 -9.938 1 97.75 102 ILE B N 1
ATOM 2659 C CA . ILE B 1 102 ? -8.711 4.902 -10.789 1 97.75 102 ILE B CA 1
ATOM 2660 C C . ILE B 1 102 ? -7.527 4.707 -11.734 1 97.75 102 ILE B C 1
ATOM 2662 O O . ILE B 1 102 ? -7.152 5.621 -12.469 1 97.75 102 ILE B O 1
ATOM 2666 N N . VAL B 1 103 ? -6.969 3.576 -11.633 1 98.44 103 VAL B N 1
ATOM 2667 C CA . VAL B 1 103 ? -5.902 3.189 -12.555 1 98.44 103 VAL B CA 1
ATOM 2668 C C . VAL B 1 103 ? -6.473 2.334 -13.68 1 98.44 103 VAL B C 1
ATOM 2670 O O . VAL B 1 103 ? -7.016 1.254 -13.43 1 98.44 103 VAL B O 1
ATOM 2673 N N . HIS B 1 104 ? -6.332 2.805 -14.828 1 98.5 104 HIS B N 1
ATOM 2674 C CA . HIS B 1 104 ? -6.871 2.129 -16 1 98.5 104 HIS B CA 1
ATOM 2675 C C . HIS B 1 104 ? -5.758 1.717 -16.969 1 98.5 104 HIS B C 1
ATOM 2677 O O . HIS B 1 104 ? -4.891 2.525 -17.297 1 98.5 104 HIS B O 1
ATOM 2683 N N . PHE B 1 105 ? -5.836 0.462 -17.484 1 98.62 105 PHE B N 1
ATOM 2684 C CA . PHE B 1 105 ? -4.855 0.031 -18.469 1 98.62 105 PHE B CA 1
ATOM 2685 C C . PHE B 1 105 ? -5.371 -1.164 -19.266 1 98.62 105 PHE B C 1
ATOM 2687 O O . PHE B 1 105 ? -6.293 -1.856 -18.828 1 98.62 105 PHE B O 1
ATOM 2694 N N . ARG B 1 106 ? -4.781 -1.348 -20.328 1 98.19 106 ARG B N 1
ATOM 2695 C CA . ARG B 1 106 ? -5.043 -2.518 -21.172 1 98.19 106 ARG B CA 1
ATOM 2696 C C . ARG B 1 106 ? -3.949 -3.566 -21 1 98.19 106 ARG B C 1
ATOM 2698 O O . ARG B 1 106 ? -2.766 -3.23 -20.922 1 98.19 106 ARG B O 1
ATOM 2705 N N . SER B 1 107 ? -4.395 -4.777 -20.984 1 98 107 SER B N 1
ATOM 2706 C CA . SER B 1 107 ? -3.475 -5.895 -20.781 1 98 107 SER B CA 1
ATOM 2707 C C . SER B 1 107 ? -3.959 -7.145 -21.5 1 98 107 SER B C 1
ATOM 2709 O O . SER B 1 107 ? -5 -7.125 -22.156 1 98 107 SER B O 1
ATOM 2711 N N . GLN B 1 108 ? -3.143 -8.195 -21.422 1 98.12 108 GLN B N 1
ATOM 2712 C CA . GLN B 1 108 ? -3.527 -9.5 -21.938 1 98.12 108 GLN B CA 1
ATOM 2713 C C . GLN B 1 108 ? -3.461 -10.562 -20.844 1 98.12 108 GLN B C 1
ATOM 2715 O O . GLN B 1 108 ? -2.598 -10.508 -19.969 1 98.12 108 GLN B O 1
ATOM 2720 N N . LEU B 1 109 ? -4.375 -11.539 -21 1 98.5 109 LEU B N 1
ATOM 2721 C CA . LEU B 1 109 ? -4.293 -12.703 -20.125 1 98.5 109 LEU B CA 1
ATOM 2722 C C . LEU B 1 109 ? -3.107 -13.586 -20.516 1 98.5 109 LEU B C 1
ATOM 2724 O O . LEU B 1 109 ? -3.057 -14.117 -21.625 1 98.5 109 LEU B O 1
ATOM 2728 N N . GLU B 1 110 ? -2.166 -13.695 -19.609 1 98.31 110 GLU B N 1
ATOM 2729 C CA . GLU B 1 110 ? -1 -14.523 -19.906 1 98.31 110 GLU B CA 1
ATOM 2730 C C . GLU B 1 110 ? -1.188 -15.945 -19.375 1 98.31 110 GLU B C 1
ATOM 2732 O O . GLU B 1 110 ? -0.951 -16.906 -20.109 1 98.31 110 GLU B O 1
ATOM 2737 N N . HIS B 1 111 ? -1.546 -16.078 -18.094 1 97.94 111 HIS B N 1
ATOM 2738 C CA . HIS B 1 111 ? -1.813 -17.359 -17.469 1 97.94 111 HIS B CA 1
ATOM 2739 C C . HIS B 1 111 ? -3.123 -17.328 -16.688 1 97.94 111 HIS B C 1
ATOM 2741 O O . HIS B 1 111 ? -3.428 -16.344 -16.016 1 97.94 111 HIS B O 1
ATOM 2747 N N . VAL B 1 112 ? -3.873 -18.328 -16.859 1 97.94 112 VAL B N 1
ATOM 2748 C CA . VAL B 1 112 ? -5.078 -18.547 -16.078 1 97.94 112 VAL B CA 1
ATOM 2749 C C . VAL B 1 112 ? -4.93 -19.828 -15.242 1 97.94 112 VAL B C 1
ATOM 2751 O O . VAL B 1 112 ? -4.801 -20.922 -15.797 1 97.94 112 VAL B O 1
ATOM 2754 N N . MET B 1 113 ? -4.926 -19.641 -13.961 1 96.5 113 MET B N 1
ATOM 2755 C CA . MET B 1 113 ? -4.711 -20.781 -13.062 1 96.5 113 MET B CA 1
ATOM 2756 C C . MET B 1 113 ? -5.941 -21.031 -12.203 1 96.5 113 MET B C 1
ATOM 2758 O O . MET B 1 113 ? -6.398 -20.141 -11.484 1 96.5 113 MET B O 1
ATOM 2762 N N . THR B 1 114 ? -6.418 -22.219 -12.188 1 95.38 114 THR B N 1
ATOM 2763 C CA . THR B 1 114 ? -7.594 -22.562 -11.391 1 95.38 114 THR B CA 1
ATOM 2764 C C . THR B 1 114 ? -7.195 -23.281 -10.109 1 95.38 114 THR B C 1
ATOM 2766 O O . THR B 1 114 ? -7.957 -23.312 -9.141 1 95.38 114 THR B O 1
ATOM 2769 N N . GLU B 1 115 ? -6.086 -23.953 -10.156 1 94.06 115 GLU B N 1
ATOM 2770 C CA . GLU B 1 115 ? -5.52 -24.672 -9.016 1 94.06 115 GLU B CA 1
ATOM 2771 C C . GLU B 1 115 ? -4.004 -24.531 -8.969 1 94.06 115 GLU B C 1
ATOM 2773 O O . GLU B 1 115 ? -3.361 -24.344 -10.008 1 94.06 115 GLU B O 1
ATOM 2778 N N . PRO B 1 116 ? -3.354 -24.594 -7.742 1 95.75 116 PRO B N 1
ATOM 2779 C CA . PRO B 1 116 ? -3.949 -24.703 -6.41 1 95.75 116 PRO B CA 1
ATOM 2780 C C . PRO B 1 116 ? -4.477 -23.359 -5.898 1 95.75 116 PRO B C 1
ATOM 2782 O O . PRO B 1 116 ? -5.266 -23.328 -4.945 1 95.75 116 PRO B O 1
ATOM 2785 N N . ILE B 1 117 ? -4.066 -22.281 -6.559 1 96.31 117 ILE B N 1
ATOM 2786 C CA . ILE B 1 117 ? -4.516 -20.953 -6.195 1 96.31 117 ILE B CA 1
ATOM 2787 C C . ILE B 1 117 ? -5.184 -20.281 -7.398 1 96.31 117 ILE B C 1
ATOM 2789 O O . ILE B 1 117 ? -4.512 -19.906 -8.359 1 96.31 117 ILE B O 1
ATOM 2793 N N . PRO B 1 118 ? -6.449 -20.172 -7.383 1 97.44 118 PRO B N 1
ATOM 2794 C CA . PRO B 1 118 ? -7.133 -19.578 -8.531 1 97.44 118 PRO B CA 1
ATOM 2795 C C . PRO B 1 118 ? -6.742 -18.109 -8.766 1 97.44 118 PRO B C 1
ATOM 2797 O O . PRO B 1 118 ? -6.973 -17.266 -7.898 1 97.44 118 PRO B O 1
ATOM 2800 N N . MET B 1 119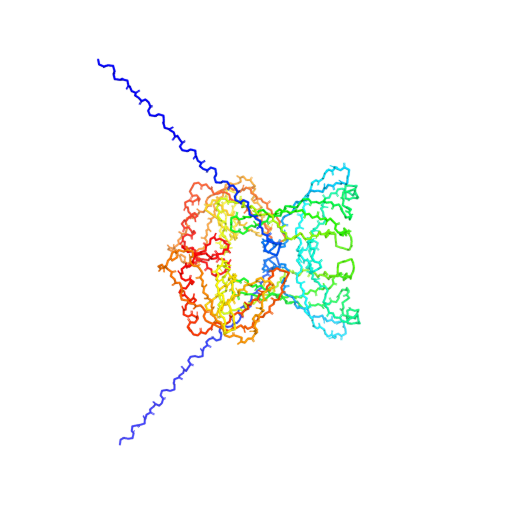 ? -6.168 -17.828 -9.914 1 98.25 119 MET B N 1
ATOM 2801 C CA . MET B 1 119 ? -5.73 -16.484 -10.227 1 98.25 119 MET B CA 1
ATOM 2802 C C . MET B 1 119 ? -5.445 -16.328 -11.719 1 98.25 119 MET B C 1
ATOM 2804 O O . MET B 1 119 ? -5.359 -17.312 -12.445 1 98.25 119 MET B O 1
ATOM 2808 N N . VAL B 1 120 ? -5.336 -15.164 -12.148 1 98.5 120 VAL B N 1
ATOM 2809 C CA . VAL B 1 120 ? -4.984 -14.82 -13.523 1 98.5 120 VAL B CA 1
ATOM 2810 C C . VAL B 1 120 ? -3.787 -13.875 -13.531 1 98.5 120 VAL B C 1
ATOM 2812 O O . VAL B 1 120 ? -3.701 -12.969 -12.703 1 98.5 120 VAL B O 1
ATOM 2815 N N . ALA B 1 121 ? -2.883 -14.156 -14.414 1 98.75 121 ALA B N 1
ATOM 2816 C CA . ALA B 1 121 ? -1.723 -13.289 -14.625 1 98.75 121 ALA B CA 1
ATOM 2817 C C . ALA B 1 121 ? -1.92 -12.391 -15.844 1 98.75 121 ALA B C 1
ATOM 2819 O O . ALA B 1 121 ? -2.193 -12.875 -16.938 1 98.75 121 ALA B O 1
ATOM 2820 N N . LEU B 1 122 ? -1.745 -11.141 -15.648 1 98.81 122 LEU B N 1
ATOM 2821 C CA . LEU B 1 122 ? -1.909 -10.141 -16.703 1 98.81 122 LEU B CA 1
ATOM 2822 C C . LEU B 1 122 ? -0.574 -9.484 -17.047 1 98.81 122 LEU B C 1
ATOM 2824 O O . LEU B 1 122 ? 0.237 -9.211 -16.156 1 98.81 122 LEU B O 1
ATOM 2828 N N . THR B 1 123 ? -0.401 -9.164 -18.297 1 98.44 123 THR B N 1
ATOM 2829 C CA . THR B 1 123 ? 0.8 -8.438 -18.703 1 98.44 123 THR B CA 1
ATOM 2830 C C . THR B 1 123 ? 0.751 -7 -18.203 1 98.44 123 THR B C 1
ATOM 2832 O O . THR B 1 123 ? -0.329 -6.457 -17.953 1 98.44 123 THR B O 1
ATOM 2835 N N . ILE B 1 124 ? 1.868 -6.43 -18.016 1 98 124 ILE B N 1
ATOM 2836 C CA . ILE B 1 124 ? 1.956 -5.047 -17.562 1 98 124 ILE B CA 1
ATOM 2837 C C . ILE B 1 124 ? 2.367 -4.141 -18.719 1 98 124 ILE B C 1
ATOM 2839 O O . ILE B 1 124 ? 3.455 -4.297 -19.281 1 98 124 ILE B O 1
ATOM 2843 N N . PRO B 1 125 ? 1.527 -3.213 -19.078 1 97.62 125 PRO B N 1
ATOM 2844 C CA . PRO B 1 125 ? 1.927 -2.248 -20.109 1 97.62 125 PRO B CA 1
ATOM 2845 C C . PRO B 1 125 ? 2.975 -1.256 -19.609 1 97.62 125 PRO B C 1
ATOM 2847 O O . PRO B 1 125 ? 3.301 -1.244 -18.422 1 97.62 125 PRO B O 1
ATOM 2850 N N . ASN B 1 126 ? 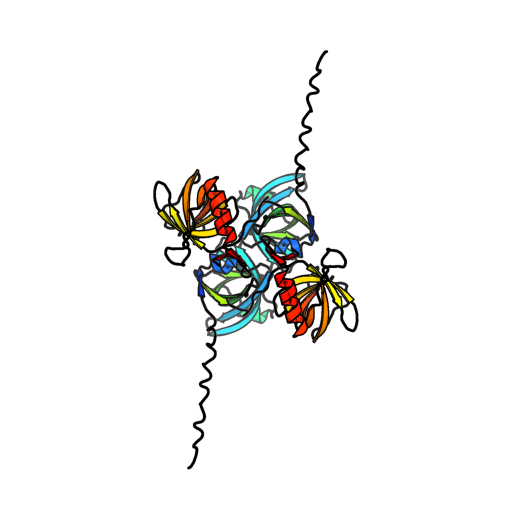3.465 -0.423 -20.469 1 95.19 126 ASN B N 1
ATOM 2851 C CA . ASN B 1 126 ? 4.5 0.537 -20.109 1 95.19 126 ASN B CA 1
ATOM 2852 C C . ASN B 1 126 ? 3.924 1.712 -19.328 1 95.19 126 ASN B C 1
ATOM 2854 O O . ASN B 1 126 ? 4.617 2.314 -18.5 1 95.19 126 ASN B O 1
ATOM 2858 N N . ALA B 1 127 ? 2.637 1.987 -19.688 1 96.81 127 ALA B N 1
ATOM 2859 C CA . ALA B 1 127 ? 1.996 3.139 -19.047 1 96.81 127 ALA B CA 1
ATOM 2860 C C . ALA B 1 127 ? 0.532 2.848 -18.734 1 96.81 127 ALA B C 1
ATOM 2862 O O . ALA B 1 127 ? -0.073 1.953 -19.328 1 96.81 127 ALA B O 1
ATOM 2863 N N . MET B 1 128 ? 0.035 3.574 -17.844 1 98.25 128 MET B N 1
ATOM 2864 C CA . MET B 1 128 ? -1.349 3.445 -17.391 1 98.25 128 MET B CA 1
ATOM 2865 C C . MET B 1 128 ? -1.991 4.816 -17.219 1 98.25 128 MET B C 1
ATOM 2867 O O . MET B 1 128 ? -1.297 5.805 -16.969 1 98.25 128 MET B O 1
ATOM 2871 N N . GLN B 1 129 ? -3.254 4.848 -17.312 1 98.31 129 GLN B N 1
ATOM 2872 C CA . GLN B 1 129 ? -4.016 6.074 -17.094 1 98.31 129 GLN B CA 1
ATOM 2873 C C . GLN B 1 129 ? -4.527 6.152 -15.656 1 98.31 129 GLN B C 1
ATOM 2875 O O . GLN B 1 129 ? -5.016 5.164 -15.109 1 98.31 129 GLN B O 1
ATOM 2880 N N . VAL B 1 130 ? -4.379 7.336 -15.117 1 97.56 130 VAL B N 1
ATOM 2881 C CA . VAL B 1 130 ? -4.82 7.547 -13.742 1 97.56 130 VAL B CA 1
ATOM 2882 C C . VAL B 1 130 ? -5.789 8.727 -13.688 1 97.56 130 VAL B C 1
ATOM 2884 O O . VAL B 1 130 ? -5.492 9.805 -14.203 1 97.56 130 VAL B O 1
ATOM 2887 N N . THR B 1 131 ? -6.895 8.469 -13.07 1 96.56 131 THR B N 1
ATOM 2888 C CA . THR B 1 131 ? -7.895 9.516 -12.875 1 96.56 131 THR B CA 1
ATOM 2889 C C . THR B 1 131 ? -8.234 9.672 -11.398 1 96.56 131 THR B C 1
ATOM 2891 O O . THR B 1 131 ? -8.375 8.68 -10.68 1 96.56 131 THR B O 1
ATOM 2894 N N . GLN B 1 132 ? -8.391 10.898 -11.047 1 93.06 132 GLN B N 1
ATOM 2895 C CA . GLN B 1 132 ? -8.758 11.156 -9.656 1 93.06 132 GLN B CA 1
ATOM 2896 C C . GLN B 1 132 ? -10.18 10.695 -9.367 1 93.06 132 GLN B C 1
ATOM 2898 O O . GLN B 1 132 ? -11.086 10.906 -10.18 1 93.06 132 GLN B O 1
ATOM 2903 N N . LEU B 1 133 ? -10.445 10.148 -8.195 1 92.75 133 LEU B N 1
ATOM 2904 C CA . LEU B 1 133 ? -11.719 9.531 -7.84 1 92.75 133 LEU B CA 1
ATOM 2905 C C . LEU B 1 133 ? -12.57 10.477 -7.008 1 92.75 133 LEU B C 1
ATOM 2907 O O . LEU B 1 133 ? -13.789 10.523 -7.176 1 92.75 133 LEU B O 1
ATOM 2911 N N . ARG B 1 134 ? -11.961 11.164 -5.984 1 91.44 134 ARG B N 1
ATOM 2912 C CA . ARG B 1 134 ? -12.727 11.945 -5.02 1 91.44 134 ARG B CA 1
ATOM 2913 C C . ARG B 1 134 ? -12.383 13.422 -5.105 1 91.44 134 ARG B C 1
ATOM 2915 O O . ARG B 1 134 ? -11.25 13.789 -5.43 1 91.44 134 ARG B O 1
ATOM 2922 N N . LYS B 1 135 ? -13.344 14.219 -4.762 1 86.81 135 LYS B N 1
ATOM 2923 C CA . LYS B 1 135 ? -13.156 15.672 -4.734 1 86.81 135 LYS B CA 1
ATOM 2924 C C . LYS B 1 135 ? -12.32 16.094 -3.533 1 86.81 135 LYS B C 1
ATOM 2926 O O . LYS B 1 135 ? -11.57 17.062 -3.604 1 86.81 135 LYS B O 1
ATOM 2931 N N . GLU B 1 136 ? -12.484 15.344 -2.469 1 91.19 136 GLU B N 1
ATOM 2932 C CA . GLU B 1 136 ? -11.75 15.633 -1.241 1 91.19 136 GLU B CA 1
ATOM 2933 C C . GLU B 1 136 ? -10.961 14.422 -0.773 1 91.19 136 GLU B C 1
ATOM 2935 O O . GLU B 1 136 ? -11.422 13.281 -0.896 1 91.19 136 GLU B O 1
ATOM 2940 N N . PRO B 1 137 ? -9.828 14.773 -0.185 1 95 137 PRO B N 1
ATOM 2941 C CA . PRO B 1 137 ? -8.992 13.648 0.248 1 95 137 PRO B CA 1
ATOM 2942 C C . PRO B 1 137 ? -9.531 12.969 1.505 1 95 137 PRO B C 1
ATOM 2944 O O . PRO B 1 137 ? -10.102 13.633 2.377 1 95 137 PRO B O 1
ATOM 2947 N N . ARG B 1 138 ? -9.305 11.688 1.598 1 95.38 138 ARG B N 1
ATOM 2948 C CA . ARG B 1 138 ? -9.43 10.922 2.832 1 95.38 138 ARG B CA 1
ATOM 2949 C C . ARG B 1 138 ? -8.078 10.773 3.521 1 95.38 138 ARG B C 1
ATOM 2951 O O . ARG B 1 138 ? -7.055 10.562 2.859 1 95.38 138 ARG B O 1
ATOM 2958 N N . TYR B 1 139 ? -8.086 10.914 4.828 1 97.19 139 TYR B N 1
ATOM 2959 C CA . TYR B 1 139 ? -6.867 10.75 5.617 1 97.19 139 TYR B CA 1
ATOM 2960 C C . TYR B 1 139 ? -6.918 9.469 6.441 1 97.19 139 TYR B C 1
ATOM 2962 O O . TYR B 1 139 ? -7.918 9.195 7.113 1 97.19 139 TYR B O 1
ATOM 2970 N N . ASP B 1 140 ? -5.836 8.695 6.395 1 96 140 ASP B N 1
ATOM 2971 C CA . ASP B 1 140 ? -5.73 7.543 7.277 1 96 140 ASP B CA 1
ATOM 2972 C C . ASP B 1 140 ? -5.605 7.977 8.734 1 96 140 ASP B C 1
ATOM 2974 O O . ASP B 1 140 ? -4.805 8.859 9.062 1 96 140 ASP B O 1
ATOM 2978 N N . VAL B 1 141 ? -6.422 7.398 9.594 1 96.44 141 VAL B N 1
ATOM 2979 C CA . VAL B 1 141 ? -6.379 7.645 11.031 1 96.44 141 VAL B CA 1
ATOM 2980 C C . VAL B 1 141 ? -6.539 6.324 11.781 1 96.44 141 VAL B C 1
ATOM 2982 O O . VAL B 1 141 ? -6.723 5.27 11.172 1 96.44 141 VAL B O 1
ATOM 2985 N N . ASN B 1 142 ? -6.316 6.309 13.008 1 94.75 142 ASN B N 1
ATOM 2986 C CA . ASN B 1 142 ? -6.641 5.25 13.961 1 94.75 142 ASN B CA 1
ATOM 2987 C C . ASN B 1 142 ? -7.148 5.816 15.281 1 94.75 142 ASN B C 1
ATOM 2989 O O . ASN B 1 142 ? -6.43 5.805 16.281 1 94.75 142 ASN B O 1
ATOM 2993 N N . LEU B 1 143 ? -8.398 6.176 15.281 1 96.31 143 LEU B N 1
ATOM 2994 C CA . LEU B 1 143 ? -8.984 6.871 16.422 1 96.31 143 LEU B CA 1
ATOM 2995 C C . LEU B 1 143 ? -9.984 5.98 17.156 1 96.31 143 LEU B C 1
ATOM 2997 O O . LEU B 1 143 ? -10.93 5.48 16.547 1 96.31 143 LEU B O 1
ATOM 3001 N N . ALA B 1 144 ? -9.773 5.828 18.406 1 96.5 144 ALA B N 1
ATOM 3002 C CA . ALA B 1 144 ? -10.766 5.137 19.219 1 96.5 144 ALA B CA 1
ATOM 3003 C C . ALA B 1 144 ? -12.031 5.977 19.375 1 96.5 144 ALA B C 1
ATOM 3005 O O . ALA B 1 144 ? -11.961 7.184 19.609 1 96.5 144 ALA B O 1
ATOM 3006 N N . ALA B 1 145 ? -13.188 5.285 19.203 1 96.88 145 ALA B N 1
ATOM 3007 C CA . ALA B 1 145 ? -14.461 5.992 19.297 1 96.88 145 ALA B CA 1
ATOM 3008 C C . ALA B 1 145 ? -15.578 5.059 19.75 1 96.88 145 ALA B C 1
ATOM 3010 O O . ALA B 1 145 ? -15.352 3.865 19.969 1 96.88 145 ALA B O 1
ATOM 3011 N N . ARG B 1 146 ? -16.703 5.668 20.016 1 97.06 146 ARG B N 1
ATOM 3012 C CA . ARG B 1 146 ? -17.953 4.965 20.266 1 97.06 146 ARG B CA 1
ATOM 3013 C C . ARG B 1 146 ? -19.016 5.352 19.234 1 97.06 146 ARG B C 1
ATOM 3015 O O . ARG B 1 146 ? -19.234 6.539 18.984 1 97.06 146 ARG B O 1
ATOM 3022 N N . VAL B 1 147 ? -19.562 4.301 18.609 1 97.81 147 VAL B N 1
ATOM 3023 C CA . VAL B 1 147 ? -20.656 4.555 17.688 1 97.81 147 VAL B CA 1
ATOM 3024 C C . VAL B 1 147 ? -21.984 4.367 18.406 1 97.81 147 VAL B C 1
ATOM 3026 O O . VAL B 1 147 ? -22.203 3.344 19.047 1 97.81 147 VAL B O 1
ATOM 3029 N N . VAL B 1 148 ? -22.828 5.391 18.281 1 97.44 148 VAL B N 1
ATOM 3030 C CA . VAL B 1 148 ? -24.141 5.379 18.922 1 97.44 148 VAL B CA 1
ATOM 3031 C C . VAL B 1 148 ? -25.234 5.438 17.859 1 97.44 148 VAL B C 1
ATOM 3033 O O . VAL B 1 148 ? -25.266 6.355 17.047 1 97.44 148 VAL B O 1
ATOM 3036 N N . ALA B 1 149 ? -26.094 4.48 17.859 1 96 149 ALA B N 1
ATOM 3037 C CA . ALA B 1 149 ? -27.312 4.477 17.062 1 96 149 ALA B CA 1
ATOM 3038 C C . ALA B 1 149 ? -28.547 4.43 17.969 1 96 149 ALA B C 1
ATOM 3040 O O . ALA B 1 149 ? -28.438 4.438 19.188 1 96 149 ALA B O 1
ATOM 3041 N N . SER B 1 150 ? -29.766 4.484 17.328 1 93.31 150 SER B N 1
ATOM 3042 C CA . SER B 1 150 ? -31 4.414 18.109 1 93.31 150 SER B CA 1
ATOM 3043 C C . SER B 1 150 ? -31.141 3.066 18.797 1 93.31 150 SER B C 1
ATOM 3045 O O . SER B 1 150 ? -31.719 2.98 19.891 1 93.31 150 SER B O 1
ATOM 3047 N N . THR B 1 151 ? -30.469 2.078 18.266 1 89.75 151 THR B N 1
ATOM 3048 C CA . THR B 1 151 ? -30.656 0.713 18.75 1 89.75 151 THR B CA 1
ATOM 3049 C C . THR B 1 151 ? -29.625 0.359 19.812 1 89.75 151 THR B C 1
ATOM 3051 O O . THR B 1 151 ? -29.953 -0.246 20.828 1 89.75 151 THR B O 1
ATOM 3054 N N . HIS B 1 152 ? -28.391 0.666 19.547 1 92.06 152 HIS B N 1
ATOM 3055 C CA . HIS B 1 152 ? -27.328 0.285 20.453 1 92.06 152 HIS B CA 1
ATOM 3056 C C . HIS B 1 152 ? -26.062 1.121 20.219 1 92.06 152 HIS B C 1
ATOM 3058 O O . HIS B 1 152 ? -26.047 1.986 19.344 1 92.06 152 HIS B O 1
ATOM 3064 N N . LYS B 1 153 ? -25.094 0.915 21.156 1 94.88 153 LYS B N 1
ATOM 3065 C CA . LYS B 1 153 ? -23.781 1.563 21.047 1 94.88 153 LYS B CA 1
ATOM 3066 C C . LYS B 1 153 ? -22.656 0.538 21.109 1 94.88 153 LYS B C 1
ATOM 3068 O O . LYS B 1 153 ? -22.797 -0.509 21.734 1 94.88 153 LYS B O 1
ATOM 3073 N N . LEU B 1 154 ? -21.594 0.837 20.391 1 95.75 154 LEU B N 1
ATOM 3074 C CA . LEU B 1 154 ? -20.453 -0.065 20.344 1 95.75 154 LEU B CA 1
ATOM 3075 C C . LEU B 1 154 ? -19.141 0.719 20.281 1 95.75 154 LEU B C 1
ATOM 3077 O O . LEU B 1 154 ? -19.094 1.806 19.703 1 95.75 154 LEU B O 1
ATOM 3081 N N . ASP B 1 155 ? -18.125 0.137 20.891 1 95.81 155 ASP B N 1
ATOM 3082 C CA . ASP B 1 155 ? -16.781 0.666 20.656 1 95.81 155 ASP B CA 1
ATOM 3083 C C . ASP B 1 155 ? -16.328 0.392 19.234 1 95.81 155 ASP B C 1
ATOM 3085 O O . ASP B 1 155 ? -16.656 -0.646 18.656 1 95.81 155 ASP B O 1
ATOM 3089 N N . CYS B 1 156 ? -15.578 1.336 18.688 1 96.88 156 CYS B N 1
ATOM 3090 C CA . CYS B 1 156 ? -15.102 1.181 17.312 1 96.88 156 CYS B CA 1
ATOM 3091 C C . CYS B 1 156 ? -13.797 1.937 17.094 1 96.88 156 CYS B C 1
ATOM 3093 O O . CYS B 1 156 ? -13.273 2.551 18.031 1 96.88 156 CYS B O 1
ATOM 3095 N N . GLN B 1 157 ? -13.25 1.738 15.945 1 96.81 157 GLN B N 1
ATOM 3096 C CA . GLN B 1 157 ? -12.062 2.465 15.5 1 96.81 157 GLN B CA 1
ATOM 3097 C C . GLN B 1 157 ? -12.32 3.17 14.172 1 96.81 157 GLN B C 1
ATOM 3099 O O . GLN B 1 157 ? -12.75 2.541 13.203 1 96.81 157 GLN B O 1
ATOM 3104 N N . ILE B 1 158 ? -12.102 4.477 14.156 1 98.12 158 ILE B N 1
ATOM 3105 C CA . ILE B 1 158 ? -12.156 5.199 12.891 1 98.12 158 ILE B CA 1
ATOM 3106 C C . ILE B 1 158 ? -10.844 5.023 12.133 1 98.12 158 ILE B C 1
ATOM 3108 O O . ILE B 1 158 ? -9.773 5.324 12.664 1 98.12 158 ILE B O 1
ATOM 3112 N N . ARG B 1 159 ? -10.953 4.598 10.883 1 97.19 159 ARG B N 1
ATOM 3113 C CA . ARG B 1 159 ? -9.766 4.188 10.148 1 97.19 159 ARG B CA 1
ATOM 3114 C C . ARG B 1 159 ? -9.398 5.207 9.078 1 97.19 159 ARG B C 1
ATOM 3116 O O . ARG B 1 159 ? -8.258 5.254 8.625 1 97.19 159 ARG B O 1
ATOM 3123 N N . ASP B 1 160 ? -10.336 5.91 8.594 1 97.44 160 ASP B N 1
ATOM 3124 C CA . ASP B 1 160 ? -10.07 7.047 7.719 1 97.44 160 ASP B CA 1
ATOM 3125 C C . ASP B 1 160 ? -11.094 8.156 7.93 1 97.44 160 ASP B C 1
ATOM 3127 O O . ASP B 1 160 ? -12.125 7.941 8.57 1 97.44 160 ASP B O 1
ATOM 3131 N N . LEU B 1 161 ? -10.727 9.336 7.504 1 97.69 161 LEU B N 1
ATOM 3132 C CA . LEU B 1 161 ? -11.555 10.508 7.762 1 97.69 161 LEU B CA 1
ATOM 3133 C C . LEU B 1 161 ? -11.422 11.531 6.637 1 97.69 161 LEU B C 1
ATOM 3135 O O . LEU B 1 161 ? -10.312 11.789 6.164 1 97.69 161 LEU B O 1
ATOM 3139 N N . SER B 1 162 ? -12.508 11.969 6.148 1 97.12 162 SER B N 1
ATOM 3140 C CA . SER B 1 162 ? -12.586 13.156 5.309 1 97.12 162 SER B CA 1
ATOM 3141 C C . SER B 1 162 ? -13.531 14.188 5.902 1 97.12 162 SER B C 1
ATOM 3143 O O . SER B 1 162 ? -14.148 13.953 6.941 1 97.12 162 SER B O 1
ATOM 3145 N N . LYS B 1 163 ? -13.648 15.32 5.277 1 96.81 163 LYS B N 1
ATOM 3146 C CA . LYS B 1 163 ? -14.57 16.359 5.734 1 96.81 163 LYS B CA 1
ATOM 3147 C C . LYS B 1 163 ? -16.016 15.867 5.672 1 96.81 163 LYS B C 1
ATOM 3149 O O . LYS B 1 163 ? -16.859 16.281 6.473 1 96.81 163 LYS B O 1
ATOM 3154 N N . SER B 1 164 ? -16.219 14.867 4.785 1 97.56 164 SER B N 1
ATOM 3155 C CA . SER B 1 164 ? -17.609 14.539 4.488 1 97.56 164 SER B CA 1
ATOM 3156 C C . SER B 1 164 ? -17.953 13.125 4.941 1 97.56 164 SER B C 1
ATOM 3158 O O . SER B 1 164 ? -19.125 12.719 4.898 1 97.56 164 SER B O 1
ATOM 3160 N N . GLY B 1 165 ? -16.938 12.398 5.395 1 97.81 165 GLY B N 1
ATOM 3161 C CA . GLY B 1 165 ? -17.25 11.023 5.77 1 97.81 165 GLY B CA 1
ATOM 3162 C C . GLY B 1 165 ? -16.062 10.297 6.391 1 97.81 165 GLY B C 1
ATOM 3163 O O . GLY B 1 165 ? -15 10.883 6.574 1 97.81 165 GLY B O 1
ATOM 3164 N N . CYS B 1 166 ? -16.375 9.047 6.723 1 98.44 166 CYS B N 1
ATOM 3165 C CA . CYS B 1 166 ? -15.32 8.234 7.328 1 98.44 166 CYS B CA 1
ATOM 3166 C C . CYS B 1 166 ? -15.641 6.754 7.207 1 98.44 166 CYS B C 1
ATOM 3168 O O . CYS B 1 166 ? -16.719 6.379 6.75 1 98.44 166 CYS B O 1
ATOM 3170 N N . ARG B 1 167 ? -14.648 5.988 7.465 1 97.94 167 ARG B N 1
ATOM 3171 C CA . ARG B 1 167 ? -14.805 4.551 7.664 1 97.94 167 ARG B CA 1
ATOM 3172 C C . ARG B 1 167 ? -14.461 4.156 9.094 1 97.94 167 ARG B C 1
ATOM 3174 O O . ARG B 1 167 ? -13.438 4.574 9.633 1 97.94 167 ARG B O 1
ATOM 3181 N N . PHE B 1 168 ? -15.312 3.453 9.758 1 98 168 PHE B N 1
ATOM 3182 C CA . PHE B 1 168 ? -14.984 2.891 11.062 1 98 168 PHE B CA 1
ATOM 3183 C C . PHE B 1 168 ? -15.188 1.38 11.07 1 98 168 PHE B C 1
ATOM 3185 O O . PHE B 1 168 ? -15.852 0.835 10.188 1 98 168 PHE B O 1
ATOM 3192 N N . VAL B 1 169 ? -14.539 0.702 12.047 1 97.19 169 VAL B N 1
ATOM 3193 C CA . VAL B 1 169 ? -14.625 -0.753 12.109 1 97.19 169 VAL B CA 1
ATOM 3194 C C . VAL B 1 169 ? -15.016 -1.182 13.523 1 97.19 169 VAL B C 1
ATOM 3196 O O . VAL B 1 169 ? -14.703 -0.489 14.5 1 97.19 169 VAL B O 1
ATOM 3199 N N . THR B 1 170 ? -15.734 -2.23 13.648 1 96.5 170 THR B N 1
ATOM 3200 C CA . THR B 1 170 ? -16.062 -2.902 14.898 1 96.5 170 THR B CA 1
ATOM 3201 C C . THR B 1 170 ? -15.648 -4.367 14.852 1 96.5 170 THR B C 1
ATOM 3203 O O . THR B 1 170 ? -15.289 -4.883 13.797 1 96.5 170 THR B O 1
ATOM 3206 N N . ALA B 1 171 ? -15.648 -4.953 16.047 1 91.62 171 ALA B N 1
ATOM 3207 C CA . ALA B 1 171 ? -15.469 -6.402 16.062 1 91.62 171 ALA B CA 1
ATOM 3208 C C . ALA B 1 171 ? -16.594 -7.105 15.305 1 91.62 171 ALA B C 1
ATOM 3210 O O . ALA B 1 171 ? -17.734 -6.633 15.289 1 91.62 171 ALA B O 1
ATOM 3211 N N . PRO B 1 172 ? -16.219 -8.203 14.688 1 86.25 172 PRO B N 1
ATOM 3212 C CA . PRO B 1 172 ? -17.203 -8.898 13.859 1 86.25 172 PRO B CA 1
ATOM 3213 C C . PRO B 1 172 ? -18.375 -9.438 14.68 1 86.25 172 PRO B C 1
ATOM 3215 O O . PRO B 1 172 ? -19.484 -9.57 14.156 1 86.25 172 PRO B O 1
ATOM 3218 N N . LEU B 1 173 ? -18.281 -9.742 15.953 1 75.94 173 LEU B N 1
ATOM 3219 C CA . LEU B 1 173 ? -19.312 -10.398 16.766 1 75.94 173 LEU B CA 1
ATOM 3220 C C . LEU B 1 173 ? -20.297 -9.383 17.312 1 75.94 173 LEU B C 1
ATOM 3222 O O . LEU B 1 173 ? -21.281 -9.758 17.953 1 75.94 173 LEU B O 1
ATOM 3226 N N . SER B 1 174 ? -20.219 -8.258 16.828 1 77.25 174 SER B N 1
ATOM 3227 C CA . SER B 1 174 ? -21.125 -7.223 17.312 1 77.25 174 S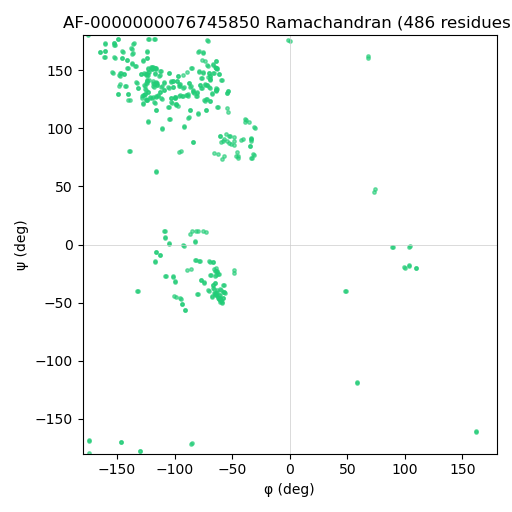ER B CA 1
ATOM 3228 C C . SER B 1 174 ? -22.391 -7.164 16.453 1 77.25 174 SER B C 1
ATOM 3230 O O . SER B 1 174 ? -22.391 -7.562 15.289 1 77.25 174 SER B O 1
ATOM 3232 N N . ARG B 1 175 ? -23.484 -6.848 17.094 1 86.19 175 ARG B N 1
ATOM 3233 C CA . ARG B 1 175 ? -24.703 -6.574 16.312 1 86.19 175 ARG B CA 1
ATOM 3234 C C . ARG B 1 175 ? -24.438 -5.52 15.25 1 86.19 175 ARG B C 1
ATOM 3236 O O . ARG B 1 175 ? -24.156 -4.363 15.562 1 86.19 175 ARG B O 1
ATOM 3243 N N . PRO B 1 176 ? -24.531 -5.934 13.992 1 90.5 176 PRO B N 1
ATOM 3244 C CA . PRO B 1 176 ? -24.156 -5.012 12.922 1 90.5 176 PRO B CA 1
ATOM 3245 C C . PRO B 1 176 ? -25.141 -3.85 12.766 1 90.5 176 PRO B C 1
ATOM 3247 O O . PRO B 1 176 ? -26.328 -4.012 13.016 1 90.5 176 PRO B O 1
ATOM 3250 N N . PHE B 1 177 ? -24.594 -2.723 12.477 1 95.12 177 PHE B N 1
ATOM 3251 C CA . PHE B 1 177 ? -25.391 -1.608 11.984 1 95.12 177 PHE B CA 1
ATOM 3252 C C . PHE B 1 177 ? -25.812 -1.841 10.539 1 95.12 177 PHE B C 1
ATOM 3254 O O . PHE B 1 177 ? -25.219 -2.656 9.836 1 95.12 177 PHE B O 1
ATOM 3261 N N . GLN B 1 178 ? -26.891 -1.145 10.156 1 94.81 178 GLN B N 1
ATOM 3262 C CA . GLN B 1 178 ? -27.406 -1.334 8.805 1 94.81 178 GLN B CA 1
ATOM 3263 C C . GLN B 1 178 ? -27.203 -0.082 7.957 1 94.81 178 GLN B C 1
ATOM 3265 O O . GLN B 1 178 ? -27.219 1.035 8.477 1 94.81 178 GLN B O 1
ATOM 3270 N N . VAL B 1 179 ? -27.031 -0.351 6.684 1 96.81 179 VAL B N 1
ATOM 3271 C CA . VAL B 1 179 ? -27.016 0.774 5.758 1 96.81 179 VAL B CA 1
ATOM 3272 C C . VAL B 1 179 ? -28.297 1.6 5.926 1 96.81 179 VAL B C 1
ATOM 3274 O O . VAL B 1 179 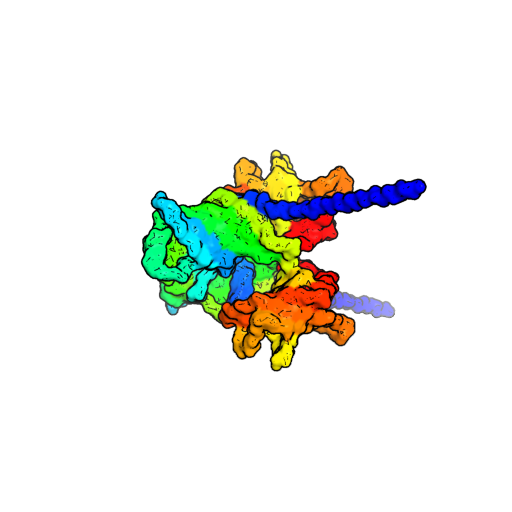? -29.391 1.049 5.977 1 96.81 179 VAL B O 1
ATOM 3277 N N . GLY B 1 180 ? -28.109 2.875 6.055 1 97.38 180 GLY B N 1
ATOM 3278 C CA . GLY B 1 180 ? -29.25 3.756 6.27 1 97.38 180 GLY B CA 1
ATOM 3279 C C . GLY B 1 180 ? -29.391 4.219 7.707 1 97.38 180 GLY B C 1
ATOM 3280 O O . GLY B 1 180 ? -30.078 5.195 7.988 1 97.38 180 GLY B O 1
ATOM 3281 N N . ASP B 1 181 ? -28.75 3.529 8.656 1 97.5 181 ASP B N 1
ATOM 3282 C CA . ASP B 1 181 ? -28.812 3.914 10.062 1 97.5 181 ASP B CA 1
ATOM 3283 C C . ASP B 1 181 ? -28.188 5.293 10.289 1 97.5 181 ASP B C 1
ATOM 3285 O O . ASP B 1 181 ? -27.109 5.582 9.766 1 97.5 181 ASP B O 1
ATOM 3289 N N . ASP B 1 182 ? -28.891 6.129 11.047 1 98.44 182 ASP B N 1
ATOM 3290 C CA . ASP B 1 182 ? -28.281 7.355 11.562 1 98.44 182 ASP B CA 1
ATOM 3291 C C . ASP B 1 182 ? -27.438 7.07 12.805 1 98.44 182 ASP B C 1
ATOM 3293 O O . ASP B 1 182 ? -27.906 6.41 13.742 1 98.44 182 ASP B O 1
ATOM 3297 N N . ILE B 1 183 ? -26.219 7.617 12.742 1 98.5 183 ILE B N 1
ATOM 3298 C CA . ILE B 1 183 ? -25.344 7.301 13.875 1 98.5 183 ILE B CA 1
ATOM 3299 C C . ILE B 1 183 ? -24.609 8.562 14.328 1 98.5 183 ILE B C 1
ATOM 3301 O O . ILE B 1 183 ? -24.609 9.57 13.625 1 98.5 183 ILE B O 1
ATOM 3305 N N . ALA B 1 184 ? -24.031 8.484 15.539 1 98.56 184 ALA B N 1
ATOM 3306 C CA . ALA B 1 184 ? -23.094 9.445 16.094 1 98.56 184 ALA B CA 1
ATOM 3307 C C . ALA B 1 184 ? -21.797 8.758 16.516 1 98.56 184 ALA B C 1
ATOM 3309 O O . ALA B 1 184 ? -21.828 7.777 17.266 1 98.56 184 ALA B O 1
ATOM 3310 N N . LEU B 1 185 ? -20.688 9.211 16.016 1 98.25 185 LEU B N 1
ATOM 3311 C CA . LEU B 1 185 ? -19.391 8.711 16.438 1 98.25 185 LEU B CA 1
ATOM 3312 C C . LEU B 1 185 ? -18.75 9.641 17.453 1 98.25 185 LEU B C 1
ATOM 3314 O O . LEU B 1 185 ? -18.484 10.805 17.156 1 98.25 185 LEU B O 1
ATOM 3318 N N . GLU B 1 186 ? -18.469 9.148 18.578 1 97.12 186 GLU B N 1
ATOM 3319 C CA . GLU B 1 186 ? -17.828 9.906 19.656 1 97.12 186 GLU B CA 1
ATOM 3320 C C . GLU B 1 186 ? -16.359 9.531 19.797 1 97.12 186 GLU B C 1
ATOM 3322 O O . GLU B 1 186 ? -16.031 8.469 20.328 1 97.12 186 GLU B O 1
ATOM 3327 N N . VAL B 1 187 ? -15.5 10.398 19.406 1 96.56 187 VAL B N 1
ATOM 3328 C CA . VAL B 1 187 ? -14.07 10.141 19.422 1 96.56 187 VAL B CA 1
ATOM 3329 C C . VAL B 1 187 ? -13.523 10.281 20.828 1 96.56 187 VAL B C 1
ATOM 3331 O O . VAL B 1 187 ? -13.844 11.242 21.531 1 96.56 187 VAL B O 1
ATOM 3334 N N . HIS B 1 188 ? -12.656 9.32 21.156 1 90.5 188 HIS B N 1
ATOM 3335 C CA . HIS B 1 188 ? -12.023 9.359 22.484 1 90.5 188 HIS B CA 1
ATOM 3336 C C . HIS B 1 188 ? -10.75 10.195 22.453 1 90.5 188 HIS B C 1
ATOM 3338 O O . HIS B 1 188 ? -9.844 9.93 21.656 1 90.5 188 HIS B O 1
ATOM 3344 N N . SER B 1 189 ? -10.602 11.32 22.984 1 76.31 189 SER B N 1
ATOM 3345 C CA . SER B 1 189 ? -9.453 12.219 22.922 1 76.31 189 SER B CA 1
ATOM 3346 C C . SER B 1 189 ? -8.359 11.797 23.891 1 76.31 189 SER B C 1
ATOM 3348 O O . SER B 1 189 ? -7.203 12.203 23.75 1 76.31 189 SER B O 1
ATOM 3350 N N . GLY B 1 190 ? -8.422 10.586 24.484 1 66.75 190 GLY B N 1
ATOM 3351 C CA . GLY B 1 190 ? -7.461 10.219 25.5 1 66.75 190 GLY B CA 1
ATOM 3352 C C . GLY B 1 190 ? -7.281 11.297 26.562 1 66.75 190 GLY B C 1
ATOM 3353 O O . GLY B 1 190 ? -6.711 11.039 27.625 1 66.75 190 GLY B O 1
ATOM 3354 N N . MET B 1 191 ? -7.254 12.641 26.156 1 57.72 191 MET B N 1
ATOM 3355 C CA . MET B 1 191 ? -6.949 13.711 27.094 1 57.72 191 MET B CA 1
ATOM 3356 C C . MET B 1 191 ? -8.172 14.062 27.938 1 57.72 191 MET B C 1
ATOM 3358 O O . MET B 1 191 ? -9.297 14.078 27.422 1 57.72 191 MET B O 1
ATOM 3362 N N . GLY B 1 192 ? -8.156 13.82 29.094 1 53.97 192 GLY B N 1
ATOM 3363 C CA . GLY B 1 192 ? -9.117 14.172 30.125 1 53.97 192 GLY B CA 1
ATOM 3364 C C . GLY B 1 192 ? -10.297 14.961 29.594 1 53.97 192 GLY B C 1
ATOM 3365 O O . GLY B 1 192 ? -10.445 15.133 28.391 1 53.97 192 GLY B O 1
ATOM 3366 N N . LYS B 1 193 ? -11.367 15.289 30.469 1 54.66 193 LYS B N 1
ATOM 3367 C CA . LYS B 1 193 ? -12.703 15.867 30.297 1 54.66 193 LYS B CA 1
ATOM 3368 C C . LYS B 1 193 ? -12.656 17.125 29.438 1 54.66 193 LYS B C 1
ATOM 3370 O O . LYS B 1 193 ? -13.641 17.453 28.766 1 54.66 193 LYS B O 1
ATOM 3375 N N . SER B 1 194 ? -11.555 17.844 29.281 1 53.09 194 SER B N 1
ATOM 3376 C CA . SER B 1 194 ? -11.562 19.219 28.797 1 53.09 194 SER B CA 1
ATOM 3377 C C . SER B 1 194 ? -11.477 19.266 27.281 1 53.09 194 SER B C 1
ATOM 3379 O O . SER B 1 194 ? -11.867 20.266 26.672 1 53.09 194 SER B O 1
ATOM 3381 N N . ASN B 1 195 ? -10.977 18.219 26.531 1 61.03 195 ASN B N 1
ATOM 3382 C CA . ASN B 1 195 ? -10.883 18.375 25.078 1 61.03 195 ASN B CA 1
ATOM 3383 C C . ASN B 1 195 ? -11.789 17.391 24.344 1 61.03 195 ASN B C 1
ATOM 3385 O O . ASN B 1 195 ? -11.312 16.547 23.578 1 61.03 195 ASN B O 1
ATOM 3389 N N . LYS B 1 196 ? -13.062 17.594 24.609 1 80.38 196 LYS B N 1
ATOM 3390 C CA . LYS B 1 196 ? -14.055 16.688 24.047 1 80.38 196 LYS B CA 1
ATOM 3391 C C . LYS B 1 196 ? -14.477 17.125 22.656 1 80.38 196 LYS B C 1
ATOM 3393 O O . LYS B 1 196 ? -14.859 18.281 22.453 1 80.38 196 LYS B O 1
ATOM 3398 N N . PHE B 1 197 ? -14.195 16.328 21.688 1 92.12 197 PHE B N 1
ATOM 3399 C CA . PHE B 1 197 ? -14.688 16.578 20.344 1 92.12 197 PHE B CA 1
ATOM 3400 C C . PHE B 1 197 ? -16.172 16.266 20.25 1 92.12 197 PHE B C 1
ATOM 3402 O O . PHE B 1 197 ? -16.656 15.297 20.844 1 92.12 197 PHE B O 1
ATOM 3409 N N . GLU B 1 198 ? -16.875 17.219 19.516 1 96.06 198 GLU B N 1
ATOM 3410 C CA . GLU B 1 198 ? -18.281 16.938 19.234 1 96.06 198 GLU B CA 1
ATOM 3411 C C . GLU B 1 198 ? -18.438 15.695 18.375 1 96.06 198 GLU B C 1
ATOM 3413 O O . GLU B 1 198 ? -17.562 15.391 17.547 1 96.06 198 GLU B O 1
ATOM 3418 N N . PRO B 1 199 ? -19.516 15.008 18.484 1 97.75 199 PRO B N 1
ATOM 3419 C CA . PRO B 1 199 ? -19.719 13.766 17.734 1 97.75 199 PRO B CA 1
ATOM 3420 C C . PRO B 1 199 ? -19.766 13.992 16.234 1 97.75 199 PRO B C 1
ATOM 3422 O O . PRO B 1 199 ? -20.188 15.055 15.773 1 97.75 199 PRO B O 1
ATOM 3425 N N . LEU B 1 200 ? -19.375 12.992 15.477 1 98.62 200 LEU B N 1
ATOM 3426 C CA . LEU B 1 200 ? -19.516 12.969 14.023 1 98.62 200 LEU B CA 1
ATOM 3427 C C . LEU B 1 200 ? -20.828 12.32 13.609 1 98.62 200 LEU B C 1
ATOM 3429 O O . LEU B 1 200 ? -20.922 11.094 13.539 1 98.62 200 LEU B O 1
ATOM 3433 N N . PHE B 1 201 ? -21.812 13.156 13.258 1 98.75 201 PHE B N 1
ATOM 3434 C CA . PHE B 1 201 ? -23.141 12.672 12.898 1 98.75 201 PHE B CA 1
ATOM 3435 C C . PHE B 1 201 ? -23.203 12.297 11.422 1 98.75 201 PHE B C 1
ATOM 3437 O O . PHE B 1 201 ? -22.641 13.008 10.57 1 98.75 201 PHE B O 1
ATOM 3444 N N . GLY B 1 202 ? -23.812 11.18 11.18 1 98.69 202 GLY B N 1
ATOM 3445 C CA . GLY B 1 202 ? -23.953 10.789 9.789 1 98.69 202 GLY B CA 1
ATOM 3446 C C . GLY B 1 202 ? -24.797 9.539 9.594 1 98.69 202 GLY B C 1
ATOM 3447 O O . GLY B 1 202 ? -25.484 9.102 10.516 1 98.69 202 GLY B O 1
ATOM 3448 N N . LYS B 1 203 ? -24.734 9.031 8.352 1 98.75 203 LYS B N 1
ATOM 3449 C CA . LYS B 1 203 ? -25.5 7.855 7.945 1 98.75 203 LYS B CA 1
ATOM 3450 C C . LYS B 1 203 ? -24.578 6.773 7.375 1 98.75 203 LYS B C 1
ATOM 3452 O O . LYS B 1 203 ? -23.656 7.07 6.609 1 98.75 203 LYS B O 1
ATOM 3457 N N . ILE B 1 204 ? -24.891 5.543 7.77 1 98.31 204 ILE B N 1
ATOM 3458 C CA . ILE B 1 204 ? -24.125 4.422 7.219 1 98.31 204 ILE B CA 1
ATOM 3459 C C . ILE B 1 204 ? -24.516 4.207 5.758 1 98.31 204 ILE B C 1
ATOM 3461 O O . ILE B 1 204 ? -25.688 4.027 5.438 1 98.31 204 ILE B O 1
ATOM 3465 N N . CYS B 1 205 ? -23.547 4.219 4.906 1 98.19 205 CYS B N 1
ATOM 3466 C CA . CYS B 1 205 ? -23.828 4.086 3.48 1 98.19 205 CYS B CA 1
ATOM 3467 C C . CYS B 1 205 ? -23.203 2.811 2.918 1 98.19 205 CYS B C 1
ATOM 3469 O O . CYS B 1 205 ? -23.484 2.434 1.778 1 98.19 205 CYS B O 1
ATOM 3471 N N . ASN B 1 206 ? -22.344 2.227 3.648 1 95.56 206 ASN B N 1
ATOM 3472 C CA . ASN B 1 206 ? -21.688 1.001 3.195 1 95.56 206 ASN B CA 1
ATOM 3473 C C . ASN B 1 206 ? -21.359 0.078 4.363 1 95.56 206 ASN B C 1
ATOM 3475 O O . ASN B 1 206 ? -21.109 0.543 5.477 1 95.56 206 ASN B O 1
ATOM 3479 N N . LEU B 1 207 ? -21.438 -1.149 4.09 1 94.88 207 LEU B N 1
ATOM 3480 C CA . LEU B 1 207 ? -21.109 -2.186 5.059 1 94.88 207 LEU B CA 1
ATOM 3481 C C . LEU B 1 207 ? -20.359 -3.332 4.391 1 94.88 207 LEU B C 1
ATOM 3483 O O . LEU B 1 207 ? -20.797 -3.859 3.371 1 94.88 207 LEU B O 1
ATOM 3487 N N . GLN B 1 208 ? -19.172 -3.609 4.945 1 90.12 208 GLN B N 1
ATOM 3488 C CA . GLN B 1 208 ? -18.375 -4.742 4.484 1 90.12 208 GLN B CA 1
ATOM 3489 C C . GLN B 1 208 ? -17.844 -5.562 5.656 1 90.12 208 GLN B C 1
ATOM 3491 O O . GLN B 1 208 ? -17.422 -5 6.668 1 90.12 208 GLN B O 1
ATOM 3496 N N . SER B 1 209 ? -17.859 -6.82 5.527 1 87.5 209 SER B N 1
ATOM 3497 C CA . SER B 1 209 ? -17.359 -7.688 6.586 1 87.5 209 SER B CA 1
ATOM 3498 C C . SER B 1 209 ? -16.047 -8.359 6.176 1 87.5 209 SER B C 1
ATOM 3500 O O . SER B 1 209 ? -15.852 -8.688 5 1 87.5 209 SER B O 1
ATOM 3502 N N . SER B 1 210 ? -15.141 -8.438 7.125 1 82.69 210 SER B N 1
ATOM 3503 C CA . SER B 1 210 ? -13.914 -9.203 6.957 1 82.69 210 SER B CA 1
ATOM 3504 C C . SER B 1 210 ? -13.68 -10.133 8.141 1 82.69 210 SER B C 1
ATOM 3506 O O . SER B 1 210 ? -14.531 -10.258 9.023 1 82.69 210 SER B O 1
ATOM 3508 N N . LEU B 1 211 ? -12.508 -10.852 8.07 1 82.94 211 LEU B N 1
ATOM 3509 C CA . LEU B 1 211 ? -12.148 -11.836 9.094 1 82.94 211 LEU B CA 1
ATOM 3510 C C . LEU B 1 211 ? -12.141 -11.188 10.477 1 82.94 211 LEU B C 1
ATOM 3512 O O . LEU B 1 211 ? -12.711 -11.734 11.43 1 82.94 211 LEU B O 1
ATOM 3516 N N . HIS B 1 212 ? -11.602 -9.969 10.57 1 91.5 212 HIS B N 1
ATOM 3517 C CA . HIS B 1 212 ? -11.359 -9.414 11.898 1 91.5 212 HIS B CA 1
ATOM 3518 C C . HIS B 1 212 ? -12.266 -8.219 12.172 1 91.5 212 HIS B C 1
ATOM 3520 O O . HIS B 1 212 ? -12.367 -7.758 13.312 1 91.5 212 HIS B O 1
ATOM 3526 N N . TYR B 1 213 ? -12.992 -7.758 11.047 1 93.69 213 TYR B N 1
ATOM 3527 C CA . TYR B 1 213 ? -13.703 -6.504 11.266 1 93.69 213 TYR B CA 1
ATOM 3528 C C . TYR B 1 213 ? -15.008 -6.469 10.477 1 93.69 213 TYR B C 1
ATOM 3530 O O . TYR B 1 213 ? -15.125 -7.105 9.43 1 93.69 213 TYR B O 1
ATOM 3538 N N . ALA B 1 214 ? -15.953 -5.812 11.055 1 95.25 214 ALA B N 1
ATOM 3539 C CA . ALA B 1 214 ? -17.016 -5.191 10.273 1 95.25 214 ALA B CA 1
ATOM 3540 C C . ALA B 1 214 ? -16.688 -3.738 9.953 1 95.25 214 ALA B C 1
ATOM 3542 O O . ALA B 1 214 ? -16.344 -2.959 10.844 1 95.25 214 ALA B O 1
ATOM 3543 N N . ARG B 1 215 ? -16.766 -3.398 8.711 1 96.31 215 ARG B N 1
ATOM 3544 C CA . ARG B 1 215 ? -16.359 -2.07 8.25 1 96.31 215 ARG B CA 1
ATOM 3545 C C . ARG B 1 215 ? -17.578 -1.265 7.797 1 96.31 215 ARG B C 1
ATOM 3547 O O . ARG B 1 215 ? -18.406 -1.765 7.039 1 96.31 215 ARG B O 1
ATOM 3554 N N . TYR B 1 216 ? -17.625 -0.004 8.195 1 97.5 216 TYR B N 1
ATOM 3555 C CA . TYR B 1 216 ? -18.766 0.845 7.898 1 97.5 216 TYR B CA 1
ATOM 3556 C C . TYR B 1 216 ? -18.328 2.156 7.262 1 97.5 216 TYR B C 1
ATOM 3558 O O . TYR B 1 216 ? -17.438 2.842 7.785 1 97.5 216 TYR B O 1
ATOM 3566 N N . GLY B 1 217 ? -18.906 2.426 6.133 1 97.94 217 GLY B N 1
ATOM 3567 C CA . GLY B 1 217 ? -18.766 3.752 5.551 1 97.94 217 GLY B CA 1
ATOM 3568 C C . GLY B 1 217 ? -19.875 4.707 5.973 1 97.94 217 GLY B C 1
ATOM 3569 O O . GLY B 1 217 ? -21.047 4.348 5.941 1 97.94 217 GLY B O 1
ATOM 3570 N N . VAL B 1 218 ? -19.453 5.934 6.328 1 98.62 218 VAL B N 1
ATOM 3571 C CA . VAL B 1 218 ? -20.422 6.898 6.852 1 98.62 218 VAL B CA 1
ATOM 3572 C C . VAL B 1 218 ? -20.359 8.188 6.031 1 98.62 218 VAL B C 1
ATOM 3574 O O . VAL B 1 218 ? -19.266 8.664 5.703 1 98.62 218 VAL B O 1
ATOM 3577 N N . GLN B 1 219 ? -21.453 8.656 5.684 1 98.62 219 GLN B N 1
ATOM 3578 C CA . GLN B 1 219 ? -21.578 10.016 5.16 1 98.62 219 GLN B CA 1
ATOM 3579 C C . GLN B 1 219 ? -22.062 10.977 6.242 1 98.62 219 GLN B C 1
ATOM 3581 O O . GLN B 1 219 ? -23.125 10.766 6.84 1 98.62 219 GLN B O 1
ATOM 3586 N N . PHE B 1 220 ? -21.359 12.031 6.445 1 98.62 220 PHE B N 1
ATOM 3587 C CA . PHE B 1 220 ? -21.703 12.961 7.512 1 98.62 220 PHE B CA 1
ATOM 3588 C C . PHE B 1 220 ? -22.859 13.859 7.094 1 98.62 220 PHE B C 1
ATOM 3590 O O . PHE B 1 220 ? -23 14.203 5.918 1 98.62 220 PHE B O 1
ATOM 3597 N N . ASP B 1 221 ? -23.656 14.266 8.047 1 98.56 221 ASP B N 1
ATOM 3598 C CA . ASP B 1 221 ? -24.609 15.344 7.812 1 98.56 221 ASP B CA 1
ATOM 3599 C C . ASP B 1 221 ? -23.953 16.703 8.031 1 98.56 221 ASP B C 1
ATOM 3601 O O . ASP B 1 221 ? -22.734 16.812 8.172 1 98.56 221 ASP B O 1
ATOM 3605 N N . GLU B 1 222 ? -24.703 17.75 8.023 1 98.31 222 GLU B N 1
ATOM 3606 C CA . GLU B 1 222 ? -24.172 19.109 8.117 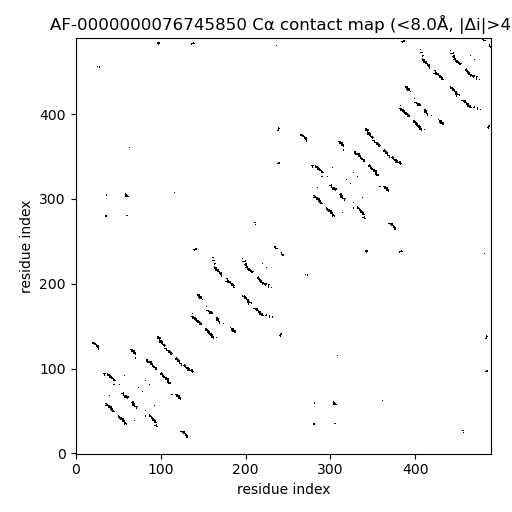1 98.31 222 GLU B CA 1
ATOM 3607 C C . GLU B 1 222 ? -23.375 19.297 9.414 1 98.31 222 GLU B C 1
ATOM 3609 O O . GLU B 1 222 ? -22.25 19.797 9.398 1 98.31 222 GLU B O 1
ATOM 3614 N N . ASN B 1 223 ? -24 18.906 10.508 1 98.12 223 ASN B N 1
ATOM 3615 C CA . ASN B 1 223 ? -23.328 19.031 11.797 1 98.12 223 ASN B CA 1
ATOM 3616 C C . ASN B 1 223 ? -22.078 18.141 11.859 1 98.12 223 ASN B C 1
ATOM 3618 O O . ASN B 1 223 ? -21.047 18.531 12.398 1 98.12 223 ASN B O 1
ATOM 3622 N N . GLY B 1 224 ? -22.234 16.906 11.328 1 98.31 224 GLY B N 1
ATOM 3623 C CA . GLY B 1 224 ? -21.094 16.016 11.25 1 98.31 224 GLY B CA 1
ATOM 3624 C C . GLY B 1 224 ? -19.922 16.609 10.477 1 98.31 224 GLY B C 1
ATOM 3625 O O . GLY B 1 224 ? -18.766 16.453 10.875 1 98.31 224 GLY B O 1
ATOM 3626 N N . THR B 1 225 ? -20.219 17.25 9.43 1 98.25 225 THR B N 1
ATOM 3627 C CA . THR B 1 225 ? -19.219 17.859 8.586 1 98.25 225 THR B CA 1
ATOM 3628 C C . THR B 1 225 ? -18.469 18.969 9.336 1 98.25 225 THR B C 1
ATOM 3630 O O . THR B 1 225 ? -17.25 19.047 9.273 1 98.25 225 THR B O 1
ATOM 3633 N N . ILE B 1 226 ? -19.188 19.781 10.047 1 98.25 226 ILE B N 1
ATOM 3634 C CA . ILE B 1 226 ? -18.609 20.859 10.836 1 98.25 226 ILE B CA 1
ATOM 3635 C C . ILE B 1 226 ? -17.672 20.281 11.891 1 98.25 226 ILE B C 1
ATOM 3637 O O . ILE B 1 226 ? -16.531 20.719 12.039 1 98.25 226 ILE B O 1
ATOM 3641 N N . ASN B 1 227 ? -18.141 19.297 12.547 1 97.88 227 ASN B N 1
ATOM 3642 C CA . ASN B 1 227 ? -17.359 18.656 13.602 1 97.88 227 ASN B CA 1
ATOM 3643 C C . ASN B 1 227 ? -16.125 17.953 13.047 1 97.88 227 ASN B C 1
ATOM 3645 O O . ASN B 1 227 ? -15.07 17.953 13.68 1 97.88 227 ASN B O 1
ATOM 3649 N N . ALA B 1 228 ? -16.297 17.328 11.859 1 98 228 ALA B N 1
ATOM 3650 C CA . ALA B 1 228 ? -15.18 16.641 11.219 1 98 228 ALA B CA 1
ATOM 3651 C C . ALA B 1 228 ? -14.07 17.625 10.859 1 98 228 ALA B C 1
ATOM 3653 O O . ALA B 1 228 ? -12.883 17.328 11.023 1 98 228 ALA B O 1
ATOM 3654 N N . LYS B 1 229 ? -14.453 18.766 10.406 1 97.31 229 LYS B N 1
ATOM 3655 C CA . LYS B 1 229 ? -13.469 19.797 10.086 1 97.31 229 LYS B CA 1
ATOM 3656 C C . LYS B 1 229 ? -12.68 20.203 11.328 1 97.31 229 LYS B C 1
ATOM 3658 O O . LYS B 1 229 ? -11.461 20.375 11.273 1 97.31 229 LYS B O 1
ATOM 3663 N N . HIS B 1 230 ? -13.406 20.359 12.406 1 96.44 230 HIS B N 1
ATOM 3664 C CA . HIS B 1 230 ? -12.758 20.703 13.672 1 96.44 230 HIS B CA 1
ATOM 3665 C C . HIS B 1 230 ? -11.805 19.609 14.117 1 96.44 230 HIS B C 1
ATOM 3667 O O . HIS B 1 230 ? -10.68 19.891 14.555 1 96.44 230 HIS B O 1
ATOM 3673 N N . LEU B 1 231 ? -12.258 18.406 14.039 1 96.44 231 LEU B N 1
ATOM 3674 C CA . LEU B 1 231 ? -11.414 17.266 14.406 1 96.44 231 LEU B CA 1
ATOM 3675 C C . LEU B 1 231 ? -10.156 17.234 13.555 1 96.44 231 LEU B C 1
ATOM 3677 O O . LEU B 1 231 ? -9.047 17.109 14.078 1 96.44 231 LEU B O 1
ATOM 3681 N N . LEU B 1 232 ? -10.336 17.344 12.219 1 95.94 232 LEU B N 1
ATOM 3682 C CA . LEU B 1 232 ? -9.219 17.297 11.281 1 95.94 232 LEU B CA 1
ATOM 3683 C C . LEU B 1 232 ? -8.188 18.375 11.609 1 95.94 232 LEU B C 1
ATOM 3685 O O . LEU B 1 232 ? -6.984 18.156 11.477 1 95.94 232 LEU B O 1
ATOM 3689 N N . ALA B 1 233 ? -8.625 19.516 12.07 1 94.75 233 ALA B N 1
ATOM 3690 C CA . ALA B 1 233 ? -7.75 20.641 12.398 1 94.75 233 ALA B CA 1
ATOM 3691 C C . ALA B 1 233 ? -6.895 20.344 13.625 1 94.75 233 ALA B C 1
ATOM 3693 O O . ALA B 1 233 ? -5.918 21.047 13.898 1 94.75 233 ALA B O 1
ATOM 3694 N N . ASN B 1 234 ? -7.289 19.312 14.336 1 94 234 ASN B N 1
ATOM 3695 C CA . ASN B 1 234 ? -6.578 18.969 15.562 1 94 234 ASN B CA 1
ATOM 3696 C C . ASN B 1 234 ? -5.758 17.703 15.406 1 94 234 ASN B C 1
ATOM 3698 O O . ASN B 1 234 ? -5.355 17.094 16.391 1 94 234 ASN B O 1
ATOM 3702 N N . LEU B 1 235 ? -5.609 17.234 14.195 1 93.81 235 LEU B N 1
ATOM 3703 C CA . LEU B 1 235 ? -4.785 16.078 13.891 1 93.81 235 LEU B CA 1
ATOM 3704 C C . LEU B 1 235 ? -3.475 16.484 13.234 1 93.81 235 LEU B C 1
ATOM 3706 O O . LEU B 1 235 ? -3.408 17.531 12.578 1 93.81 235 LEU B O 1
ATOM 3710 N N . LYS B 1 236 ? -2.463 15.75 13.484 1 92.06 236 LYS B N 1
ATOM 3711 C CA . LYS B 1 236 ? -1.152 15.969 12.883 1 92.06 236 LYS B CA 1
ATOM 3712 C C . LYS B 1 236 ? -0.667 14.711 12.156 1 92.06 236 LYS B C 1
ATOM 3714 O O . LYS B 1 236 ? -0.903 13.594 12.617 1 92.06 236 LYS B O 1
ATOM 3719 N N . PHE B 1 237 ? 0.026 14.961 11.07 1 93.81 237 PHE B N 1
ATOM 3720 C CA . PHE B 1 237 ? 0.54 13.852 10.281 1 93.81 237 PHE B CA 1
ATOM 3721 C C . PHE B 1 237 ? 1.852 13.328 10.852 1 93.81 237 PHE B C 1
ATOM 3723 O O . PHE B 1 237 ? 2.799 14.094 11.047 1 93.81 237 PHE B O 1
ATOM 3730 N N . ASP B 1 238 ? 1.992 12.016 11.047 1 87.75 238 ASP B N 1
ATOM 3731 C CA . ASP B 1 238 ? 3.166 11.461 11.711 1 87.75 238 ASP B CA 1
ATOM 3732 C C . ASP B 1 238 ? 4.062 10.727 10.719 1 87.75 238 ASP B C 1
ATOM 3734 O O . ASP B 1 238 ? 4.965 9.984 11.117 1 87.75 238 ASP B O 1
ATOM 3738 N N . GLY B 1 239 ? 3.693 10.828 9.43 1 88.94 239 GLY B N 1
ATOM 3739 C CA . GLY B 1 239 ? 4.449 10.109 8.414 1 88.94 239 GLY B CA 1
ATOM 3740 C C . GLY B 1 239 ? 3.686 8.953 7.809 1 88.94 239 GLY B C 1
ATOM 3741 O O . GLY B 1 239 ? 4.008 8.492 6.711 1 88.94 239 GLY B O 1
ATOM 3742 N N . SER B 1 240 ? 2.672 8.523 8.547 1 89.69 240 SER B N 1
ATOM 3743 C CA . SER B 1 240 ? 1.881 7.398 8.062 1 89.69 240 SER B CA 1
ATOM 3744 C C . SER B 1 240 ? 0.387 7.688 8.164 1 89.69 240 SER B C 1
ATOM 3746 O O . SER B 1 240 ? -0.375 7.363 7.25 1 89.69 240 SER B O 1
ATOM 3748 N N . LYS B 1 241 ? 0.043 8.305 9.25 1 93.25 241 LYS B N 1
ATOM 3749 C CA . LYS B 1 241 ? -1.357 8.617 9.523 1 93.25 241 LYS B CA 1
ATOM 3750 C C . LYS B 1 241 ? -1.493 9.945 10.258 1 93.25 241 LYS B C 1
ATOM 3752 O O . LYS B 1 241 ? -0.504 10.492 10.758 1 93.25 241 LYS B O 1
ATOM 3757 N N . LEU B 1 242 ? -2.734 10.414 10.266 1 93.94 242 LEU B N 1
ATOM 3758 C CA . LEU B 1 242 ? -3.039 11.539 11.141 1 93.94 242 LEU B CA 1
ATOM 3759 C C . LEU B 1 242 ? -3.34 11.062 12.562 1 93.94 242 LEU B C 1
ATOM 3761 O O . LEU B 1 242 ? -4.07 10.086 12.75 1 93.94 242 LEU B O 1
ATOM 3765 N N . THR B 1 243 ? -2.766 11.68 13.516 1 92.19 243 THR B N 1
ATOM 3766 C CA . THR B 1 243 ? -2.965 11.367 14.93 1 92.19 243 THR B CA 1
ATOM 3767 C C . THR B 1 243 ? -3.34 12.617 15.711 1 92.19 243 THR B C 1
ATOM 3769 O O . THR B 1 243 ? -3.096 13.742 15.258 1 92.19 243 THR B O 1
ATOM 3772 N N . LEU B 1 244 ? -3.967 12.375 16.859 1 90.19 244 LEU B N 1
ATOM 3773 C CA . LEU B 1 244 ? -4.336 13.516 17.703 1 90.19 244 LEU B CA 1
ATOM 3774 C C . LEU B 1 244 ? -3.096 14.25 18.188 1 90.19 244 LEU B C 1
ATOM 3776 O O . LEU B 1 244 ? -2.107 13.625 18.578 1 90.19 244 LEU B O 1
ATOM 3780 N N . ARG B 1 245 ? -3.021 15.555 18.109 1 80.38 245 ARG B N 1
ATOM 3781 C CA . ARG B 1 245 ? -1.944 16.422 18.578 1 80.38 245 ARG B CA 1
ATOM 3782 C C . ARG B 1 245 ? -1.786 16.328 20.094 1 80.38 245 ARG B C 1
ATOM 3784 O O . ARG B 1 245 ? -2.764 16.109 20.812 1 80.38 245 ARG B O 1
#

Secondary structure (DSSP, 8-state):
---------------------EEEEEHHHHHTTPPTT-EEEEEEE-TTS-EEEEEEEEEEEETTTEEEEEPPS--HHHHHHH--TT-EEEEEEEE-SBT-EEEEEEEEEEEEE-SSS-EEEEE--SEEEEEE--SS-BEEEEEEEEEE-SS-EEEEEEEEE-SSEEEEEE-TTSPPP-TT-EEEEEE--SS-GGGPPPPEEEEEEEEEE-SS-EEEEEEE-HHHHHHHHHHHTTEEE-SSSEEE-/---------------------EEEEEHHHHHTTPPTT-EEEEEEE-TTS-EEEEEEEEEEEETTTEEEEEPPS--HHHHHHH--TT-EEEEEEEE-SBT-EEEEEEEEEEEEE-SSS-EEEEE--SEEEEEE--SS-BEEEEEEEEEE-SS-EEEEEEEEE-SSEEEEEE-TTS----TT-EEEEEE--SS-TT--PPPEEEEEEEEEE-SS-EEEEEEE-HHHHHHHHHHHTTEEE-SSSEEE-